Protein 4JDL (pdb70)

Secondary structure (DSSP, 8-state):
--SS-HHHHSTTTS----TTEEEE------SS-HHHHHHHHH--S-STTT-SS-----B----SS--B--B-----B-----SEEETTTTEEE---TT--SS------EEE---EEEEEEES-SSS-STTHHHHHHHHHHHHHHHHHHHTTT-/--SS---SSTHHHH-----SSB------B--SS-HHHHHHHHT--S-GGGT-TT--EE-----TT----EE----B--EEEEE--SSS---EEEE-S-SSS-SS-EEE--B----B--B---B--SSS-SSSHHHHTTHHHHHHHHHHTTTS--/---S--SSHHHHH-----SSEE-------BSS-HHHHHHHTT--------SS-----B---EEETTTTEEE--B-----EE----B---EE--EE--SSS-HHHHTTTSHHHHHHHHHHHHHTT--

CATH classification: 3.30.530.20

Solvent-accessible surface area: 23497 Å² total; per-residue (Å²): 202,69,100,169,32,65,76,13,20,47,143,18,45,87,52,121,76,28,137,40,71,28,28,51,76,23,157,35,121,23,147,17,74,71,50,17,1,16,14,23,1,27,34,8,24,30,10,81,7,24,16,20,67,41,77,114,19,133,84,68,151,56,108,74,48,29,44,15,46,5,90,62,105,98,88,73,32,13,14,15,114,0,69,59,34,50,87,138,121,29,0,7,0,34,30,19,73,60,36,118,49,171,37,50,62,38,78,4,4,4,1,10,51,21,26,14,12,2,25,3,21,19,73,15,77,106,68,42,138,69,8,60,62,54,8,40,60,85,13,123,13,16,10,26,0,0,15,72,12,11,85,17,118,180,218,71,192,63,74,42,103,18,13,66,127,30,46,84,62,86,152,26,141,56,80,17,59,52,74,38,142,24,119,7,134,19,79,36,97,18,6,12,28,36,6,54,25,13,31,17,3,62,22,15,35,34,120,20,125,24,18,68,22,57,68,100,96,27,14,37,3,51,1,60,34,126,85,56,18,19,17,13,92,5,55,48,50,37,68,137,116,16,3,10,1,20,22,17,75,50,49,94,54,144,46,58,58,34,92,1,2,1,4,8,38,51,86,30,3,22,12,11,2,20,5,29,28,17,122,63,83,44,56,126,40,23,33,65,148,16,36,56,64,13,172,34,3,3,126,31,3,22,109,29,27,76,114,157,52,49,108,62,59,108,19,14,42,122,21,33,95,26,126,111,26,147,37,76,15,32,45,28,16,55,37,86,4,95,17,75,48,130,50,0,8,49,82,18,100,192,127,114,101,122,80,60,53,55,144,80,81,118,91,64,85,150,65,77,46,93,31,97,161,173,18,4,17,1,64,14,43,117,132,54,60,5,0,10,4,45,136,28,18,71,1,31,13,8,5,19,8,56,38,94,143,71,62,73,97,70,55,14,20,39,69,27,30,22,69,19,57,7,47,14,18,8,18,24,104,60,18,116,88

Structure (mmCIF, N/CA/C/O backbone):
data_4JDL
#
_entry.id   4JDL
#
_cell.length_a   95.850
_cell.length_b   95.850
_cell.length_c   143.968
_cell.angle_alpha   90.00
_cell.angle_beta   90.00
_cell.angle_gamma   120.00
#
_symmetry.space_group_name_H-M   'P 64'
#
loop_
_entity.id
_entity.type
_entity.pdbx_description
1 polymer 'Abscisic acid receptor PYL5'
2 non-polymer GLYCEROL
3 water water
#
loop_
_atom_site.group_PDB
_atom_site.id
_atom_site.type_symbol
_atom_site.label_atom_id
_atom_site.label_alt_id
_atom_site.label_comp_id
_atom_site.label_asym_id
_atom_site.label_entity_id
_atom_site.label_seq_id
_atom_site.pdbx_PDB_ins_code
_atom_site.Cartn_x
_atom_site.Cartn_y
_atom_site.Cartn_z
_atom_site.occupancy
_atom_site.B_iso_or_equiv
_atom_site.auth_seq_id
_atom_site.auth_comp_id
_atom_site.auth_asym_id
_atom_site.auth_atom_id
_atom_site.pdbx_PDB_model_num
ATOM 1 N N . ARG A 1 57 ? 19.659 -27.669 28.865 1.00 62.12 37 ARG A N 1
ATOM 2 C CA . ARG A 1 57 ? 20.656 -28.782 28.957 1.00 62.50 37 ARG A CA 1
ATOM 3 C C . ARG A 1 57 ? 20.977 -29.092 30.411 1.00 64.02 37 ARG A C 1
ATOM 4 O O . ARG A 1 57 ? 21.002 -28.199 31.258 1.00 67.68 37 ARG A O 1
ATOM 12 N N . GLY A 1 58 ? 21.198 -30.366 30.704 1.00 70.75 38 GLY A N 1
ATOM 13 C CA . GLY A 1 58 ? 21.526 -30.795 32.059 1.00 71.75 38 GLY A CA 1
ATOM 14 C C . GLY A 1 58 ? 20.303 -31.233 32.837 1.00 70.45 38 GLY A C 1
ATOM 15 O O . GLY A 1 58 ? 19.374 -31.818 32.265 1.00 70.61 38 GLY A O 1
ATOM 16 N N . MET A 1 59 ? 20.307 -30.930 34.139 1.00 69.44 39 MET A N 1
ATOM 17 C CA . MET A 1 59 ? 19.376 -31.533 35.101 1.00 67.25 39 MET A CA 1
ATOM 18 C C . MET A 1 59 ? 18.682 -30.563 36.066 1.00 63.54 39 MET A C 1
ATOM 19 O O . MET A 1 59 ? 17.888 -30.999 36.904 1.00 56.50 39 MET A O 1
ATOM 21 N N . HIS A 1 60 ? 18.978 -29.266 35.954 1.00 65.35 40 HIS A N 1
ATOM 22 C CA . HIS A 1 60 ? 18.231 -28.218 36.671 1.00 69.29 40 HIS A CA 1
ATOM 23 C C . HIS A 1 60 ? 17.202 -27.605 35.717 1.00 67.24 40 HIS A C 1
ATOM 24 O O . HIS A 1 60 ? 16.773 -26.467 35.880 1.00 76.71 40 HIS A O 1
ATOM 31 N N . VAL A 1 61 ? 16.781 -28.397 34.739 1.00 64.88 41 VAL A N 1
ATOM 32 C CA . VAL A 1 61 ? 16.071 -27.908 33.562 1.00 62.24 41 VAL A CA 1
ATOM 33 C C . VAL A 1 61 ? 14.523 -28.011 33.533 1.00 61.33 41 VAL A C 1
ATOM 34 O O . VAL A 1 61 ? 13.901 -27.486 32.617 1.00 65.35 41 VAL A O 1
ATOM 38 N N . PRO A 1 62 ? 13.897 -28.693 34.508 1.00 59.02 42 PRO A N 1
ATOM 39 C CA . PRO A 1 62 ? 12.422 -28.722 34.569 1.00 57.96 42 PRO A CA 1
ATOM 40 C C . PRO A 1 62 ? 11.644 -27.406 34.840 1.00 53.83 42 PRO A C 1
ATOM 41 O O . PRO A 1 62 ? 10.421 -27.389 34.715 1.00 47.56 42 PRO A O 1
ATOM 45 N N . GLU A 1 63 ? 12.322 -26.326 35.197 1.00 56.74 43 GLU A N 1
ATOM 46 C CA . GLU A 1 63 ? 11.635 -25.083 35.577 1.00 58.39 43 GLU A CA 1
ATOM 47 C C . GLU A 1 63 ? 10.271 -24.904 34.875 1.00 60.88 43 GLU A C 1
ATOM 48 O O . GLU A 1 63 ? 9.250 -24.693 35.525 1.00 64.48 43 GLU A O 1
ATOM 54 N N . HIS A 1 64 ? 10.248 -25.020 33.558 1.00 61.17 44 HIS A N 1
ATOM 55 C CA . HIS A 1 64 ? 8.985 -25.121 32.818 1.00 62.43 44 HIS A CA 1
ATOM 56 C C . HIS A 1 64 ? 8.976 -26.381 31.935 1.00 56.19 44 HIS A C 1
ATOM 57 O O . HIS A 1 64 ? 8.020 -26.618 31.204 1.00 53.32 44 HIS A O 1
ATOM 64 N N . VAL A 1 65 ? 10.034 -27.189 32.035 1.00 56.43 45 VAL A N 1
ATOM 65 C CA . VAL A 1 65 ? 10.124 -28.483 31.341 1.00 58.10 45 VAL A CA 1
ATOM 66 C C . VAL A 1 65 ? 9.666 -29.640 32.232 1.00 60.04 45 VAL A C 1
ATOM 67 O O . VAL A 1 65 ? 10.091 -30.776 32.049 1.00 57.29 45 VAL A O 1
ATOM 69 N N . ALA A 1 66 ? 8.793 -29.344 33.194 1.00 61.45 46 ALA A N 1
ATOM 70 C CA . ALA A 1 66 ? 8.108 -30.374 33.942 1.00 60.95 46 ALA A CA 1
ATOM 71 C C . ALA A 1 66 ? 6.627 -30.363 33.558 1.00 62.99 46 ALA A C 1
ATOM 72 O O . ALA A 1 66 ? 6.149 -31.291 32.910 1.00 61.00 46 ALA A O 1
ATOM 74 N N . MET A 1 67 ? 5.927 -29.287 33.923 1.00 66.51 47 MET A N 1
ATOM 75 C CA . MET A 1 67 ? 4.467 -29.168 33.742 1.00 63.93 47 MET A CA 1
ATOM 76 C C . MET A 1 67 ? 4.006 -29.253 32.285 1.00 64.28 47 MET A C 1
ATOM 77 O O . MET A 1 67 ? 2.804 -29.330 32.012 1.00 64.69 47 MET A O 1
ATOM 82 N N . HIS A 1 68 ? 4.960 -29.197 31.359 1.00 63.01 48 HIS A N 1
ATOM 83 C CA . HIS A 1 68 ? 4.682 -29.392 29.944 1.00 60.38 48 HIS A CA 1
ATOM 84 C C . HIS A 1 68 ? 5.119 -30.783 29.496 1.00 61.45 48 HIS A C 1
ATOM 85 O O . HIS A 1 68 ? 4.281 -31.685 29.381 1.00 65.24 48 HIS A O 1
ATOM 92 N N . HIS A 1 69 ? 6.429 -30.956 29.289 1.00 57.19 49 HIS A N 1
ATOM 93 C CA . HIS A 1 69 ? 6.991 -32.171 28.684 1.00 57.06 49 HIS A CA 1
ATOM 94 C C . HIS A 1 69 ? 6.515 -33.449 29.338 1.00 58.67 49 HIS A C 1
ATOM 95 O O . HIS A 1 69 ? 6.213 -34.413 28.632 1.00 60.45 49 HIS A O 1
ATOM 102 N N . THR A 1 70 ? 6.456 -33.466 30.670 1.00 57.81 50 THR A N 1
ATOM 103 C CA . THR A 1 70 ? 5.906 -34.618 31.376 1.00 58.17 50 THR A CA 1
ATOM 104 C C . THR A 1 70 ? 4.481 -34.736 30.890 1.00 57.56 50 THR A C 1
ATOM 105 O O . THR A 1 70 ? 3.598 -34.053 31.394 1.00 60.39 50 THR A O 1
ATOM 107 N N . HIS A 1 71 ? 4.281 -35.591 29.885 1.00 57.92 51 HIS A N 1
ATOM 108 C CA . HIS A 1 71 ? 3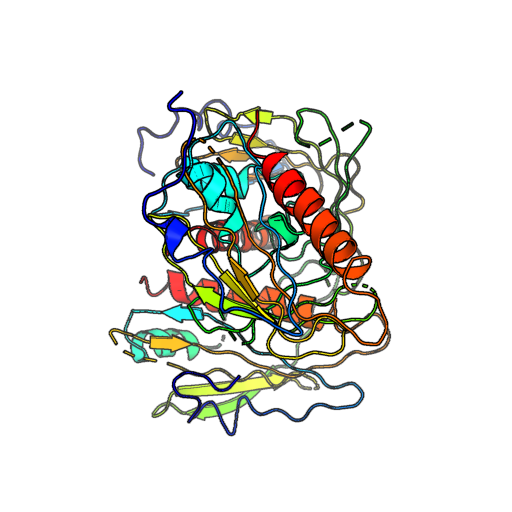.069 -35.558 29.063 1.00 57.84 51 HIS A CA 1
ATOM 109 C C . HIS A 1 71 ? 2.647 -36.947 28.566 1.00 59.12 51 HIS A C 1
ATOM 110 O O . HIS A 1 71 ? 3.433 -37.901 28.577 1.00 55.74 51 HIS A O 1
ATOM 117 N N . ASP A 1 72 ? 1.406 -37.058 28.118 1.00 59.48 52 ASP A N 1
ATOM 118 C CA . ASP A 1 72 ? 0.819 -38.378 27.944 1.00 59.71 52 ASP A CA 1
ATOM 119 C C . ASP A 1 72 ? 1.196 -39.023 26.645 1.00 64.17 52 ASP A C 1
ATOM 120 O O . ASP A 1 72 ? 0.509 -38.878 25.626 1.00 65.69 52 ASP A O 1
ATOM 125 N N . VAL A 1 73 ? 2.314 -39.735 26.703 1.00 66.56 53 VAL A N 1
ATOM 126 C CA . VAL A 1 73 ? 2.648 -40.707 25.686 1.00 67.21 53 VAL A CA 1
ATOM 127 C C . VAL A 1 73 ? 1.693 -41.883 25.884 1.00 67.71 53 VAL A C 1
ATOM 128 O O . VAL A 1 73 ? 1.982 -42.804 26.648 1.00 67.91 53 VAL A O 1
ATOM 130 N N . GLY A 1 74 ? 0.534 -41.810 25.237 1.00 64.00 54 GLY A N 1
ATOM 131 C CA . GLY A 1 74 ? -0.445 -42.892 25.275 1.00 65.84 54 GLY A CA 1
ATOM 132 C C . GLY A 1 74 ? -0.074 -43.984 24.286 1.00 64.38 54 GLY A C 1
ATOM 133 O O . GLY A 1 74 ? 1.044 -43.991 23.791 1.00 60.73 54 GLY A O 1
ATOM 134 N N . PRO A 1 75 ? -1.024 -44.888 23.956 1.00 67.03 55 PRO A N 1
ATOM 135 C CA . PRO A 1 75 ? -0.703 -46.056 23.131 1.00 70.20 55 PRO A CA 1
ATOM 136 C C . PRO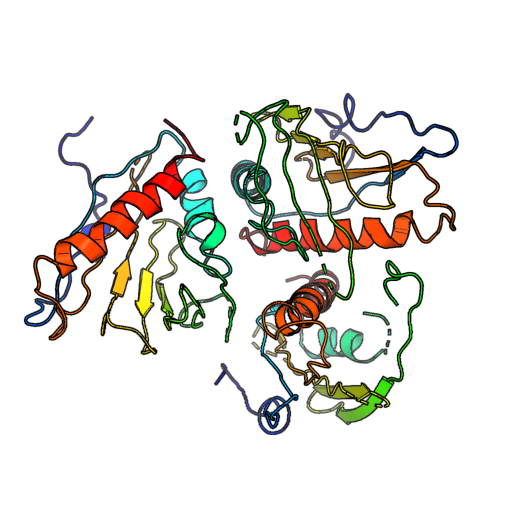 A 1 75 ? -0.200 -45.719 21.719 1.00 75.62 55 PRO A C 1
ATOM 137 O O . PRO A 1 75 ? 0.923 -46.087 21.365 1.00 80.61 55 PRO A O 1
ATOM 141 N N . ASP A 1 76 ? -1.022 -45.028 20.932 1.00 80.00 56 ASP A N 1
ATOM 142 C CA . ASP A 1 76 ? -0.650 -44.598 19.583 1.00 79.16 56 ASP A CA 1
ATOM 143 C C . ASP A 1 76 ? -0.489 -43.082 19.563 1.00 78.21 56 ASP A C 1
ATOM 144 O O . ASP A 1 76 ? -1.093 -42.395 18.735 1.00 83.61 56 ASP A O 1
ATOM 146 N N . GLN A 1 77 ? 0.314 -42.564 20.490 1.00 75.82 57 GLN A N 1
ATOM 147 C CA . GLN A 1 77 ? 0.581 -41.122 20.593 1.00 71.32 57 GLN A CA 1
ATOM 148 C C . GLN A 1 77 ? 2.053 -40.910 20.945 1.00 63.68 57 GLN A C 1
ATOM 149 O O . GLN A 1 77 ? 2.429 -41.005 22.115 1.00 61.26 57 GLN A O 1
ATOM 155 N N . CYS A 1 78 ? 2.882 -40.649 19.932 1.00 59.32 58 CYS A N 1
ATOM 156 C CA . CYS A 1 78 ? 4.341 -40.547 20.121 1.00 52.34 58 CYS A CA 1
ATOM 157 C C . CYS A 1 78 ? 4.822 -39.096 20.142 1.00 47.47 58 CYS A C 1
ATOM 158 O O . CYS A 1 78 ? 4.152 -38.198 19.655 1.00 44.86 58 CYS A O 1
ATOM 161 N N . CYS A 1 79 ? 6.009 -38.906 20.700 1.00 46.02 59 CYS A N 1
ATOM 162 C CA . CYS A 1 79 ? 6.590 -37.596 20.920 1.00 44.59 59 CYS A CA 1
ATOM 163 C C . CYS A 1 79 ? 8.097 -37.700 20.995 1.00 46.52 59 CYS A C 1
ATOM 164 O O . CYS A 1 79 ? 8.640 -38.797 21.161 1.00 43.82 59 CYS A O 1
ATOM 166 N N . SER A 1 80 ? 8.780 -36.562 20.875 1.00 48.48 60 SER A N 1
ATOM 167 C CA . SER A 1 80 ? 10.251 -36.529 21.052 1.00 47.49 60 SER A CA 1
ATOM 168 C C . SER A 1 80 ? 10.813 -35.105 21.056 1.00 44.37 60 SER A C 1
ATOM 169 O O . SER A 1 80 ? 10.237 -34.205 20.463 1.00 44.59 60 SER A O 1
ATOM 172 N N . SER A 1 81 ? 11.973 -34.966 21.694 1.00 45.12 61 SER A N 1
ATOM 173 C CA . SER A 1 81 ? 12.645 -33.704 22.008 1.00 44.51 61 SER A CA 1
ATOM 174 C C . SER A 1 81 ? 13.471 -33.097 20.842 1.00 45.76 61 SER A C 1
ATOM 175 O O . SER A 1 81 ? 13.133 -33.305 19.679 1.00 44.40 61 SER A O 1
ATOM 178 N N . VAL A 1 82 ? 14.542 -32.339 21.157 1.00 51.30 62 VAL A N 1
ATOM 179 C CA . VAL A 1 82 ? 15.318 -31.583 20.136 1.00 51.25 62 VAL A CA 1
ATOM 180 C C . VAL A 1 82 ? 16.536 -30.768 20.645 1.00 50.99 62 VAL A C 1
ATOM 181 O O . VAL A 1 82 ? 16.407 -29.605 21.016 1.00 49.23 62 VAL A O 1
ATOM 183 N N . VAL A 1 83 ? 17.724 -31.365 20.593 1.00 52.12 63 VAL A N 1
ATOM 184 C CA . VAL A 1 83 ? 18.979 -30.701 21.010 1.00 50.53 63 VAL A CA 1
ATOM 185 C C . VAL A 1 83 ? 19.350 -29.499 20.119 1.00 48.55 63 VAL A C 1
ATOM 186 O O . VAL A 1 83 ? 19.685 -29.674 18.944 1.00 47.74 63 VAL A O 1
ATOM 190 N N . GLN A 1 84 ? 19.314 -28.294 20.702 1.00 46.61 64 GLN A N 1
ATOM 191 C CA . GLN A 1 84 ? 19.615 -27.026 20.004 1.00 42.83 64 GLN A CA 1
ATOM 192 C C . GLN A 1 84 ? 20.149 -25.978 20.986 1.00 43.04 64 GLN A C 1
ATOM 193 O O . GLN A 1 84 ? 19.567 -25.809 22.047 1.00 45.99 64 GLN A O 1
ATOM 199 N N . MET A 1 85 ? 21.201 -25.236 20.630 1.00 41.69 65 MET A N 1
ATOM 200 C CA . MET A 1 85 ? 21.746 -24.215 21.535 1.00 43.25 65 MET A CA 1
ATOM 201 C C . MET A 1 85 ? 22.158 -22.931 20.827 1.00 44.30 65 MET A C 1
ATOM 202 O O . MET A 1 85 ? 22.973 -22.982 19.918 1.00 38.51 65 MET A O 1
ATOM 207 N N . ILE A 1 86 ? 21.624 -21.789 21.311 1.00 49.59 66 ILE A N 1
ATOM 208 C CA . ILE A 1 86 ? 21.755 -20.452 20.686 1.00 49.71 66 ILE A CA 1
ATOM 209 C C . ILE A 1 86 ? 22.414 -19.390 21.599 1.00 49.95 66 ILE A C 1
ATOM 210 O O . ILE A 1 86 ? 21.974 -19.175 22.736 1.00 47.54 66 ILE A O 1
ATOM 215 N N . HIS A 1 87 ? 23.434 -18.707 21.071 1.00 52.01 67 HIS A N 1
ATOM 216 C CA . HIS A 1 87 ? 24.264 -17.735 21.830 1.00 53.66 67 HIS A CA 1
ATOM 217 C C . HIS A 1 87 ? 23.669 -16.315 22.033 1.00 51.53 67 HIS A C 1
ATOM 218 O O . HIS A 1 87 ? 24.314 -15.433 22.620 1.00 49.34 67 HIS A O 1
ATOM 225 N N . ALA A 1 88 ? 22.456 -16.089 21.554 1.00 47.76 68 ALA A N 1
ATOM 226 C CA . ALA A 1 88 ? 21.738 -14.858 21.867 1.00 49.15 68 ALA A CA 1
ATOM 227 C C . ALA A 1 88 ? 20.985 -14.979 23.205 1.00 48.35 68 ALA A C 1
ATOM 228 O O . ALA A 1 88 ? 20.766 -16.084 23.714 1.00 54.41 68 ALA A O 1
ATOM 230 N N . PRO A 1 89 ? 20.583 -13.843 23.787 1.00 42.31 69 PRO A N 1
ATOM 231 C CA . PRO A 1 89 ? 19.781 -13.951 24.995 1.00 42.66 69 PRO A CA 1
ATOM 232 C C . PRO A 1 89 ? 18.453 -14.673 24.732 1.00 43.01 69 PRO A C 1
ATOM 233 O O . PRO A 1 89 ? 17.908 -14.566 23.637 1.00 46.98 69 PRO A O 1
ATOM 237 N N . PRO A 1 90 ? 17.930 -15.408 25.727 1.00 40.93 70 PRO A N 1
ATOM 238 C CA . PRO A 1 90 ? 16.675 -16.134 25.522 1.00 38.92 70 PRO A CA 1
ATOM 239 C C . PRO A 1 90 ? 15.522 -15.179 25.205 1.00 39.91 70 PRO A C 1
ATOM 240 O O . PRO A 1 90 ? 14.531 -15.576 24.562 1.00 38.88 70 PRO A O 1
ATOM 244 N N . GLU A 1 91 ? 15.662 -13.932 25.660 1.00 38.75 71 GLU A N 1
ATOM 245 C CA . GLU A 1 91 ? 14.741 -12.856 25.297 1.00 37.55 71 GLU A CA 1
ATOM 246 C C . GLU A 1 91 ? 14.816 -12.599 23.795 1.00 39.25 71 GLU A C 1
ATOM 247 O O . GLU A 1 91 ? 13.785 -12.659 23.110 1.00 38.50 71 GLU A O 1
ATOM 249 N N . SER A 1 92 ? 16.037 -12.349 23.292 1.00 41.74 72 SER A N 1
ATOM 250 C CA . SER A 1 92 ? 16.292 -12.187 21.837 1.00 42.73 72 SER A CA 1
ATOM 251 C C . SER A 1 92 ? 15.838 -13.416 21.070 1.00 46.98 72 SER A C 1
ATOM 252 O O . SER A 1 92 ? 15.302 -13.314 19.956 1.00 47.20 72 SER A O 1
ATOM 255 N N . VAL A 1 93 ? 16.051 -14.582 21.674 1.00 49.47 73 VAL A N 1
ATOM 256 C CA . VAL A 1 93 ? 15.585 -15.818 21.077 1.00 52.96 73 VAL A CA 1
ATOM 257 C C . VAL A 1 93 ? 14.057 -15.797 21.028 1.00 52.38 73 VAL A C 1
ATOM 258 O O . VAL A 1 93 ? 13.473 -16.055 19.985 1.00 49.01 73 VAL A O 1
ATOM 262 N N . TRP A 1 94 ? 13.428 -15.456 22.153 1.00 53.52 74 TRP A N 1
ATOM 263 C CA . TRP A 1 94 ? 11.967 -15.525 22.285 1.00 55.00 74 TRP A CA 1
ATOM 264 C C . TRP A 1 94 ? 11.209 -14.691 21.252 1.00 55.25 74 TRP A C 1
ATOM 265 O O . TRP A 1 94 ? 10.234 -15.160 20.683 1.00 56.81 74 TRP A O 1
ATOM 276 N N . ALA A 1 95 ? 11.650 -13.460 21.013 1.00 54.19 75 ALA A N 1
ATOM 277 C CA . ALA A 1 95 ? 10.963 -12.569 20.067 1.00 50.64 75 ALA A CA 1
ATOM 278 C C . ALA A 1 95 ? 10.771 -13.218 18.693 1.00 47.68 75 ALA A C 1
ATOM 279 O O . ALA A 1 95 ? 9.659 -13.335 18.205 1.00 46.63 75 ALA A O 1
ATOM 281 N N . LEU A 1 96 ? 11.872 -13.647 18.091 1.00 48.57 76 LEU A N 1
ATOM 282 C CA . LEU A 1 96 ? 11.868 -14.354 16.803 1.00 47.82 76 LEU A CA 1
ATOM 283 C C . LEU A 1 96 ? 10.906 -15.533 16.765 1.00 49.09 76 LEU A C 1
ATOM 284 O O . LEU A 1 96 ? 10.278 -15.813 15.738 1.00 45.24 76 LEU A O 1
ATOM 287 N N . VAL A 1 97 ? 10.830 -16.235 17.889 1.00 53.72 77 VAL A N 1
ATOM 288 C CA . VAL A 1 97 ? 10.075 -17.469 17.982 1.00 56.18 77 VAL A CA 1
ATOM 289 C C . VAL A 1 97 ? 8.637 -17.165 18.373 1.00 55.62 77 VAL A C 1
ATOM 290 O O . VAL A 1 97 ? 7.703 -17.761 17.840 1.00 60.78 77 VAL A O 1
ATOM 294 N N . ARG A 1 98 ? 8.472 -16.214 19.288 1.00 55.99 78 ARG A N 1
ATOM 295 C CA . ARG A 1 98 ? 7.160 -15.813 19.780 1.00 54.26 78 ARG A CA 1
ATOM 296 C C . ARG A 1 98 ? 6.182 -15.616 18.632 1.00 57.05 78 ARG A C 1
ATOM 297 O O . ARG A 1 98 ? 5.045 -16.079 18.702 1.00 55.31 78 ARG A O 1
ATOM 305 N N . ARG A 1 99 ? 6.651 -14.932 17.585 1.00 57.52 79 ARG A N 1
ATOM 306 C CA . ARG A 1 99 ? 5.854 -14.630 16.402 1.00 56.91 79 ARG A CA 1
ATOM 307 C C . ARG A 1 99 ? 5.144 -15.864 15.869 1.00 54.57 79 ARG A C 1
ATOM 308 O O . ARG A 1 99 ? 5.730 -16.681 15.156 1.00 58.20 79 ARG A O 1
ATOM 316 N N . PHE A 1 100 ? 3.882 -15.994 16.256 1.00 53.17 80 PHE A N 1
ATOM 317 C CA . PHE A 1 100 ? 3.002 -17.080 15.818 1.00 52.48 80 PHE A CA 1
ATOM 318 C C . PHE A 1 100 ? 2.123 -16.557 14.682 1.00 50.26 80 PHE A C 1
ATOM 319 O O . PHE A 1 100 ? 1.666 -17.335 13.854 1.00 49.96 80 PHE A O 1
ATOM 327 N N . ASP A 1 101 ? 1.890 -15.243 14.659 1.00 47.40 81 ASP A N 1
ATOM 328 C CA . ASP A 1 101 ? 1.304 -14.555 13.501 1.00 49.10 81 ASP A CA 1
ATOM 329 C C . ASP A 1 101 ? 1.914 -15.076 12.204 1.00 53.14 81 ASP A C 1
ATOM 330 O O . ASP A 1 101 ? 1.334 -15.926 11.513 1.00 61.03 81 ASP A O 1
ATOM 332 N N . ASN A 1 102 ? 3.080 -14.549 11.866 1.00 48.97 82 ASN A N 1
ATOM 333 C CA . ASN A 1 102 ? 3.882 -15.118 10.812 1.00 45.66 82 ASN A CA 1
ATOM 334 C C . ASN A 1 102 ? 4.659 -16.187 11.498 1.00 45.81 82 ASN A C 1
ATOM 335 O O . ASN A 1 102 ? 5.378 -15.878 12.440 1.00 50.44 82 ASN A O 1
ATOM 340 N N . PRO A 1 103 ? 4.483 -17.451 11.087 1.00 46.43 83 PRO A N 1
ATOM 341 C CA . PRO A 1 103 ? 5.421 -18.503 11.430 1.00 43.41 83 PRO A CA 1
ATOM 342 C C . PRO A 1 103 ? 6.606 -18.455 10.504 1.00 44.71 83 PRO A C 1
ATOM 343 O O . PRO A 1 103 ? 7.691 -18.975 10.826 1.00 47.47 83 PRO A O 1
ATOM 347 N N . LYS A 1 104 ? 6.392 -17.823 9.354 1.00 43.36 84 LYS A N 1
ATOM 348 C CA . LYS A 1 104 ? 7.437 -17.618 8.369 1.00 42.03 84 LYS A CA 1
ATOM 349 C C . LYS A 1 104 ? 8.665 -16.941 8.963 1.00 42.26 84 LYS A C 1
ATOM 350 O O . LYS A 1 104 ? 9.782 -17.183 8.529 1.00 43.11 84 LYS A O 1
ATOM 356 N N . VAL A 1 105 ? 8.463 -16.095 9.962 1.00 44.85 85 VAL A N 1
ATOM 357 C CA . VAL A 1 105 ? 9.584 -15.412 10.606 1.00 46.82 85 VAL A CA 1
ATOM 358 C C . VAL A 1 105 ? 10.880 -16.228 10.565 1.00 45.33 85 VAL A C 1
ATOM 359 O O . VAL A 1 105 ? 11.932 -15.663 10.303 1.00 45.92 85 VAL A O 1
ATOM 363 N N . TYR A 1 106 ? 10.777 -17.538 10.828 1.00 44.11 86 TYR A N 1
ATOM 364 C CA . TYR A 1 106 ? 11.910 -18.488 10.795 1.00 42.00 86 TYR A CA 1
ATOM 365 C C . TYR A 1 106 ? 11.517 -19.939 10.373 1.00 43.95 86 TYR A C 1
ATOM 366 O O . TYR A 1 106 ? 12.377 -20.722 10.000 1.00 42.62 86 TYR A O 1
ATOM 375 N N . LYS A 1 107 ? 10.227 -20.289 10.430 1.00 48.26 87 LYS A N 1
ATOM 376 C CA . LYS A 1 107 ? 9.752 -21.665 10.165 1.00 47.54 87 LYS A CA 1
ATOM 377 C C . LYS A 1 107 ? 9.631 -21.988 8.674 1.00 45.38 87 LYS A C 1
ATOM 378 O O . LYS A 1 107 ? 8.950 -21.264 7.953 1.00 44.68 87 LYS A O 1
ATOM 380 N N . ASN A 1 108 ? 10.232 -23.109 8.252 1.00 42.88 88 ASN A N 1
ATOM 381 C CA . ASN A 1 108 ? 10.432 -23.475 6.826 1.00 40.07 88 ASN A CA 1
ATOM 382 C C . ASN A 1 108 ? 9.256 -24.150 6.096 1.00 44.36 88 ASN A C 1
ATOM 383 O O . ASN A 1 108 ? 8.355 -24.732 6.711 1.00 42.15 88 ASN A O 1
ATOM 388 N N . PHE A 1 109 ? 9.318 -24.091 4.761 1.00 48.83 89 PHE A N 1
ATOM 389 C CA . PHE A 1 109 ? 8.364 -24.753 3.862 1.00 50.95 89 PHE A CA 1
ATOM 390 C C . PHE A 1 109 ? 6.909 -24.320 4.062 1.00 53.77 89 PHE A C 1
ATOM 391 O O . PHE A 1 109 ? 5.984 -25.036 3.666 1.00 59.56 89 PHE A O 1
ATOM 399 N N . ILE A 1 110 ? 6.714 -23.136 4.639 1.00 51.84 90 ILE A N 1
ATOM 400 C CA . ILE A 1 110 ? 5.387 -22.652 4.988 1.00 49.95 90 ILE A CA 1
ATOM 401 C C . ILE A 1 110 ? 4.843 -21.981 3.739 1.00 48.26 90 ILE A C 1
ATOM 402 O O . ILE A 1 110 ? 5.546 -21.868 2.747 1.00 52.43 90 ILE A O 1
ATOM 407 N N . ARG A 1 111 ? 3.580 -21.578 3.770 1.00 49.23 91 ARG A N 1
ATOM 408 C CA . ARG A 1 111 ? 3.027 -20.638 2.798 1.00 49.41 91 ARG A CA 1
ATOM 409 C C . ARG A 1 111 ? 2.145 -19.629 3.563 1.00 46.49 91 ARG A C 1
ATOM 410 O O . ARG A 1 111 ? 2.171 -19.585 4.794 1.00 45.64 91 ARG A O 1
ATOM 416 N N . GLN A 1 112 ? 1.374 -18.812 2.864 1.00 46.63 92 GLN A N 1
ATOM 417 C CA . GLN A 1 112 ? 0.644 -17.710 3.522 1.00 47.11 92 GLN A CA 1
ATOM 418 C C . GLN A 1 112 ? -0.244 -18.204 4.681 1.00 46.75 92 GLN A C 1
ATOM 419 O O . GLN A 1 112 ? -0.777 -19.308 4.595 1.00 39.61 92 GLN A O 1
ATOM 425 N N . CYS A 1 113 ? -0.387 -17.390 5.750 1.00 48.45 93 CYS A N 1
ATOM 426 C CA . CYS A 1 113 ? -1.184 -17.776 6.940 1.00 48.08 93 CYS A CA 1
ATOM 427 C C . CYS A 1 113 ? -1.970 -16.651 7.671 1.00 49.51 93 CYS A C 1
ATOM 428 O O . CYS A 1 113 ? -1.399 -15.647 8.097 1.00 46.76 93 CYS A O 1
ATOM 431 N N . ARG A 1 114 ? -3.280 -16.871 7.851 1.00 51.26 94 ARG A N 1
ATOM 432 C CA . ARG A 1 114 ? -4.195 -15.899 8.484 1.00 54.02 94 ARG A CA 1
ATOM 433 C C . ARG A 1 114 ? -4.498 -16.246 9.959 1.00 56.00 94 ARG A C 1
ATOM 434 O O . ARG A 1 114 ? -3.650 -16.843 10.624 1.00 56.48 94 ARG A O 1
ATOM 441 N N . ILE A 1 115 ? -5.675 -15.834 10.464 1.00 58.02 95 ILE A N 1
ATOM 442 C CA . ILE A 1 115 ? -6.152 -16.141 11.839 1.00 57.47 95 ILE A CA 1
ATOM 443 C C . ILE A 1 115 ? -7.693 -16.295 11.893 1.00 54.70 95 ILE A C 1
ATOM 444 O O . ILE A 1 115 ? -8.325 -16.411 10.853 1.00 53.78 95 ILE A O 1
ATOM 449 N N . VAL A 1 116 ? -8.298 -16.325 13.084 1.00 54.97 96 VAL A N 1
ATOM 450 C CA . VAL A 1 116 ? -9.776 -16.239 13.202 1.00 55.00 96 VAL A CA 1
ATOM 451 C C . VAL A 1 116 ? -10.232 -15.296 14.314 1.00 57.54 96 VAL A C 1
ATOM 452 O O . VAL A 1 116 ? -9.640 -15.272 15.392 1.00 59.03 96 VAL A O 1
ATOM 456 N N . GLN A 1 117 ? -11.304 -14.544 14.062 1.00 60.64 97 GLN A N 1
ATOM 457 C CA . GLN A 1 117 ? -11.856 -13.618 15.065 1.00 61.64 97 GLN A CA 1
ATOM 458 C C . GLN A 1 117 ? -12.523 -14.356 16.223 1.00 63.07 97 GLN A C 1
ATOM 459 O O . GLN A 1 117 ? -12.534 -13.874 17.355 1.00 63.69 97 GLN A O 1
ATOM 461 N N . LEU A 1 121 ? -0.003 -13.991 18.861 1.00 48.17 101 LEU A N 1
ATOM 462 C CA . LEU A 1 121 ? -1.223 -13.389 18.350 1.00 46.90 101 LEU A CA 1
ATOM 463 C C . LEU A 1 121 ? -2.272 -13.331 19.465 1.00 45.61 101 LEU A C 1
ATOM 464 O O . LEU A 1 121 ? -2.775 -12.263 19.778 1.00 45.13 101 LEU A O 1
ATOM 469 N N . HIS A 1 122 ? -2.593 -14.484 20.050 1.00 43.66 102 HIS A N 1
ATOM 470 C CA . HIS A 1 122 ? -3.511 -14.584 21.197 1.00 40.87 102 HIS A CA 1
ATOM 471 C C . HIS A 1 122 ? -3.508 -16.031 21.698 1.00 40.03 102 HIS A C 1
ATOM 472 O O . HIS A 1 122 ? -2.783 -16.874 21.170 1.00 35.99 102 HIS A O 1
ATOM 479 N N . VAL A 1 123 ? -4.302 -16.300 22.732 1.00 39.38 103 VAL A N 1
ATOM 480 C CA . VAL A 1 123 ? -4.520 -17.659 23.183 1.00 40.21 103 VAL A CA 1
ATOM 481 C C . VAL A 1 123 ? -5.960 -18.021 22.842 1.00 41.77 103 VAL A C 1
ATOM 482 O O . VAL A 1 123 ? -6.893 -17.446 23.399 1.00 39.45 103 VAL A O 1
ATOM 484 N N . GLY A 1 124 ? -6.128 -18.966 21.912 1.00 44.65 104 GLY A N 1
ATOM 485 C CA . GLY A 1 124 ? -7.460 -19.386 21.419 1.00 44.49 104 GLY A CA 1
ATOM 486 C C . GLY A 1 124 ? -7.833 -18.875 20.024 1.00 45.00 104 GLY A C 1
ATOM 487 O O . GLY A 1 124 ? -8.957 -19.094 19.584 1.00 43.04 104 GLY A O 1
ATOM 488 N N . ASP A 1 125 ? -6.892 -18.209 19.336 1.00 45.03 105 ASP A N 1
ATOM 489 C CA . ASP A 1 125 ? -7.092 -17.677 17.975 1.00 44.74 105 ASP A CA 1
ATOM 490 C C . ASP A 1 125 ? -6.416 -18.574 16.945 1.00 46.81 105 ASP A C 1
ATOM 491 O O . ASP A 1 125 ? -5.198 -18.592 16.855 1.00 47.51 105 ASP A O 1
ATOM 496 N N . LEU A 1 126 ? -7.228 -19.296 16.169 1.00 49.64 106 LEU A N 1
ATOM 497 C CA . LEU A 1 126 ? -6.786 -20.187 15.073 1.00 49.03 106 LEU A CA 1
ATOM 498 C C . LEU A 1 126 ? -5.995 -19.501 13.946 1.00 49.84 106 LEU A C 1
ATOM 499 O O . LEU A 1 126 ? -6.059 -18.285 13.814 1.00 51.32 106 LEU A O 1
ATOM 504 N N . ARG A 1 127 ? -5.261 -20.297 13.149 1.00 50.32 107 ARG A N 1
ATOM 505 C CA . ARG A 1 127 ? -4.481 -19.816 11.980 1.00 49.42 107 ARG A CA 1
ATOM 506 C C . ARG A 1 127 ? -4.614 -20.772 10.775 1.00 51.77 107 ARG A C 1
ATOM 507 O O . ARG A 1 127 ? -5.200 -21.855 10.890 1.00 56.12 107 ARG A O 1
ATOM 515 N N . GLU A 1 128 ? -4.086 -20.370 9.619 1.00 50.49 108 GLU A N 1
ATOM 516 C CA . GLU A 1 128 ? -4.285 -21.130 8.389 1.00 51.47 108 GLU A CA 1
ATOM 517 C C . GLU A 1 128 ? -3.017 -21.304 7.569 1.00 55.63 108 GLU A C 1
ATOM 518 O O . GLU A 1 128 ? -2.979 -20.968 6.383 1.00 55.26 108 GLU A O 1
ATOM 520 N N . VAL A 1 129 ? -1.984 -21.858 8.198 1.00 59.66 109 VAL A N 1
ATOM 521 C CA . VAL A 1 129 ? -0.728 -22.130 7.509 1.00 56.18 109 VAL A CA 1
ATOM 522 C C . VAL A 1 129 ? -0.901 -23.257 6.499 1.00 57.21 109 VAL A C 1
ATOM 523 O O . VAL A 1 129 ? -1.832 -24.057 6.588 1.00 54.51 109 VAL A O 1
ATOM 525 N N . MET A 1 130 ? 0.024 -23.315 5.545 1.00 61.44 110 MET A N 1
ATOM 526 C CA . MET A 1 130 ? -0.049 -24.224 4.393 1.00 56.25 110 MET A CA 1
ATOM 527 C C . MET A 1 130 ? 1.367 -24.426 3.868 1.00 59.05 110 MET A C 1
ATOM 528 O O . MET A 1 130 ? 2.220 -23.547 4.014 1.00 58.94 110 MET A O 1
ATOM 533 N N . VAL A 1 131 ? 1.614 -25.576 3.247 1.00 57.76 111 VAL A N 1
ATOM 534 C CA . VAL A 1 131 ? 2.968 -25.956 2.868 1.00 52.77 111 VAL A CA 1
ATOM 535 C C . VAL A 1 131 ? 3.119 -26.034 1.358 1.00 55.55 111 VAL A C 1
ATOM 536 O O . VAL A 1 131 ? 2.241 -25.605 0.606 1.00 58.93 111 VAL A O 1
ATOM 540 N N . LEU A 1 135 ? 5.657 -29.186 -5.247 1.00 45.62 115 LEU A N 1
ATOM 541 C CA . LEU A 1 135 ? 4.974 -30.183 -4.435 1.00 44.46 115 LEU A CA 1
ATOM 542 C C . LEU A 1 135 ? 3.550 -30.382 -4.977 1.00 45.60 115 LEU A C 1
ATOM 543 O O . LEU A 1 135 ? 3.166 -29.710 -5.940 1.00 45.17 115 LEU A O 1
ATOM 548 N N . PRO A 1 136 ? 2.785 -31.329 -4.397 1.00 47.42 116 PRO A N 1
ATOM 549 C CA . PRO A 1 136 ? 1.349 -31.443 -4.673 1.00 49.87 116 PRO A CA 1
ATOM 550 C C . PRO A 1 136 ? 0.429 -30.649 -3.699 1.00 51.14 116 PRO A C 1
ATOM 551 O O . PRO A 1 136 ? 0.342 -29.421 -3.824 1.00 50.14 116 PRO A O 1
ATOM 555 N N . ALA A 1 137 ? -0.239 -31.336 -2.759 1.00 47.07 117 ALA A N 1
ATOM 556 C CA . ALA A 1 137 ? -1.228 -30.725 -1.887 1.00 44.66 117 ALA A CA 1
ATOM 557 C C . ALA A 1 137 ? -1.066 -31.151 -0.422 1.00 45.00 117 ALA A C 1
ATOM 558 O O . ALA A 1 137 ? -0.562 -32.240 -0.126 1.00 42.13 117 ALA A O 1
ATOM 560 N N . VAL A 1 138 ? -1.464 -30.239 0.469 1.00 46.09 118 VAL A N 1
ATOM 561 C CA . VAL A 1 138 ? -1.630 -30.448 1.931 1.00 46.08 118 VAL A CA 1
ATOM 562 C C . VAL A 1 138 ? -1.569 -29.066 2.609 1.00 46.32 118 VAL A C 1
ATOM 563 O O . VAL A 1 138 ? -0.742 -28.227 2.228 1.00 44.39 118 VAL A O 1
ATOM 567 N N . SER A 1 139 ? -2.454 -28.847 3.591 1.00 46.13 119 SER A N 1
ATOM 568 C CA . SER A 1 139 ? -2.622 -27.541 4.268 1.00 45.77 119 SER A CA 1
ATOM 569 C C . SER A 1 139 ? -2.985 -27.611 5.778 1.00 46.30 119 SER A C 1
ATOM 570 O O . SER A 1 139 ? -3.916 -28.334 6.176 1.00 45.98 119 SER A O 1
ATOM 573 N N . SER A 1 140 ? -2.300 -26.794 6.590 1.00 44.21 120 SER A N 1
ATOM 574 C CA . SER A 1 140 ? -2.271 -26.946 8.055 1.00 42.09 120 SER A CA 1
ATOM 575 C C . SER A 1 140 ? -3.004 -25.853 8.849 1.00 48.71 120 SER A C 1
ATOM 576 O O . SER A 1 140 ? -2.729 -24.647 8.671 1.00 48.88 120 SER A O 1
ATOM 579 N N . THR A 1 141 ? -3.887 -26.258 9.767 1.00 46.52 121 THR A N 1
ATOM 580 C CA . THR A 1 141 ? -4.665 -25.278 10.545 1.00 46.56 121 THR A CA 1
ATOM 581 C C . THR A 1 141 ? -4.536 -25.510 12.055 1.00 45.22 121 THR A C 1
ATOM 582 O O . THR A 1 141 ? -4.956 -26.541 12.574 1.00 47.17 121 THR A O 1
ATOM 584 N N . GLU A 1 142 ? -3.989 -24.518 12.757 1.00 45.43 122 GLU A N 1
ATOM 585 C CA . GLU A 1 142 ? -3.480 -24.695 14.134 1.00 41.63 122 GLU A CA 1
ATOM 586 C C . GLU A 1 142 ? -4.189 -23.820 15.168 1.00 38.87 122 GLU A C 1
ATOM 587 O O . GLU A 1 142 ? -4.998 -22.970 14.808 1.00 38.02 122 GLU A O 1
ATOM 593 N N . ARG A 1 143 ? -3.870 -24.023 16.446 1.00 37.35 123 ARG A N 1
ATOM 594 C CA . ARG A 1 143 ? -4.330 -23.129 17.543 1.00 37.45 123 ARG A CA 1
ATOM 595 C C . ARG A 1 143 ? -3.142 -22.596 18.357 1.00 35.02 123 ARG A C 1
ATOM 596 O O . ARG A 1 143 ? -2.017 -22.810 17.975 1.00 37.20 123 ARG A O 1
ATOM 604 N N . LEU A 1 144 ? -3.382 -21.830 19.414 1.00 35.22 124 LEU A N 1
ATOM 605 C CA . LEU A 1 144 ? -2.298 -21.319 20.271 1.00 35.45 124 LEU A CA 1
ATOM 606 C C . LEU A 1 144 ? -2.743 -21.408 21.738 1.00 36.96 124 LEU A C 1
ATOM 607 O O . LEU A 1 144 ? -2.966 -20.398 22.398 1.00 35.29 124 LEU A O 1
ATOM 612 N N . GLU A 1 145 ? -2.863 -22.644 22.225 1.00 37.50 125 GLU A N 1
ATOM 613 C CA . GLU A 1 145 ? -3.381 -22.903 23.559 1.00 38.69 125 GLU A CA 1
ATOM 614 C C . GLU A 1 145 ? -2.619 -22.091 24.570 1.00 39.84 125 GLU A C 1
ATOM 615 O O . GLU A 1 145 ? -3.223 -21.412 25.403 1.00 43.63 125 GLU A O 1
ATOM 621 N N . ILE A 1 146 ? -1.294 -22.147 24.475 1.00 40.88 126 ILE A N 1
ATOM 622 C CA . ILE A 1 146 ? -0.416 -21.501 25.425 1.00 40.46 126 ILE A CA 1
ATOM 623 C C . ILE A 1 146 ? 0.528 -20.546 24.701 1.00 43.19 126 ILE A C 1
ATOM 624 O O . ILE A 1 146 ? 1.341 -20.964 23.859 1.00 41.28 126 ILE A O 1
ATOM 629 N N . LEU A 1 147 ? 0.406 -19.260 25.025 1.00 42.78 127 LEU A N 1
ATOM 630 C CA . LEU A 1 147 ? 1.420 -18.289 24.642 1.00 44.65 127 LEU A CA 1
ATOM 631 C C . LEU A 1 147 ? 1.933 -17.651 25.920 1.00 45.69 127 LEU A C 1
ATOM 632 O O . LEU A 1 147 ? 1.517 -16.550 26.274 1.00 47.84 127 LEU A O 1
ATOM 637 N N . ASP A 1 148 ? 2.814 -18.364 26.628 1.00 45.84 128 ASP A N 1
ATOM 638 C CA . ASP A 1 148 ? 3.447 -17.829 27.836 1.00 42.36 128 ASP A CA 1
ATOM 639 C C . ASP A 1 148 ? 4.635 -16.973 27.412 1.00 45.90 128 ASP A C 1
ATOM 640 O O . ASP A 1 148 ? 5.576 -17.487 26.784 1.00 42.55 128 ASP A O 1
ATOM 645 N N . GLU A 1 149 ? 4.570 -15.677 27.754 1.00 49.09 129 GLU A N 1
ATOM 646 C CA . GLU A 1 149 ? 5.520 -14.635 27.276 1.00 50.83 129 GLU A CA 1
ATOM 647 C C . GLU A 1 149 ? 6.674 -14.335 28.237 1.00 51.65 129 GLU A C 1
ATOM 648 O O . GLU A 1 149 ? 7.631 -13.649 27.852 1.00 52.42 129 GLU A O 1
ATOM 654 N N . GLU A 1 150 ? 6.572 -14.818 29.477 1.00 52.02 130 GLU A N 1
ATOM 655 C CA . GLU A 1 150 ? 7.587 -14.577 30.507 1.00 48.03 130 GLU A CA 1
ATOM 656 C C . GLU A 1 150 ? 8.500 -15.800 30.526 1.00 53.28 130 GLU A C 1
ATOM 657 O O . GLU A 1 150 ? 9.711 -15.702 30.286 1.00 50.24 130 GLU A O 1
ATOM 663 N N . ARG A 1 151 ? 7.905 -16.960 30.796 1.00 58.83 131 ARG A N 1
ATOM 664 C CA . ARG A 1 151 ? 8.611 -18.219 30.628 1.00 61.96 131 ARG A CA 1
ATOM 665 C C . ARG A 1 151 ? 8.355 -18.573 29.176 1.00 60.30 131 ARG A C 1
ATOM 666 O O . ARG A 1 151 ? 7.257 -19.003 28.816 1.00 61.48 131 ARG A O 1
ATOM 674 N N . HIS A 1 152 ? 9.370 -18.338 28.347 1.00 54.64 132 HIS A N 1
ATOM 675 C CA . HIS A 1 152 ? 9.284 -18.545 26.910 1.00 50.29 132 HIS A CA 1
ATOM 676 C C . HIS A 1 152 ? 8.670 -19.909 26.618 1.00 47.02 132 HIS A C 1
ATOM 677 O O . HIS A 1 152 ? 9.355 -20.917 26.691 1.00 43.79 132 HIS A O 1
ATOM 684 N N . VAL A 1 153 ? 7.372 -19.941 26.331 1.00 47.64 133 VAL A N 1
ATOM 685 C CA . VAL A 1 153 ? 6.710 -21.183 25.944 1.00 45.97 133 VAL A CA 1
ATOM 686 C C . VAL A 1 153 ? 5.572 -20.925 24.978 1.00 45.98 133 VAL A C 1
ATOM 687 O O . VAL A 1 153 ? 4.637 -20.205 25.311 1.00 47.55 133 VAL A O 1
ATOM 691 N N . ILE A 1 154 ? 5.641 -21.534 23.795 1.00 45.57 134 ILE A N 1
ATOM 692 C CA . ILE A 1 154 ? 4.471 -21.637 22.924 1.00 46.88 134 ILE A CA 1
ATOM 693 C C . ILE A 1 154 ? 4.088 -23.100 22.640 1.00 48.07 134 ILE A C 1
ATOM 694 O O . ILE A 1 154 ? 4.938 -23.936 22.346 1.00 52.01 134 ILE A O 1
ATOM 699 N N . SER A 1 155 ? 2.793 -23.394 22.765 1.00 48.13 135 SER A N 1
ATOM 700 C CA . SER A 1 155 ? 2.220 -24.651 22.291 1.00 44.94 135 SER A CA 1
ATOM 701 C C . SER A 1 155 ? 1.043 -24.335 21.398 1.00 45.11 135 SER A C 1
ATOM 702 O O . SER A 1 155 ? 0.418 -23.272 21.513 1.00 49.96 135 SER A O 1
ATOM 705 N N . PHE A 1 156 ? 0.754 -25.244 20.482 1.00 39.67 136 PHE A N 1
ATOM 706 C CA . PHE A 1 156 ? -0.291 -25.003 19.529 1.00 38.48 136 PHE A CA 1
ATOM 707 C C . PHE A 1 156 ? -0.702 -26.302 18.841 1.00 41.55 136 PHE A C 1
ATOM 708 O O . PHE A 1 156 ? 0.150 -27.074 18.394 1.00 42.70 136 PHE A O 1
ATOM 716 N N . SER A 1 157 ? -2.013 -26.545 18.795 1.00 45.15 137 SER A N 1
ATOM 717 C CA . SER A 1 157 ? -2.568 -27.751 18.199 1.00 49.69 137 SER A CA 1
ATOM 718 C C . SER A 1 157 ? -3.029 -27.468 16.785 1.00 50.07 137 SER A C 1
ATOM 719 O O . SER A 1 157 ? -3.363 -26.344 16.457 1.00 54.94 137 SER A O 1
ATOM 722 N N . VAL A 1 158 ? -3.084 -28.500 15.958 1.00 51.62 138 VAL A N 1
ATOM 723 C CA . VAL A 1 158 ? -3.444 -28.323 14.567 1.00 52.21 138 VAL A CA 1
ATOM 724 C C . VAL A 1 158 ? -4.912 -28.673 14.326 1.00 55.30 138 VAL A C 1
ATOM 725 O O . VAL A 1 158 ? -5.257 -29.316 13.331 1.00 56.10 138 VAL A O 1
ATOM 729 N N . VAL A 1 159 ? -5.776 -28.239 15.239 1.00 59.65 139 VAL A N 1
ATOM 730 C CA . VAL A 1 159 ? -7.219 -28.421 15.086 1.00 61.11 139 VAL A CA 1
ATOM 731 C C . VAL A 1 159 ? -7.710 -27.708 13.837 1.00 64.03 139 VAL A C 1
ATOM 732 O O . VAL A 1 159 ? -7.277 -26.590 13.544 1.00 62.00 139 VAL A O 1
ATOM 736 N N . GLY A 1 160 ? -8.614 -28.363 13.111 1.00 64.49 140 GLY A N 1
ATOM 737 C CA . GLY A 1 160 ? -9.165 -27.808 11.883 1.00 64.92 140 GLY A CA 1
ATOM 738 C C . GLY A 1 160 ? -8.216 -27.908 10.710 1.00 66.40 140 GLY A C 1
ATOM 739 O O . GLY A 1 160 ? -8.370 -27.205 9.719 1.00 76.91 140 GLY A O 1
ATOM 740 N N . GLY A 1 161 ? -7.236 -28.792 10.807 1.00 67.90 141 GLY A N 1
ATOM 741 C CA . GLY A 1 161 ? -6.313 -29.024 9.709 1.00 69.18 141 GLY A CA 1
ATOM 742 C C . GLY A 1 161 ? -6.940 -29.801 8.566 1.00 69.85 141 GLY A C 1
ATOM 743 O O . GLY A 1 161 ? -8.004 -30.408 8.718 1.00 74.70 141 GLY A O 1
ATOM 744 N N . ASP A 1 162 ? -6.264 -29.767 7.419 1.00 69.87 142 ASP A N 1
ATOM 745 C CA . ASP A 1 162 ? -6.691 -30.456 6.190 1.00 64.38 142 ASP A CA 1
ATOM 746 C C . ASP A 1 162 ? -5.920 -31.757 5.956 1.00 62.36 142 ASP A C 1
ATOM 747 O O . ASP A 1 162 ? -6.237 -32.532 5.049 1.00 60.13 142 ASP A O 1
ATOM 752 N N . HIS A 1 163 ? -4.924 -32.004 6.799 1.00 59.93 143 HIS A N 1
ATOM 753 C CA . HIS A 1 163 ? -3.801 -32.865 6.431 1.00 55.52 143 HIS A CA 1
ATOM 754 C C . HIS A 1 163 ? -3.893 -34.188 7.153 1.00 56.77 143 HIS A C 1
ATOM 755 O O . HIS A 1 163 ? -4.819 -34.406 7.952 1.00 55.24 143 HIS A O 1
ATOM 762 N N . ARG A 1 164 ? -2.940 -35.072 6.858 1.00 54.01 144 ARG A N 1
ATOM 763 C CA . ARG A 1 164 ? -2.931 -36.404 7.446 1.00 53.53 144 ARG A CA 1
ATOM 764 C C . ARG A 1 164 ? -2.579 -36.377 8.930 1.00 53.67 144 ARG A C 1
ATOM 765 O O . ARG A 1 164 ? -3.357 -36.828 9.773 1.00 53.04 144 ARG A O 1
ATOM 773 N N . LEU A 1 165 ? -1.395 -35.849 9.234 1.00 52.50 145 LEU A N 1
ATOM 774 C CA . LEU A 1 165 ? -0.761 -36.060 10.531 1.00 48.81 145 LEU A CA 1
ATOM 775 C C . LEU A 1 165 ? -1.615 -35.460 11.648 1.00 52.49 145 LEU A C 1
ATOM 776 O O . LEU A 1 165 ? -1.818 -34.245 11.702 1.00 59.86 145 LEU A O 1
ATOM 781 N N . LYS A 1 166 ? -2.095 -36.337 12.532 1.00 50.74 146 LYS A N 1
ATOM 782 C CA . LYS A 1 166 ? -3.243 -36.069 13.398 1.00 53.89 146 LYS A CA 1
ATOM 783 C C . LYS A 1 166 ? -2.956 -35.128 14.577 1.00 53.21 146 LYS A C 1
ATOM 784 O O . LYS A 1 166 ? -2.571 -33.986 14.360 1.00 54.26 146 LYS A O 1
ATOM 786 N N . ASN A 1 167 ? -3.165 -35.599 15.810 1.00 53.96 147 ASN A N 1
ATOM 787 C CA . ASN A 1 167 ? -3.136 -34.734 17.001 1.00 51.42 147 ASN A CA 1
ATOM 788 C C . ASN A 1 167 ? -1.769 -34.089 17.206 1.00 50.34 147 ASN A C 1
ATOM 789 O O . ASN A 1 167 ? -0.756 -34.712 16.940 1.00 53.56 147 ASN A O 1
ATOM 791 N N . TYR A 1 168 ? -1.743 -32.845 17.670 1.00 49.30 148 TYR A N 1
ATOM 792 C CA . TYR A 1 168 ? -0.490 -32.103 17.777 1.00 50.48 148 TYR A CA 1
ATOM 793 C C . TYR A 1 168 ? -0.588 -31.021 18.855 1.00 51.17 148 TYR A C 1
ATOM 794 O O . TYR A 1 168 ? -1.668 -30.474 19.120 1.00 48.29 148 TYR A O 1
ATOM 803 N N . ARG A 1 169 ? 0.556 -30.743 19.474 1.00 48.32 149 ARG A N 1
ATOM 804 C CA . ARG A 1 169 ? 0.683 -29.783 20.546 1.00 45.65 149 ARG A CA 1
ATOM 805 C C . ARG A 1 169 ? 2.183 -29.482 20.645 1.00 49.26 149 ARG A C 1
ATOM 806 O O . ARG A 1 169 ? 2.851 -29.833 21.631 1.00 50.60 149 ARG A O 1
ATOM 814 N N . SER A 1 170 ? 2.707 -28.845 19.595 1.00 50.04 150 SER A N 1
ATOM 815 C CA . SER A 1 170 ? 4.142 -28.574 19.464 1.00 49.50 150 SER A CA 1
ATOM 816 C C . SER A 1 170 ? 4.697 -27.613 20.516 1.00 48.27 150 SER A C 1
ATOM 817 O O . SER A 1 170 ? 4.778 -26.411 20.286 1.00 51.81 150 SER A O 1
ATOM 820 N N . VAL A 1 171 ? 5.118 -28.143 21.655 1.00 50.84 151 VAL A N 1
ATOM 821 C CA . VAL A 1 171 ? 5.610 -27.297 22.750 1.00 51.21 151 VAL A CA 1
ATOM 822 C C . VAL A 1 171 ? 7.002 -26.808 22.454 1.00 52.04 151 VAL A C 1
ATOM 823 O O . VAL A 1 171 ? 7.934 -27.616 22.477 1.00 56.21 151 VAL A O 1
ATOM 825 N N . THR A 1 172 ? 7.133 -25.505 22.174 1.00 48.66 152 THR A N 1
ATOM 826 C CA . THR A 1 172 ? 8.436 -24.852 22.064 1.00 46.64 152 THR A CA 1
ATOM 827 C C . THR A 1 172 ? 8.705 -24.003 23.297 1.00 48.66 152 THR A C 1
ATOM 828 O O . THR A 1 172 ? 8.161 -22.911 23.422 1.00 51.50 152 THR A O 1
ATOM 832 N N . THR A 1 173 ? 9.559 -24.506 24.192 1.00 48.50 153 THR A N 1
ATOM 833 C CA . THR A 1 173 ? 9.937 -23.805 25.417 1.00 45.03 153 THR A CA 1
ATOM 834 C C . THR A 1 173 ? 11.387 -23.379 25.375 1.00 43.97 153 THR A C 1
ATOM 835 O O . THR A 1 173 ? 12.199 -24.015 24.701 1.00 44.49 153 THR A O 1
ATOM 839 N N . LEU A 1 174 ? 11.710 -22.314 26.112 1.00 41.39 154 LEU A N 1
ATOM 840 C CA . LEU A 1 174 ? 13.068 -21.785 26.175 1.00 40.39 154 LEU A CA 1
ATOM 841 C C . LEU A 1 174 ? 13.326 -21.292 27.597 1.00 42.43 154 LEU A C 1
ATOM 842 O O . LEU A 1 174 ? 14.465 -21.192 28.047 1.00 42.12 154 LEU A O 1
ATOM 847 N N . VAL A 1 183 ? 15.975 -23.200 28.899 1.00 67.73 163 VAL A N 1
ATOM 848 C CA . VAL A 1 183 ? 16.239 -24.401 28.115 1.00 68.75 163 VAL A CA 1
ATOM 849 C C . VAL A 1 183 ? 15.406 -24.471 26.830 1.00 71.08 163 VAL A C 1
ATOM 850 O O . VAL A 1 183 ? 14.187 -24.672 26.885 1.00 68.81 163 VAL A O 1
ATOM 854 N N . VAL A 1 184 ? 16.101 -24.354 25.692 1.00 70.20 164 VAL A N 1
ATOM 855 C CA . VAL A 1 184 ? 15.509 -24.295 24.343 1.00 67.98 164 VAL A CA 1
ATOM 856 C C . VAL A 1 184 ? 15.172 -25.688 23.777 1.00 66.49 164 VAL A C 1
ATOM 857 O O . VAL A 1 184 ? 16.060 -26.384 23.280 1.00 70.35 164 VAL A O 1
ATOM 861 N N . VAL A 1 185 ? 13.896 -26.088 23.838 1.00 62.02 165 VAL A N 1
ATOM 862 C CA . VAL A 1 185 ? 13.463 -27.409 23.338 1.00 54.24 165 VAL A CA 1
ATOM 863 C C . VAL A 1 185 ? 12.073 -27.362 22.701 1.00 51.17 165 VAL A C 1
ATOM 864 O O . VAL A 1 185 ? 11.184 -26.655 23.177 1.00 42.70 165 VAL A O 1
ATOM 868 N N . GLU A 1 186 ? 11.901 -28.136 21.627 1.00 49.48 166 GLU A N 1
ATOM 869 C CA . GLU A 1 186 ? 10.609 -28.278 20.960 1.00 48.76 166 GLU A CA 1
ATOM 870 C C . GLU A 1 186 ? 10.083 -29.709 21.097 1.00 48.15 166 GLU A C 1
ATOM 871 O O . GLU A 1 186 ? 10.668 -30.643 20.548 1.00 45.07 166 GLU A O 1
ATOM 877 N N . SER A 1 187 ? 8.985 -29.884 21.838 1.00 49.80 167 SER A N 1
ATOM 878 C CA . SER A 1 187 ? 8.322 -31.198 21.926 1.00 47.27 167 SER A CA 1
ATOM 879 C C . SER A 1 187 ? 7.179 -31.273 20.927 1.00 48.44 167 SER A C 1
ATOM 880 O O . SER A 1 187 ? 6.378 -30.340 20.792 1.00 45.05 167 SER A O 1
ATOM 883 N N . TYR A 1 188 ? 7.133 -32.391 20.214 1.00 48.52 168 TYR A N 1
ATOM 884 C CA . TYR A 1 188 ? 6.114 -32.630 19.219 1.00 47.03 168 TYR A CA 1
ATOM 885 C C . TYR A 1 188 ? 5.302 -33.857 19.664 1.00 47.05 168 TYR A C 1
ATOM 886 O O . TYR A 1 188 ? 5.815 -34.717 20.395 1.00 44.19 168 TYR A O 1
ATOM 895 N N . ILE A 1 189 ? 4.037 -33.910 19.256 1.00 45.06 169 ILE A N 1
ATOM 896 C CA . ILE A 1 189 ? 3.208 -35.095 19.465 1.00 46.02 169 ILE A CA 1
ATOM 897 C C . ILE A 1 189 ? 2.398 -35.373 18.212 1.00 50.34 169 ILE A C 1
ATOM 898 O O . ILE A 1 189 ? 1.870 -34.468 17.578 1.00 50.29 169 ILE A O 1
ATOM 903 N N . VAL A 1 190 ? 2.327 -36.639 17.849 1.00 56.70 170 VAL A N 1
ATOM 904 C CA . VAL A 1 190 ? 1.639 -37.043 16.648 1.00 60.28 170 VAL A CA 1
ATOM 905 C C . VAL A 1 190 ? 0.880 -38.309 16.972 1.00 59.74 170 VAL A C 1
ATOM 906 O O . VAL A 1 190 ? 1.500 -39.309 17.358 1.00 58.36 170 VAL A O 1
ATOM 908 N N . ASP A 1 191 ? -0.450 -38.246 16.855 1.00 56.61 171 ASP A N 1
ATOM 909 C CA . ASP A 1 191 ? -1.275 -39.438 16.917 1.00 53.12 171 ASP A CA 1
ATOM 910 C C . ASP A 1 191 ? -0.538 -40.441 16.070 1.00 53.74 171 ASP A C 1
ATOM 911 O O . ASP A 1 191 ? -0.506 -40.327 14.834 1.00 54.50 171 ASP A O 1
ATOM 913 N N . VAL A 1 192 ? 0.065 -41.410 16.759 1.00 50.80 172 VAL A N 1
ATOM 914 C CA . VAL A 1 192 ? 1.102 -42.271 16.207 1.00 49.62 172 VAL A CA 1
ATOM 915 C C . VAL A 1 192 ? 0.869 -42.727 14.784 1.00 45.80 172 VAL A C 1
ATOM 916 O O . VAL A 1 192 ? 1.829 -42.897 14.052 1.00 42.32 172 VAL A O 1
ATOM 918 N N . PRO A 1 193 ? -0.398 -42.975 14.405 1.00 48.95 173 PRO A N 1
ATOM 919 C CA . PRO A 1 193 ? -0.670 -43.460 13.054 1.00 47.82 173 PRO A CA 1
ATOM 920 C C . PRO A 1 193 ? -1.254 -42.426 12.081 1.00 48.18 173 PRO A C 1
ATOM 921 O O . PRO A 1 193 ? -2.314 -41.840 12.333 1.00 44.66 173 PRO A O 1
ATOM 925 N N . PRO A 1 194 ? -0.535 -42.191 10.979 1.00 49.38 174 PRO A N 1
ATOM 926 C CA . PRO A 1 194 ? -1.047 -41.692 9.725 1.00 50.56 174 PRO A CA 1
ATOM 927 C C . PRO A 1 194 ? -1.517 -42.818 8.814 1.00 51.86 174 PRO A C 1
ATOM 928 O O . PRO A 1 194 ? -1.513 -42.651 7.598 1.00 53.33 174 PRO A O 1
ATOM 932 N N . GLY A 1 195 ? -1.920 -43.949 9.388 1.00 57.66 175 GLY A N 1
ATOM 933 C CA . GLY A 1 195 ? -2.183 -45.160 8.601 1.00 63.04 175 GLY A CA 1
ATOM 934 C C . GLY A 1 195 ? -0.936 -45.523 7.823 1.00 61.74 175 GLY A C 1
ATOM 935 O O . GLY A 1 195 ? -0.953 -45.591 6.595 1.00 61.71 175 GLY A O 1
ATOM 936 N N . ASN A 1 196 ? 0.155 -45.711 8.556 1.00 61.20 176 ASN A N 1
ATOM 937 C CA . ASN A 1 196 ? 1.470 -45.912 7.966 1.00 60.62 176 ASN A CA 1
ATOM 938 C C . ASN A 1 196 ? 2.412 -46.482 9.029 1.00 54.95 176 ASN A C 1
ATOM 939 O O . ASN A 1 196 ? 1.951 -47.145 9.966 1.00 50.63 176 ASN A O 1
ATOM 943 N N . THR A 1 197 ? 3.714 -46.245 8.885 1.00 52.37 177 THR A N 1
ATOM 944 C CA . THR A 1 197 ? 4.709 -46.812 9.804 1.00 52.52 177 THR A CA 1
ATOM 945 C C . THR A 1 197 ? 4.759 -45.986 11.095 1.00 50.30 177 THR A C 1
ATOM 946 O O . THR A 1 197 ? 3.830 -45.235 11.380 1.00 48.40 177 THR A O 1
ATOM 950 N N . GLU A 1 198 ? 5.805 -46.183 11.893 1.00 49.45 178 GLU A N 1
ATOM 951 C CA . GLU A 1 198 ? 6.111 -45.314 13.032 1.00 48.32 178 GLU A CA 1
ATOM 952 C C . GLU A 1 198 ? 7.555 -44.831 13.029 1.00 48.41 178 GLU A C 1
ATOM 953 O O . GLU A 1 198 ? 7.847 -43.816 13.649 1.00 48.11 178 GLU A O 1
ATOM 955 N N . GLU A 1 199 ? 8.447 -45.529 12.317 1.00 46.84 179 GLU A N 1
ATOM 956 C CA . GLU A 1 199 ? 9.872 -45.168 12.274 1.00 46.74 179 GLU A CA 1
ATOM 957 C C . GLU A 1 199 ? 10.082 -44.084 11.213 1.00 48.85 179 GLU A C 1
ATOM 958 O O . GLU A 1 199 ? 11.208 -43.794 10.823 1.00 50.64 179 GLU A O 1
ATOM 964 N N . GLU A 1 200 ? 8.962 -43.527 10.750 1.00 50.59 180 GLU A N 1
ATOM 965 C CA . GLU A 1 200 ? 8.854 -42.625 9.601 1.00 49.49 180 GLU A CA 1
ATOM 966 C C . GLU A 1 200 ? 8.043 -41.400 9.993 1.00 50.18 180 GLU A C 1
ATOM 967 O O . GLU A 1 200 ? 8.385 -40.273 9.649 1.00 52.73 180 GLU A O 1
ATOM 973 N N . THR A 1 201 ? 6.926 -41.648 10.668 1.00 49.43 181 THR A N 1
ATOM 974 C CA . THR A 1 201 ? 6.102 -40.600 11.256 1.00 48.41 181 THR A CA 1
ATOM 975 C C . THR A 1 201 ? 6.941 -39.703 12.174 1.00 51.52 181 THR A C 1
ATOM 976 O O . THR A 1 201 ? 6.840 -38.469 12.127 1.00 56.71 181 THR A O 1
ATOM 980 N N . LEU A 1 202 ? 7.759 -40.326 13.015 1.00 48.70 182 LEU A N 1
ATOM 981 C CA . LEU A 1 202 ? 8.700 -39.585 13.829 1.00 47.88 182 LEU A CA 1
ATOM 982 C C . LEU A 1 202 ? 9.726 -38.887 12.937 1.00 47.38 182 LEU A C 1
ATOM 983 O O . LEU A 1 202 ? 9.937 -37.691 13.073 1.00 50.52 182 LEU A O 1
ATOM 988 N N . SER A 1 203 ? 10.336 -39.626 12.010 1.00 46.07 183 SER A N 1
ATOM 989 C CA . SER A 1 203 ? 11.473 -39.126 11.231 1.00 44.95 183 SER A CA 1
ATOM 990 C C . SER A 1 203 ? 11.067 -38.098 10.177 1.00 46.15 183 SER A C 1
ATOM 991 O O . SER A 1 203 ? 11.839 -37.199 9.860 1.00 42.33 183 SER A O 1
ATOM 994 N N . PHE A 1 204 ? 9.861 -38.248 9.633 1.00 51.17 184 PHE A N 1
ATOM 995 C CA . PHE A 1 204 ? 9.296 -37.267 8.711 1.00 53.86 184 PHE A CA 1
ATOM 996 C C . PHE A 1 204 ? 9.214 -35.903 9.389 1.00 51.11 184 PHE A C 1
ATOM 997 O O . PHE A 1 204 ? 9.761 -34.910 8.883 1.00 49.05 184 PHE A O 1
ATOM 1005 N N . VAL A 1 205 ? 8.537 -35.861 10.535 1.00 48.89 185 VAL A N 1
ATOM 1006 C CA . VAL A 1 205 ? 8.360 -34.600 11.260 1.00 48.05 185 VAL A CA 1
ATOM 1007 C C . VAL A 1 205 ? 9.616 -34.186 12.028 1.00 44.21 185 VAL A C 1
ATOM 1008 O O . VAL A 1 205 ? 10.152 -33.113 11.774 1.00 47.89 185 VAL A O 1
ATOM 1012 N N . ASP A 1 206 ? 10.102 -35.021 12.939 1.00 40.53 186 ASP A N 1
ATOM 1013 C CA . ASP A 1 206 ? 11.293 -34.669 13.734 1.00 38.37 186 ASP A CA 1
ATOM 1014 C C . ASP A 1 206 ? 12.386 -33.982 12.903 1.00 37.66 186 ASP A C 1
ATOM 1015 O O . ASP A 1 206 ? 13.126 -33.151 13.419 1.00 41.60 186 ASP A O 1
ATOM 1020 N N . THR A 1 207 ? 12.485 -34.334 11.625 1.00 37.50 187 THR A N 1
ATOM 1021 C CA . THR A 1 207 ? 13.343 -33.642 10.677 1.00 36.47 187 THR A CA 1
ATOM 1022 C C . THR A 1 207 ? 12.787 -32.273 10.323 1.00 39.08 187 THR A C 1
ATOM 1023 O O . THR A 1 207 ? 13.527 -31.281 10.277 1.00 42.21 187 THR A O 1
ATOM 1027 N N . ILE A 1 208 ? 11.492 -32.224 10.031 1.00 38.38 188 ILE A N 1
ATOM 1028 C CA . ILE A 1 208 ? 10.810 -30.955 9.778 1.00 38.86 188 ILE A CA 1
ATOM 1029 C C . ILE A 1 208 ? 11.073 -30.052 10.971 1.00 40.47 188 ILE A C 1
ATOM 1030 O O . ILE A 1 208 ? 11.614 -28.954 10.814 1.00 41.09 188 ILE A O 1
ATOM 1035 N N . VAL A 1 209 ? 10.732 -30.543 12.162 1.00 38.76 189 VAL A N 1
ATOM 1036 C CA . VAL A 1 209 ? 11.098 -29.886 13.412 1.00 37.45 189 VAL A CA 1
ATOM 1037 C C . VAL A 1 209 ? 12.544 -29.450 13.324 1.00 38.75 189 VAL A C 1
ATOM 1038 O O . VAL A 1 209 ? 12.869 -28.298 13.578 1.00 38.40 189 VAL A O 1
ATOM 1042 N N . ARG A 1 210 ? 13.411 -30.399 12.995 1.00 40.16 190 ARG A N 1
ATOM 1043 C CA . ARG A 1 210 ? 14.841 -30.160 13.035 1.00 44.63 190 ARG A CA 1
ATOM 1044 C C . ARG A 1 210 ? 15.154 -28.902 12.246 1.00 44.84 190 ARG A C 1
ATOM 1045 O O . ARG A 1 210 ? 15.856 -28.016 12.735 1.00 44.56 190 ARG A O 1
ATOM 1053 N N . CYS A 1 211 ? 14.609 -28.819 11.035 1.00 47.13 191 CYS A N 1
ATOM 1054 C CA . CYS A 1 211 ? 14.990 -27.749 10.111 1.00 47.44 191 CYS A CA 1
ATOM 1055 C C . CYS A 1 211 ? 14.629 -26.402 10.682 1.00 46.65 191 CYS A C 1
ATOM 1056 O O . CYS A 1 211 ? 15.397 -25.453 10.552 1.00 54.51 191 CYS A O 1
ATOM 1059 N N . ASN A 1 212 ? 13.452 -26.324 11.299 1.00 45.10 192 ASN A N 1
ATOM 1060 C CA . ASN A 1 212 ? 12.910 -25.059 11.786 1.00 42.40 192 ASN A CA 1
ATOM 1061 C C . ASN A 1 212 ? 13.722 -24.469 12.916 1.00 40.08 192 ASN A C 1
ATOM 1062 O O . ASN A 1 212 ? 14.184 -23.350 12.818 1.00 42.75 192 ASN A O 1
ATOM 1064 N N . LEU A 1 213 ? 13.921 -25.229 13.980 1.00 36.40 193 LEU A N 1
ATOM 1065 C CA . LEU A 1 213 ? 14.654 -24.732 15.130 1.00 32.90 193 LEU A CA 1
ATOM 1066 C C . LEU A 1 213 ? 16.037 -24.397 14.641 1.00 35.04 193 LEU A C 1
ATOM 1067 O O . LEU A 1 213 ? 16.641 -23.448 15.088 1.00 38.44 193 LEU A O 1
ATOM 1072 N N . GLN A 1 214 ? 16.552 -25.180 13.703 1.00 41.83 194 GLN A N 1
ATOM 1073 C CA . GLN A 1 214 ? 17.821 -24.818 13.044 1.00 43.79 194 GLN A CA 1
ATOM 1074 C C . GLN A 1 214 ? 17.685 -23.486 12.284 1.00 42.38 194 GLN A C 1
ATOM 1075 O O . GLN A 1 214 ? 18.609 -22.652 12.284 1.00 41.62 194 GLN A O 1
ATOM 1081 N N . SER A 1 215 ? 16.524 -23.308 11.658 1.00 40.54 195 SER A N 1
ATOM 1082 C CA . SER A 1 215 ? 16.126 -22.013 11.086 1.00 43.03 195 SER A CA 1
ATOM 1083 C C . SER A 1 215 ? 15.841 -20.907 12.135 1.00 41.60 195 SER A C 1
ATOM 1084 O O . SER A 1 215 ? 16.086 -19.729 11.876 1.00 42.06 195 SER A O 1
ATOM 1087 N N . LEU A 1 216 ? 15.327 -21.285 13.303 1.00 40.06 196 LEU A N 1
ATOM 1088 C CA . LEU A 1 216 ? 15.260 -20.372 14.447 1.00 40.69 196 LEU A CA 1
ATOM 1089 C C . LEU A 1 216 ? 16.656 -19.841 14.714 1.00 41.74 196 LEU A C 1
ATOM 1090 O O . LEU A 1 216 ? 16.897 -18.640 14.638 1.00 38.63 196 LEU A O 1
ATOM 1095 N N . ALA A 1 217 ? 17.581 -20.758 14.982 1.00 46.97 197 ALA A N 1
ATOM 1096 C CA . ALA A 1 217 ? 18.947 -20.399 15.346 1.00 45.94 197 ALA A CA 1
ATOM 1097 C C . ALA A 1 217 ? 19.539 -19.401 14.371 1.00 46.38 197 ALA A C 1
ATOM 1098 O O . ALA A 1 217 ? 19.969 -18.339 14.783 1.00 47.40 197 ALA A O 1
ATOM 1100 N N . ARG A 1 218 ? 19.530 -19.716 13.079 1.00 48.62 198 ARG A N 1
ATOM 1101 C CA . ARG A 1 218 ? 20.186 -18.839 12.102 1.00 49.55 198 ARG A CA 1
ATOM 1102 C C . ARG A 1 218 ? 19.806 -17.375 12.282 1.00 50.22 198 ARG A C 1
ATOM 1103 O O . ARG A 1 218 ? 20.682 -16.520 12.429 1.00 53.02 198 ARG A O 1
ATOM 1111 N N . SER A 1 219 ? 18.499 -17.111 12.302 1.00 52.70 199 SER A N 1
ATOM 1112 C CA . SER A 1 219 ? 17.945 -15.759 12.151 1.00 52.81 199 SER A CA 1
ATOM 1113 C C . SER A 1 219 ? 18.235 -14.850 13.341 1.00 55.93 199 SER A C 1
ATOM 1114 O O . SER A 1 219 ? 18.082 -13.613 13.248 1.00 60.55 199 SER A O 1
ATOM 1117 N N . THR A 1 220 ? 18.623 -15.461 14.457 1.00 50.49 200 THR A N 1
ATOM 1118 C CA . THR A 1 220 ? 19.172 -14.722 15.574 1.00 49.46 200 THR A CA 1
ATOM 1119 C C . THR A 1 220 ? 20.670 -15.018 15.644 1.00 52.46 200 THR A C 1
ATOM 1120 O O . THR A 1 220 ? 21.125 -16.092 15.216 1.00 53.90 200 THR A O 1
ATOM 1124 N N . ASN A 1 221 ? 21.448 -14.065 16.157 1.00 51.45 201 ASN A N 1
ATOM 1125 C CA . ASN A 1 221 ? 22.912 -14.180 16.108 1.00 51.51 201 ASN A CA 1
ATOM 1126 C C . ASN A 1 221 ? 23.454 -15.138 17.167 1.00 54.94 201 ASN A C 1
ATOM 1127 O O . ASN A 1 221 ? 24.338 -14.793 17.946 1.00 60.16 201 ASN A O 1
ATOM 1132 N N . ARG A 1 222 ? 22.902 -16.350 17.186 1.00 56.44 202 ARG A N 1
ATOM 1133 C CA . ARG A 1 222 ? 23.523 -17.473 17.873 1.00 55.11 202 ARG A CA 1
ATOM 1134 C C . ARG A 1 222 ? 24.803 -17.846 17.146 1.00 52.85 202 ARG A C 1
ATOM 1135 O O . ARG A 1 222 ? 25.819 -18.124 17.772 1.00 56.61 202 ARG A O 1
ATOM 1137 N N . GLN A 1 223 ? 24.732 -17.856 15.817 1.00 51.97 203 GLN A N 1
ATOM 1138 C CA . GLN A 1 223 ? 25.891 -18.107 14.961 1.00 52.15 203 GLN A CA 1
ATOM 1139 C C . GLN A 1 223 ? 25.585 -17.784 13.497 1.00 50.62 203 GLN A C 1
ATOM 1140 O O . GLN A 1 223 ? 25.065 -18.631 12.757 1.00 48.57 203 GLN A O 1
ATOM 1142 N N . THR B 1 56 ? 10.422 12.835 30.290 1.00 46.97 36 THR B N 1
ATOM 1143 C CA . THR B 1 56 ? 11.791 12.521 29.774 1.00 48.25 36 THR B CA 1
ATOM 1144 C C . THR B 1 56 ? 12.466 13.794 29.258 1.00 52.99 36 THR B C 1
ATOM 1145 O O . THR B 1 56 ? 11.849 14.876 29.261 1.00 49.17 36 THR B O 1
ATOM 1149 N N . ARG B 1 57 ? 13.727 13.627 28.816 1.00 54.63 37 ARG B N 1
ATOM 1150 C CA . ARG B 1 57 ? 14.564 14.681 28.231 1.00 54.12 37 ARG B CA 1
ATOM 1151 C C . ARG B 1 57 ? 14.048 15.083 26.856 1.00 55.29 37 ARG B C 1
ATOM 1152 O O . ARG B 1 57 ? 14.468 14.504 25.842 1.00 53.76 37 ARG B O 1
ATOM 1160 N N . GLY B 1 58 ? 13.178 16.098 26.828 1.00 52.67 38 GLY B N 1
ATOM 1161 C CA . GLY B 1 58 ? 12.381 16.437 25.642 1.00 54.42 38 GLY B CA 1
ATOM 1162 C C . GLY B 1 58 ? 12.963 16.038 24.299 1.00 57.33 38 GLY B C 1
ATOM 1163 O O . GLY B 1 58 ? 12.418 15.203 23.582 1.00 52.74 38 GLY B O 1
ATOM 1164 N N . MET B 1 59 ? 14.103 16.625 23.977 1.00 68.84 39 MET B N 1
ATOM 1165 C CA . MET B 1 59 ? 14.688 16.482 22.654 1.00 72.38 39 MET B CA 1
ATOM 1166 C C . MET B 1 59 ? 15.641 15.292 22.672 1.00 73.95 39 MET B C 1
ATOM 1167 O O . MET B 1 59 ? 16.847 15.424 22.929 1.00 69.26 39 MET B O 1
ATOM 1172 N N . HIS B 1 60 ? 15.063 14.120 22.412 1.00 73.98 40 HIS B N 1
ATOM 1173 C CA . HIS B 1 60 ? 15.781 12.852 22.482 1.00 71.41 40 HIS B CA 1
ATOM 1174 C C . HIS B 1 60 ? 16.270 12.413 21.100 1.00 70.15 40 HIS B C 1
ATOM 1175 O O . HIS B 1 60 ? 15.545 12.506 20.095 1.00 67.05 40 HIS B O 1
ATOM 1177 N N . VAL B 1 61 ? 17.508 11.933 21.065 1.00 65.28 41 VAL B N 1
ATOM 1178 C CA . VAL B 1 61 ? 18.115 11.405 19.851 1.00 59.65 41 VAL B CA 1
ATOM 1179 C C . VAL B 1 61 ? 19.519 10.961 20.203 1.00 55.84 41 VAL B C 1
ATOM 1180 O O . VAL B 1 61 ? 20.249 11.725 20.828 1.00 49.78 41 VAL B O 1
ATOM 1182 N N . PRO B 1 62 ? 19.895 9.718 19.834 1.00 55.56 42 PRO B N 1
ATOM 1183 C CA . PRO B 1 62 ? 21.263 9.309 20.077 1.00 52.90 42 PRO B CA 1
ATOM 1184 C C . PRO B 1 62 ? 22.220 10.298 19.433 1.00 51.77 42 PR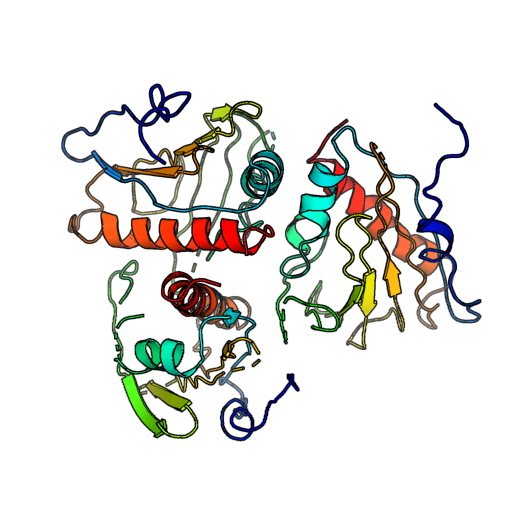O B C 1
ATOM 1185 O O . PRO B 1 62 ? 21.893 10.887 18.398 1.00 44.31 42 PRO B O 1
ATOM 1189 N N . GLU B 1 63 ? 23.383 10.474 20.057 1.00 52.75 43 GLU B N 1
ATOM 1190 C CA . GLU B 1 63 ? 24.496 11.211 19.454 1.00 53.11 43 GLU B CA 1
ATOM 1191 C C . GLU B 1 63 ? 24.985 10.577 18.152 1.00 53.07 43 GLU B C 1
ATOM 1192 O O . GLU B 1 63 ? 25.766 11.199 17.439 1.00 59.99 43 GLU B O 1
ATOM 1194 N N . HIS B 1 64 ? 24.547 9.353 17.850 1.00 51.55 44 HIS B N 1
ATOM 1195 C CA . HIS B 1 64 ? 24.918 8.669 16.600 1.00 56.30 44 HIS B CA 1
ATOM 1196 C C . HIS B 1 64 ? 24.064 9.130 15.444 1.00 59.05 44 HIS B C 1
ATOM 1197 O O . HIS B 1 64 ? 24.577 9.625 14.444 1.00 62.05 44 HIS B O 1
ATOM 1199 N N . VAL B 1 65 ? 22.751 8.974 15.609 1.00 60.26 45 VAL B N 1
ATOM 1200 C CA . VAL B 1 65 ? 21.754 9.216 14.568 1.00 56.58 45 VAL B CA 1
ATOM 1201 C C . VAL B 1 65 ? 21.894 10.537 13.820 1.00 57.23 45 VAL B C 1
ATOM 1202 O O . VAL B 1 65 ? 21.199 10.765 12.827 1.00 59.27 45 VAL B O 1
ATOM 1204 N N . ALA B 1 66 ? 22.756 11.421 14.305 1.00 54.89 46 ALA B N 1
ATOM 1205 C CA . ALA B 1 66 ? 23.139 12.584 13.532 1.00 52.37 46 ALA B CA 1
ATOM 1206 C C . ALA B 1 66 ? 23.552 12.147 12.144 1.00 46.74 46 ALA B C 1
ATOM 1207 O O . ALA B 1 66 ? 22.897 12.504 11.165 1.00 52.11 46 ALA B O 1
ATOM 1209 N N . MET B 1 67 ? 24.610 11.345 12.057 1.00 43.85 47 MET B N 1
ATOM 1210 C CA . MET B 1 67 ? 25.216 11.004 10.745 1.00 42.01 47 MET B CA 1
ATOM 1211 C C . MET B 1 67 ? 24.586 9.833 9.968 1.00 41.04 47 MET B C 1
ATOM 1212 O O . MET B 1 67 ? 25.074 9.446 8.904 1.00 38.57 47 MET B O 1
ATOM 1217 N N . HIS B 1 68 ? 23.523 9.243 10.494 1.00 43.37 48 HIS B N 1
ATOM 1218 C CA . HIS B 1 68 ? 22.798 8.224 9.738 1.00 45.47 48 HIS B CA 1
ATOM 1219 C C . HIS B 1 68 ? 21.519 8.801 9.097 1.00 46.28 48 HIS B C 1
ATOM 1220 O O . HIS B 1 68 ? 20.803 8.102 8.376 1.00 45.90 48 HIS B O 1
ATOM 1227 N N . HIS B 1 69 ? 21.226 10.067 9.378 1.00 47.12 49 HIS B N 1
ATOM 1228 C CA . HIS B 1 69 ? 20.016 10.718 8.881 1.00 49.22 49 HIS B CA 1
ATOM 1229 C C . HIS B 1 69 ? 20.372 11.906 7.997 1.00 50.53 49 HIS B C 1
ATOM 1230 O O . HIS B 1 69 ? 19.714 12.127 6.971 1.00 51.20 49 HIS B O 1
ATOM 1237 N N . THR B 1 70 ? 21.402 12.665 8.385 1.00 48.99 50 THR B N 1
ATOM 1238 C CA . THR B 1 70 ? 22.067 13.553 7.445 1.00 47.75 50 THR B CA 1
ATOM 1239 C C . THR B 1 70 ? 22.168 12.794 6.132 1.00 48.83 50 THR B C 1
ATOM 1240 O O . THR B 1 70 ? 22.693 11.685 6.093 1.00 46.05 50 THR B O 1
ATOM 1242 N N . HIS B 1 71 ? 21.591 13.376 5.086 1.00 53.53 51 HIS B N 1
ATOM 1243 C CA . HIS B 1 71 ? 21.664 12.853 3.734 1.00 56.84 51 HIS B CA 1
ATOM 1244 C C . HIS B 1 71 ? 22.197 13.938 2.815 1.00 62.78 51 HIS B C 1
ATOM 1245 O O . HIS B 1 71 ? 22.123 15.143 3.132 1.00 61.67 51 HIS B O 1
ATOM 1247 N N . ASP B 1 72 ? 22.732 13.506 1.672 1.00 63.97 52 ASP B N 1
ATOM 1248 C CA . ASP B 1 72 ? 23.355 14.432 0.731 1.00 61.86 52 ASP B CA 1
ATOM 1249 C C . ASP B 1 72 ? 22.268 15.309 0.167 1.00 60.56 52 ASP B C 1
ATOM 1250 O O . ASP B 1 72 ? 21.220 14.806 -0.226 1.00 63.74 52 ASP B O 1
ATOM 1252 N N . VAL B 1 73 ? 22.495 16.619 0.169 1.00 60.10 53 VAL B N 1
ATOM 1253 C CA . VAL B 1 73 ? 21.526 17.528 -0.410 1.00 58.51 53 VAL B CA 1
ATOM 1254 C C . VAL B 1 73 ? 21.192 16.908 -1.757 1.00 57.74 53 VAL B C 1
ATOM 1255 O O . VAL B 1 73 ? 22.101 16.494 -2.496 1.00 58.90 53 VAL B O 1
ATOM 1259 N N . GLY B 1 74 ? 19.888 16.795 -2.030 1.00 53.22 54 GLY B N 1
ATOM 1260 C CA . GLY B 1 74 ? 19.364 15.999 -3.134 1.00 50.84 54 GLY B CA 1
ATOM 1261 C C . GLY B 1 74 ? 18.355 16.746 -4.001 1.00 50.92 54 GLY B C 1
ATOM 1262 O O . GLY B 1 74 ? 17.172 16.830 -3.652 1.00 44.63 54 GLY B O 1
ATOM 1263 N N . PRO B 1 75 ? 18.817 17.285 -5.151 1.00 52.40 55 PRO B N 1
ATOM 1264 C CA . PRO B 1 75 ? 17.989 18.050 -6.101 1.00 50.35 55 PRO B CA 1
ATOM 1265 C C . PRO B 1 75 ? 16.776 17.291 -6.654 1.00 50.78 55 PRO B C 1
ATOM 1266 O O . PRO B 1 75 ? 15.633 17.732 -6.471 1.00 47.35 55 PRO B O 1
ATOM 1270 N N . ASP B 1 76 ? 17.040 16.164 -7.322 1.00 49.47 56 ASP B N 1
ATOM 1271 C CA . ASP B 1 76 ? 15.994 15.284 -7.849 1.00 45.66 56 ASP B CA 1
ATOM 1272 C C . ASP B 1 76 ? 15.545 14.260 -6.803 1.00 41.13 56 ASP B C 1
ATOM 1273 O O . ASP B 1 76 ? 14.796 13.353 -7.136 1.00 39.62 56 ASP B O 1
ATOM 1275 N N . GLN B 1 77 ? 15.995 14.436 -5.557 1.00 37.32 57 GLN B N 1
ATOM 1276 C CA . GLN B 1 77 ? 15.819 13.482 -4.464 1.00 38.89 57 GLN B CA 1
ATOM 1277 C C . GLN B 1 77 ? 14.893 13.959 -3.321 1.00 39.64 57 GLN B C 1
ATOM 1278 O O . GLN B 1 77 ? 14.961 15.114 -2.886 1.00 41.14 57 GLN B O 1
ATOM 1284 N N . CYS B 1 78 ? 14.058 13.052 -2.818 1.00 39.33 58 CYS B N 1
ATOM 1285 C CA . CYS B 1 78 ? 13.127 13.366 -1.735 1.00 40.51 58 CYS B CA 1
ATOM 1286 C C . CYS B 1 78 ? 13.706 12.942 -0.396 1.00 41.32 58 CYS B C 1
ATOM 1287 O O . CYS B 1 78 ? 14.878 12.590 -0.332 1.00 43.56 58 CYS B O 1
ATOM 1290 N N . CYS B 1 79 ? 12.907 13.022 0.670 1.00 44.44 59 CYS B N 1
ATOM 1291 C CA . CYS B 1 79 ? 13.334 12.603 2.027 1.00 46.41 59 CYS B CA 1
ATOM 1292 C C . CYS B 1 79 ? 12.309 12.982 3.102 1.00 44.07 59 CYS B C 1
ATOM 1293 O O . CYS B 1 79 ? 11.633 14.008 2.995 1.00 42.42 59 CYS B O 1
ATOM 1296 N N . SER B 1 80 ? 12.196 12.140 4.128 1.00 46.19 60 SER B N 1
ATOM 1297 C CA . SER B 1 80 ? 11.333 12.423 5.303 1.00 45.40 60 SER B CA 1
ATOM 1298 C C . SER B 1 80 ? 11.435 11.377 6.423 1.00 44.99 60 SER B C 1
ATOM 1299 O O . SER B 1 80 ? 11.102 10.206 6.215 1.00 42.96 60 SER B O 1
ATOM 1302 N N . SER B 1 81 ? 11.825 11.838 7.614 1.00 44.11 61 SER B N 1
ATOM 1303 C CA . SER B 1 81 ? 12.045 10.976 8.792 1.00 46.13 61 SER B CA 1
ATOM 1304 C C . SER B 1 81 ? 10.724 10.509 9.474 1.00 46.14 61 SER B C 1
ATOM 1305 O O . SER B 1 81 ? 9.677 10.561 8.847 1.00 44.76 61 SER B O 1
ATOM 1308 N N . VAL B 1 82 ? 10.792 10.030 10.729 1.00 48.96 62 VAL B N 1
ATOM 1309 C CA . VAL B 1 82 ? 9.619 9.516 11.488 1.00 48.15 62 VAL B CA 1
ATOM 1310 C C . VAL B 1 82 ? 9.833 9.500 13.014 1.00 46.60 62 VAL B C 1
ATOM 1311 O O . VAL B 1 82 ? 10.949 9.547 13.498 1.00 45.20 62 VAL B O 1
ATOM 1315 N N . VAL B 1 83 ? 8.740 9.459 13.766 1.00 48.86 63 VAL B N 1
ATOM 1316 C CA . VAL B 1 83 ? 8.781 9.486 15.222 1.00 48.82 63 VAL B CA 1
ATOM 1317 C C . VAL B 1 83 ? 7.927 8.348 15.780 1.00 49.99 63 VAL B C 1
ATOM 1318 O O . VAL B 1 83 ? 6.996 8.578 16.561 1.00 54.29 63 VAL B O 1
ATOM 1322 N N . GLN B 1 84 ? 8.253 7.120 15.377 1.00 50.85 64 GLN B N 1
ATOM 1323 C CA . GLN B 1 84 ? 7.547 5.916 15.845 1.00 49.75 64 GLN B CA 1
ATOM 1324 C C . GLN B 1 84 ? 8.232 5.294 17.054 1.00 50.02 64 GLN B C 1
ATOM 1325 O O . GLN B 1 84 ? 9.454 5.354 17.156 1.00 50.27 64 GLN B O 1
ATOM 1327 N N . MET B 1 85 ? 7.442 4.679 17.946 1.00 50.26 65 MET B N 1
ATOM 1328 C CA . MET B 1 85 ? 7.936 4.109 19.208 1.00 47.57 65 MET B CA 1
ATOM 1329 C C . MET B 1 85 ? 7.197 2.843 19.648 1.00 52.91 65 MET B C 1
ATOM 1330 O O . MET B 1 85 ? 6.129 2.507 19.124 1.00 56.27 65 MET B O 1
ATOM 1335 N N . ILE B 1 86 ? 7.776 2.164 20.643 1.00 54.79 66 ILE B N 1
ATOM 1336 C CA . ILE B 1 86 ? 7.231 0.915 21.170 1.00 52.10 66 ILE B CA 1
ATOM 1337 C C . ILE B 1 86 ? 7.736 0.608 22.588 1.00 52.00 66 ILE B C 1
ATOM 1338 O O . ILE B 1 86 ? 8.895 0.873 22.930 1.00 47.95 66 ILE B O 1
ATOM 1340 N N . HIS B 1 87 ? 6.868 0.029 23.407 1.00 48.91 67 HIS B N 1
ATOM 1341 C CA . HIS B 1 87 ? 7.217 -0.272 24.794 1.00 53.68 67 HIS B CA 1
ATOM 1342 C C . HIS B 1 87 ? 7.980 -1.613 24.956 1.00 53.55 67 HIS B C 1
ATOM 1343 O O . HIS B 1 87 ? 7.433 -2.556 25.519 1.00 52.38 67 HIS B O 1
ATOM 1350 N N . ALA B 1 88 ? 9.228 -1.700 24.483 1.00 49.23 68 ALA B N 1
ATOM 1351 C CA . ALA B 1 88 ? 10.068 -2.887 24.749 1.00 49.15 68 ALA B CA 1
ATOM 1352 C C . ALA B 1 88 ? 11.567 -2.522 24.821 1.00 51.34 68 ALA B C 1
ATOM 1353 O O . ALA B 1 88 ? 11.949 -1.393 24.489 1.00 55.47 68 ALA B O 1
ATOM 1355 N N . PRO B 1 89 ? 12.425 -3.460 25.268 1.00 47.45 69 PRO B N 1
ATOM 1356 C CA . PRO B 1 89 ? 13.837 -3.092 25.293 1.00 45.51 69 PRO B CA 1
ATOM 1357 C C . PRO B 1 89 ? 14.400 -2.985 23.889 1.00 43.41 69 PRO B C 1
ATOM 1358 O O . PRO B 1 89 ? 14.035 -3.787 23.025 1.00 44.10 69 PRO B O 1
ATOM 1362 N N . PRO B 1 90 ? 15.295 -2.010 23.665 1.00 42.44 70 PRO B N 1
ATOM 1363 C CA . PRO B 1 90 ? 15.818 -1.700 22.328 1.00 41.00 70 PRO B CA 1
ATOM 1364 C C . PRO B 1 90 ? 16.369 -2.944 21.644 1.00 44.81 70 PRO B C 1
ATOM 1365 O O . PRO B 1 90 ? 16.032 -3.203 20.493 1.00 46.08 70 PRO B O 1
ATOM 1369 N N . GLU B 1 91 ? 17.186 -3.725 22.357 1.00 44.50 71 GLU B N 1
ATOM 1370 C CA . GLU B 1 91 ? 17.728 -4.970 21.797 1.00 43.49 71 GLU B CA 1
ATOM 1371 C C . GLU B 1 91 ? 16.577 -5.849 21.308 1.00 44.86 71 GLU B C 1
ATOM 1372 O O . GLU B 1 91 ? 16.596 -6.376 20.193 1.00 47.50 71 GLU B O 1
ATOM 1378 N N . SER B 1 92 ? 15.573 -5.991 22.168 1.00 43.99 72 SER B N 1
ATOM 1379 C CA . SER B 1 92 ? 14.412 -6.829 21.901 1.00 43.10 72 SER B CA 1
ATOM 1380 C C . SER B 1 92 ? 13.530 -6.361 20.725 1.00 44.33 72 SER B C 1
ATOM 1381 O O . SER B 1 92 ? 12.805 -7.168 20.147 1.00 40.21 72 SER B O 1
ATOM 1384 N N . VAL B 1 93 ? 13.589 -5.074 20.374 1.00 47.98 73 VAL B N 1
ATOM 1385 C CA . VAL B 1 93 ? 12.861 -4.561 19.197 1.00 49.20 73 VAL B CA 1
ATOM 1386 C C . VAL B 1 93 ? 13.783 -4.641 18.010 1.00 50.71 73 VAL B C 1
ATOM 1387 O O . VAL B 1 93 ? 13.421 -5.169 16.964 1.00 50.93 73 VAL B O 1
ATOM 1391 N N . TRP B 1 94 ? 14.974 -4.092 18.190 1.00 55.06 74 TRP B N 1
ATOM 1392 C CA . TRP B 1 94 ? 16.093 -4.292 17.278 1.00 56.22 74 T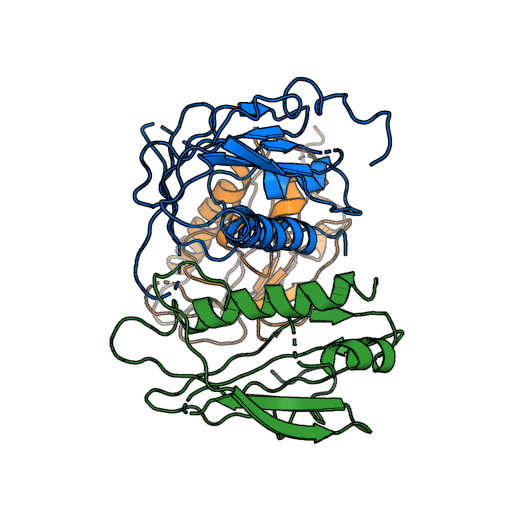RP B CA 1
ATOM 1393 C C . TRP B 1 94 ? 16.132 -5.723 16.722 1.00 55.14 74 TRP B C 1
ATOM 1394 O O . TRP B 1 94 ? 16.468 -5.934 15.567 1.00 57.89 74 TRP B O 1
ATOM 1405 N N . ALA B 1 95 ? 15.785 -6.702 17.549 1.00 57.66 75 ALA B N 1
ATOM 1406 C CA . ALA B 1 95 ? 15.759 -8.107 17.124 1.00 58.59 75 ALA B CA 1
ATOM 1407 C C . ALA B 1 95 ? 15.187 -8.293 15.718 1.00 57.71 75 ALA B C 1
ATOM 1408 O O . ALA B 1 95 ? 15.874 -8.800 14.827 1.00 62.41 75 ALA B O 1
ATOM 1410 N N . LEU B 1 96 ? 13.940 -7.858 15.532 1.00 53.01 76 LEU B N 1
ATOM 1411 C CA . LEU B 1 96 ? 13.161 -8.196 14.333 1.00 50.09 76 LEU B CA 1
ATOM 1412 C C . LEU B 1 96 ? 13.599 -7.447 13.095 1.00 44.00 76 LEU B C 1
ATOM 1413 O O . LEU B 1 96 ? 13.572 -7.997 11.998 1.00 44.77 76 LEU B O 1
ATOM 1415 N N . VAL B 1 97 ? 13.975 -6.190 13.275 1.00 40.18 77 VAL B N 1
ATOM 1416 C CA . VAL B 1 97 ? 14.400 -5.344 12.160 1.00 42.39 77 VAL B CA 1
ATOM 1417 C C . VAL B 1 97 ? 15.634 -5.939 11.444 1.00 40.07 77 VAL B C 1
ATOM 1418 O O . VAL B 1 97 ? 15.739 -5.889 10.221 1.00 37.73 77 VAL B O 1
ATOM 1422 N N . ARG B 1 98 ? 16.534 -6.536 12.218 1.00 38.84 78 ARG B N 1
ATOM 1423 C CA . ARG B 1 98 ? 17.765 -7.140 11.700 1.00 39.65 78 ARG B CA 1
ATOM 1424 C C . ARG B 1 98 ? 17.568 -8.085 10.493 1.00 40.22 78 ARG B C 1
ATOM 1425 O O . ARG B 1 98 ? 18.438 -8.162 9.604 1.00 35.71 78 ARG B O 1
ATOM 1433 N N . ARG B 1 99 ? 16.447 -8.809 10.483 1.00 40.09 79 ARG B N 1
ATOM 1434 C CA . ARG B 1 99 ? 16.103 -9.734 9.396 1.00 42.00 79 ARG B CA 1
ATOM 1435 C C . ARG B 1 99 ? 16.161 -9.088 8.014 1.00 41.95 79 ARG B C 1
ATOM 1436 O O . ARG B 1 99 ? 15.267 -8.357 7.596 1.00 41.79 79 ARG B O 1
ATOM 1444 N N . PHE B 1 100 ? 17.244 -9.383 7.313 1.00 44.75 80 PHE B N 1
ATOM 1445 C CA . PHE B 1 100 ? 17.486 -8.884 5.962 1.00 40.70 80 PHE B CA 1
ATOM 1446 C C . PHE B 1 100 ? 17.088 -9.963 4.967 1.00 40.71 80 PHE B C 1
ATOM 1447 O O . PHE B 1 100 ? 16.697 -9.655 3.825 1.00 38.25 80 PHE B O 1
ATOM 1455 N N . ASP B 1 101 ? 17.207 -11.224 5.415 1.00 40.41 81 ASP B N 1
ATOM 1456 C CA . ASP B 1 101 ? 16.726 -12.404 4.681 1.00 41.09 81 ASP B CA 1
ATOM 1457 C C . ASP B 1 101 ? 15.224 -12.363 4.322 1.00 42.32 81 ASP B C 1
ATOM 1458 O O . ASP B 1 101 ? 14.875 -12.536 3.158 1.00 43.43 81 ASP B O 1
ATOM 1460 N N . ASN B 1 102 ? 14.355 -12.158 5.312 1.00 44.01 82 ASN B N 1
ATOM 1461 C CA . ASN B 1 102 ? 12.905 -11.999 5.064 1.00 49.43 82 ASN B CA 1
ATOM 1462 C C . ASN B 1 102 ? 12.377 -10.732 5.728 1.00 53.05 82 ASN B C 1
ATOM 1463 O O . ASN B 1 102 ? 12.034 -10.741 6.909 1.00 56.57 82 ASN B O 1
ATOM 1468 N N . PRO B 1 103 ? 12.307 -9.624 4.973 1.00 55.51 83 PRO B N 1
ATOM 1469 C CA . PRO B 1 103 ? 11.768 -8.408 5.564 1.00 54.11 83 PRO B CA 1
ATOM 1470 C C . PRO B 1 103 ? 10.278 -8.575 5.871 1.00 53.70 83 PRO B C 1
ATOM 1471 O O . PRO B 1 103 ? 9.716 -7.798 6.636 1.00 56.59 83 PRO B O 1
ATOM 1475 N N . LYS B 1 104 ? 9.659 -9.596 5.281 1.00 48.82 84 LYS B N 1
ATOM 1476 C CA . LYS B 1 104 ? 8.278 -9.944 5.555 1.00 44.46 84 LYS B CA 1
ATOM 1477 C C . LYS B 1 104 ? 8.059 -10.302 7.036 1.00 43.99 84 LYS B C 1
ATOM 1478 O O . LYS B 1 104 ? 6.915 -10.411 7.484 1.00 43.66 84 LYS B O 1
ATOM 1484 N N . VAL B 1 105 ? 9.125 -10.480 7.814 1.00 45.47 85 VAL B N 1
ATOM 1485 C CA . VAL B 1 105 ? 8.928 -10.568 9.270 1.00 49.67 85 VAL B CA 1
ATOM 1486 C C . VAL B 1 105 ? 8.175 -9.316 9.752 1.00 54.21 85 VAL B C 1
ATOM 1487 O O . VAL B 1 105 ? 7.337 -9.407 10.646 1.00 53.10 85 VAL B O 1
ATOM 1491 N N . TYR B 1 106 ? 8.490 -8.154 9.170 1.00 57.84 86 TYR B N 1
ATOM 1492 C CA . TYR B 1 106 ? 7.755 -6.920 9.474 1.00 62.04 86 TYR B CA 1
ATOM 1493 C C . TYR B 1 106 ? 7.366 -6.059 8.262 1.00 62.04 86 TYR B C 1
ATOM 1494 O O . TYR B 1 106 ? 6.377 -5.328 8.336 1.00 65.78 86 TYR B O 1
ATOM 1503 N N . LYS B 1 107 ? 8.121 -6.116 7.168 1.00 59.06 87 LYS B N 1
ATOM 1504 C CA . LYS B 1 107 ? 7.843 -5.229 6.036 1.00 56.74 87 LYS B CA 1
ATOM 1505 C C . LYS B 1 107 ? 6.588 -5.634 5.271 1.00 54.65 87 LYS B C 1
ATOM 1506 O O . LYS B 1 107 ? 6.474 -6.750 4.771 1.00 57.23 87 LYS B O 1
ATOM 1512 N N . ASN B 1 108 ? 5.648 -4.698 5.196 1.00 49.69 88 ASN B N 1
ATOM 1513 C CA . ASN B 1 108 ? 4.441 -4.873 4.409 1.00 47.06 88 ASN B CA 1
ATOM 1514 C C . ASN B 1 108 ? 4.676 -4.975 2.911 1.00 41.86 88 ASN B C 1
ATOM 1515 O O . ASN B 1 108 ? 5.647 -4.429 2.391 1.00 39.43 88 ASN B O 1
ATOM 1520 N N . PHE B 1 109 ? 3.737 -5.655 2.247 1.00 36.08 89 PHE B N 1
ATOM 1521 C CA . PHE B 1 109 ? 3.632 -5.706 0.804 1.00 35.19 89 PHE B CA 1
ATOM 1522 C C . PHE B 1 109 ? 4.766 -6.495 0.129 1.00 38.24 89 PHE B C 1
ATOM 1523 O O . PHE B 1 109 ? 4.923 -6.434 -1.086 1.00 39.14 89 PHE B O 1
ATOM 1531 N N . ILE B 1 110 ? 5.528 -7.263 0.901 1.00 40.12 90 ILE B N 1
ATOM 1532 C CA . ILE B 1 110 ? 6.669 -7.986 0.365 1.00 42.05 90 ILE B CA 1
ATOM 1533 C C . ILE B 1 110 ? 6.271 -9.449 0.084 1.00 46.78 90 ILE B C 1
ATOM 1534 O O . ILE B 1 110 ? 6.015 -10.230 1.010 1.00 48.83 90 ILE B O 1
ATOM 1539 N N . ARG B 1 111 ? 6.233 -9.819 -1.192 1.00 49.16 91 ARG B N 1
ATOM 1540 C CA . ARG B 1 111 ? 5.810 -11.160 -1.580 1.00 52.05 91 ARG B CA 1
ATOM 1541 C C . ARG B 1 111 ? 6.920 -12.192 -1.356 1.00 56.88 91 ARG B C 1
ATOM 1542 O O . ARG B 1 111 ? 6.633 -13.385 -1.184 1.00 57.15 91 ARG B O 1
ATOM 1550 N N . GLN B 1 112 ? 8.176 -11.743 -1.359 1.00 55.38 92 GLN B N 1
ATOM 1551 C CA . GLN B 1 112 ? 9.315 -12.654 -1.239 1.00 57.29 92 GLN B CA 1
ATOM 1552 C C . GLN B 1 112 ? 10.610 -11.915 -0.955 1.00 56.82 92 GLN B C 1
ATOM 1553 O O . GLN B 1 112 ? 10.778 -10.776 -1.381 1.00 62.23 92 GLN B O 1
ATOM 1559 N N . CYS B 1 113 ? 11.535 -12.570 -0.258 1.00 55.49 93 CYS B N 1
ATOM 1560 C CA . CYS B 1 113 ? 12.894 -12.049 -0.139 1.00 54.21 93 CYS B CA 1
ATOM 1561 C C . CYS B 1 113 ? 13.976 -13.111 0.036 1.00 53.69 93 CYS B C 1
ATOM 1562 O O . CYS B 1 113 ? 13.953 -13.924 0.957 1.00 52.16 93 CYS B O 1
ATOM 1565 N N . ARG B 1 114 ? 14.960 -13.033 -0.845 1.00 53.12 94 ARG B N 1
ATOM 1566 C CA . ARG B 1 114 ? 15.837 -14.130 -1.132 1.00 53.33 94 ARG B CA 1
ATOM 1567 C C . ARG B 1 114 ? 17.260 -13.672 -0.795 1.00 56.51 94 ARG B C 1
ATOM 1568 O O . ARG B 1 114 ? 17.446 -12.800 0.065 1.00 60.16 94 ARG B O 1
ATOM 1576 N N . ILE B 1 115 ? 18.261 -14.272 -1.437 1.00 55.61 95 ILE B N 1
ATOM 1577 C CA . ILE B 1 115 ? 19.650 -13.814 -1.312 1.00 55.07 95 ILE B CA 1
ATOM 1578 C C . ILE B 1 115 ? 20.441 -14.140 -2.582 1.00 54.15 95 ILE B C 1
ATOM 1579 O O . ILE B 1 115 ? 20.160 -15.141 -3.265 1.00 58.08 95 ILE B O 1
ATOM 1581 N N . VAL B 1 116 ? 21.405 -13.279 -2.907 1.00 48.22 96 VAL B N 1
ATOM 1582 C CA . VAL B 1 116 ? 22.287 -13.496 -4.052 1.00 45.08 96 VAL B CA 1
ATOM 1583 C C . VAL B 1 116 ? 23.684 -12.969 -3.758 1.00 42.91 96 VAL B C 1
ATOM 1584 O O . VAL B 1 116 ? 23.846 -11.974 -3.054 1.00 40.09 96 VAL B O 1
ATOM 1588 N N . LEU B 1 121 ? 23.896 -13.639 6.229 1.00 42.01 101 LEU B N 1
ATOM 1589 C CA . LEU B 1 121 ? 24.067 -12.545 5.282 1.00 42.88 101 LEU B CA 1
ATOM 1590 C C . LEU B 1 121 ? 24.799 -11.377 5.945 1.00 46.45 101 LEU B C 1
ATOM 1591 O O . LEU B 1 121 ? 24.511 -11.012 7.102 1.00 41.84 101 LEU B O 1
ATOM 1596 N N . HIS B 1 122 ? 25.727 -10.799 5.184 1.00 47.67 102 HIS B N 1
ATOM 1597 C CA . HIS B 1 122 ? 26.665 -9.818 5.670 1.00 47.79 102 HIS B CA 1
ATOM 1598 C C . HIS B 1 122 ? 26.354 -8.469 5.045 1.00 46.79 102 HIS B C 1
ATOM 1599 O O . HIS B 1 122 ? 25.289 -8.275 4.467 1.00 43.16 102 HIS B O 1
ATOM 1606 N N . VAL B 1 123 ? 27.296 -7.532 5.170 1.00 46.79 103 VAL B N 1
ATOM 1607 C CA . VAL B 1 123 ? 27.222 -6.263 4.437 1.00 44.30 103 VAL B CA 1
ATOM 1608 C C . VAL B 1 123 ? 27.472 -6.459 2.951 1.00 40.69 103 VAL B C 1
ATOM 1609 O O . VAL B 1 123 ? 28.223 -7.336 2.560 1.00 41.59 103 VAL B O 1
ATOM 1613 N N . GLY B 1 124 ? 26.818 -5.651 2.127 1.00 38.59 104 GLY B N 1
ATOM 1614 C CA . GLY B 1 124 ? 27.017 -5.703 0.682 1.00 37.87 104 GLY B CA 1
ATOM 1615 C C . GLY B 1 124 ? 26.481 -6.946 0.012 1.00 38.73 104 GLY B C 1
ATOM 1616 O O . GLY B 1 124 ? 26.723 -7.143 -1.174 1.00 37.66 104 GLY B O 1
ATOM 1617 N N . ASP B 1 125 ? 25.740 -7.769 0.765 1.00 42.13 105 ASP B N 1
ATOM 1618 C CA . ASP B 1 125 ? 25.093 -8.986 0.254 1.00 41.80 105 ASP B CA 1
ATOM 1619 C C . ASP B 1 125 ? 23.683 -8.683 -0.223 1.00 40.23 105 ASP B C 1
ATOM 1620 O O . ASP B 1 125 ? 22.741 -8.742 0.555 1.00 42.53 105 ASP B O 1
ATOM 1622 N N . LEU B 1 126 ? 23.541 -8.389 -1.510 1.00 41.10 106 LEU B N 1
ATOM 1623 C CA . LEU B 1 126 ? 22.308 -7.829 -2.050 1.00 42.15 106 LEU B CA 1
ATOM 1624 C C . LEU B 1 126 ? 21.062 -8.579 -1.631 1.00 42.46 106 LEU B C 1
ATOM 1625 O O . LEU B 1 126 ? 21.124 -9.760 -1.296 1.00 43.58 106 LEU B O 1
ATOM 1630 N N . ARG B 1 127 ? 19.930 -7.875 -1.673 1.00 42.11 107 ARG B N 1
ATOM 1631 C CA . ARG B 1 127 ? 18.616 -8.460 -1.407 1.00 38.72 107 ARG B CA 1
ATOM 1632 C C . ARG B 1 127 ? 17.721 -8.492 -2.648 1.00 40.84 107 ARG B C 1
ATOM 1633 O O . ARG B 1 127 ? 17.831 -7.637 -3.546 1.00 36.79 107 ARG B O 1
ATOM 1641 N N . GLU B 1 128 ? 16.817 -9.481 -2.668 1.00 42.09 108 GLU B N 1
ATOM 1642 C CA . GLU B 1 128 ? 15.849 -9.633 -3.745 1.00 41.03 108 GLU B CA 1
ATOM 1643 C C . GLU B 1 128 ? 14.431 -9.568 -3.214 1.00 41.88 108 GLU B C 1
ATOM 1644 O O . GLU B 1 128 ? 14.115 -10.219 -2.207 1.00 40.72 108 GLU B O 1
ATOM 1650 N N . VAL B 1 129 ? 13.573 -8.814 -3.918 1.00 41.95 109 VAL B N 1
ATOM 1651 C CA . VAL B 1 129 ? 12.181 -8.571 -3.486 1.00 40.23 109 VAL B CA 1
ATOM 1652 C C . VAL B 1 129 ? 11.215 -8.228 -4.627 1.00 37.56 109 VAL B C 1
ATOM 1653 O O . VAL B 1 129 ? 11.473 -7.323 -5.410 1.00 36.87 109 VAL B O 1
ATOM 1656 N N . MET B 1 130 ? 10.101 -8.955 -4.706 1.00 35.00 110 MET B N 1
ATOM 1657 C CA . MET B 1 130 ? 9.068 -8.633 -5.634 1.00 35.37 110 MET B CA 1
ATOM 1658 C C . MET B 1 130 ? 7.829 -8.238 -4.868 1.00 39.44 110 MET B C 1
ATOM 1659 O O . MET B 1 130 ? 7.574 -8.751 -3.774 1.00 41.42 110 MET B O 1
ATOM 1664 N N . VAL B 1 131 ? 7.082 -7.298 -5.441 1.00 41.20 111 VAL B N 1
ATOM 1665 C CA . VAL B 1 131 ? 5.983 -6.658 -4.753 1.00 42.74 111 VAL B CA 1
ATOM 1666 C C . VAL B 1 131 ? 5.081 -5.942 -5.752 1.00 46.95 111 VAL B C 1
ATOM 1667 O O . VAL B 1 131 ? 4.422 -4.956 -5.416 1.00 55.71 111 VAL B O 1
ATOM 1669 N N . PRO B 1 136 ? 1.422 -5.322 -7.816 1.00 77.67 116 PRO B N 1
ATOM 1670 C CA . PRO B 1 136 ? 2.346 -6.440 -7.921 1.00 75.54 116 PRO B CA 1
ATOM 1671 C C . PRO B 1 136 ? 3.130 -6.392 -9.218 1.00 73.33 116 PRO B C 1
ATOM 1672 O O . PRO B 1 136 ? 2.977 -5.440 -9.988 1.00 70.39 116 PRO B O 1
ATOM 1676 N N . ALA B 1 137 ? 3.949 -7.422 -9.446 1.00 69.09 117 ALA B N 1
ATOM 1677 C CA . ALA B 1 137 ? 4.764 -7.535 -10.648 1.00 61.56 117 ALA B CA 1
ATOM 1678 C C . ALA B 1 137 ? 5.680 -6.324 -10.742 1.00 65.02 117 ALA B C 1
ATOM 1679 O O . ALA B 1 137 ? 5.554 -5.488 -11.648 1.00 69.82 117 ALA B O 1
ATOM 1681 N N . VAL B 1 138 ? 6.576 -6.224 -9.765 1.00 61.78 118 VAL B N 1
ATOM 1682 C CA . VAL B 1 138 ? 7.555 -5.140 -9.675 1.00 59.50 118 VAL B CA 1
ATOM 1683 C C . VAL B 1 138 ? 8.579 -5.473 -8.586 1.00 62.90 118 VAL B C 1
ATOM 1684 O O . VAL B 1 138 ? 8.262 -5.434 -7.386 1.00 60.09 118 VAL B O 1
ATOM 1688 N N . SER B 1 139 ? 9.802 -5.804 -8.999 1.00 60.57 119 SER B N 1
ATOM 1689 C CA . SER B 1 139 ? 10.820 -6.217 -8.049 1.00 57.94 119 SER B CA 1
ATOM 1690 C C . SER B 1 139 ? 11.865 -5.123 -7.844 1.00 57.85 119 SER B C 1
ATOM 1691 O O . SER B 1 139 ? 12.434 -4.587 -8.814 1.00 56.64 119 SER B O 1
ATOM 1694 N N . SER B 1 140 ? 12.114 -4.806 -6.574 1.00 52.35 120 SER B N 1
ATOM 1695 C CA . SER B 1 140 ? 13.178 -3.888 -6.191 1.00 53.48 120 SER B CA 1
ATOM 1696 C C . SER B 1 140 ? 14.534 -4.518 -6.517 1.00 54.35 120 SER B C 1
ATOM 1697 O O . SER B 1 140 ? 14.603 -5.528 -7.220 1.00 54.05 120 SER B O 1
ATOM 1700 N N . THR B 1 141 ? 15.609 -3.917 -6.018 1.00 55.41 121 THR B N 1
ATOM 1701 C CA . THR B 1 141 ? 16.909 -4.585 -5.966 1.00 56.69 121 THR B CA 1
ATOM 1702 C C . THR B 1 141 ? 17.733 -4.017 -4.810 1.00 56.25 121 THR B C 1
ATOM 1703 O O . THR B 1 141 ? 18.688 -3.281 -5.028 1.00 59.44 121 THR B O 1
ATOM 1705 N N . GLU B 1 142 ? 17.356 -4.356 -3.579 1.00 53.30 122 GLU B N 1
ATOM 1706 C CA . GLU B 1 142 ? 17.993 -3.768 -2.391 1.00 50.55 122 GLU B CA 1
ATOM 1707 C C . GLU B 1 142 ? 19.345 -4.402 -2.095 1.00 49.38 122 GLU B C 1
ATOM 1708 O O . GLU B 1 142 ? 19.691 -5.433 -2.674 1.00 53.13 122 GLU B O 1
ATOM 1714 N N . ARG B 1 143 ? 20.100 -3.780 -1.189 1.00 48.36 123 ARG B N 1
ATOM 1715 C CA . ARG B 1 143 ? 21.437 -4.247 -0.803 1.00 46.35 123 ARG B CA 1
ATOM 1716 C C . ARG B 1 143 ? 21.721 -3.854 0.626 1.00 48.46 123 ARG B C 1
ATOM 1717 O O . ARG B 1 143 ? 21.409 -2.721 1.023 1.00 50.67 123 ARG B O 1
ATOM 1725 N N . LEU B 1 144 ? 22.338 -4.763 1.391 1.00 45.59 124 LEU B N 1
ATOM 1726 C CA . LEU B 1 144 ? 22.683 -4.471 2.796 1.00 45.70 124 LEU B CA 1
ATOM 1727 C C . LEU B 1 144 ? 23.929 -3.583 2.862 1.00 46.31 124 LEU B C 1
ATOM 1728 O O . LEU B 1 144 ? 25.034 -4.031 2.532 1.00 43.80 124 LEU B O 1
ATOM 1733 N N . GLU B 1 145 ? 23.744 -2.329 3.282 1.00 47.53 125 GLU B N 1
ATOM 1734 C CA . GLU B 1 145 ? 24.828 -1.354 3.282 1.00 46.98 125 GLU B CA 1
ATOM 1735 C C . GLU B 1 145 ? 25.329 -0.942 4.666 1.00 48.27 125 GLU B C 1
ATOM 1736 O O . GLU B 1 145 ? 26.411 -0.366 4.747 1.00 53.69 125 GLU B O 1
ATOM 1742 N N . ILE B 1 146 ? 24.564 -1.190 5.736 1.00 47.93 126 ILE B N 1
ATOM 1743 C CA . ILE B 1 146 ? 25.050 -0.949 7.122 1.00 47.04 126 ILE B CA 1
ATOM 1744 C C . ILE B 1 146 ? 24.510 -1.980 8.110 1.00 47.54 126 ILE B C 1
ATOM 1745 O O . ILE B 1 146 ? 23.287 -2.143 8.235 1.00 46.02 126 ILE B O 1
ATOM 1750 N N . LEU B 1 147 ? 25.423 -2.629 8.840 1.00 46.01 127 LEU B N 1
ATOM 1751 C CA . LEU B 1 147 ? 25.061 -3.623 9.848 1.00 45.00 127 LEU B CA 1
ATOM 1752 C C . LEU B 1 147 ? 25.886 -3.489 11.140 1.00 48.42 127 LEU B C 1
ATOM 1753 O O . LEU B 1 147 ? 26.710 -4.343 11.460 1.00 53.42 127 LEU B O 1
ATOM 1758 N N . ASP B 1 148 ? 25.674 -2.394 11.867 1.00 52.17 128 ASP B N 1
ATOM 1759 C CA . ASP B 1 148 ? 26.073 -2.320 13.274 1.00 53.32 128 ASP B CA 1
ATOM 1760 C C . ASP B 1 148 ? 24.974 -2.999 14.083 1.00 49.70 128 ASP B C 1
ATOM 1761 O O . ASP B 1 148 ? 23.832 -3.088 13.631 1.00 47.80 128 ASP B O 1
ATOM 1766 N N . GLU B 1 149 ? 25.341 -3.508 15.255 1.00 48.02 129 GLU B N 1
ATOM 1767 C CA . GLU B 1 149 ? 24.436 -4.323 16.053 1.00 48.28 129 GLU B CA 1
ATOM 1768 C C . GLU B 1 149 ? 24.342 -3.957 17.537 1.00 48.80 129 GLU B C 1
ATOM 1769 O O . GLU B 1 149 ? 23.497 -4.491 18.240 1.00 48.18 129 GLU B O 1
ATOM 1775 N N . GLU B 1 150 ? 25.172 -3.028 17.998 1.00 49.20 130 GLU B N 1
ATOM 1776 C CA . GLU B 1 150 ? 24.996 -2.448 19.317 1.00 49.22 130 GLU B CA 1
ATOM 1777 C C . GLU B 1 150 ? 24.123 -1.187 19.231 1.00 48.02 130 GLU B C 1
ATOM 1778 O O . GLU B 1 150 ? 23.267 -0.967 20.106 1.00 46.93 130 GLU B O 1
ATOM 1784 N N . ARG B 1 151 ? 24.338 -0.374 18.186 1.00 43.15 131 ARG B N 1
ATOM 1785 C CA . ARG B 1 151 ? 23.547 0.854 17.961 1.00 42.40 131 ARG B CA 1
ATOM 1786 C C . ARG B 1 151 ? 22.342 0.584 17.063 1.00 45.53 131 ARG B C 1
ATOM 1787 O O . ARG B 1 151 ? 21.645 1.516 16.613 1.00 47.33 131 ARG B O 1
ATOM 1795 N N . HIS B 1 152 ? 22.093 -0.692 16.787 1.00 45.63 132 HIS B N 1
ATOM 1796 C CA . HIS B 1 152 ? 20.838 -1.099 16.180 1.00 44.59 132 HIS B CA 1
ATOM 1797 C C . HIS B 1 152 ? 20.584 -0.401 14.842 1.00 41.18 132 HIS B C 1
ATOM 1798 O O . HIS B 1 152 ? 19.476 -0.445 14.313 1.00 41.42 132 HIS B O 1
ATOM 1805 N N . VAL B 1 153 ? 21.611 0.230 14.293 1.00 39.92 133 VAL B N 1
ATOM 1806 C CA . VAL B 1 153 ? 21.483 0.928 13.026 1.00 40.37 133 VAL B CA 1
ATOM 1807 C C . VAL B 1 153 ? 21.332 -0.139 11.960 1.00 39.74 133 VAL B C 1
ATOM 1808 O O . VAL B 1 153 ? 21.871 -1.235 12.117 1.00 40.66 133 VAL B O 1
ATOM 1812 N N . ILE B 1 154 ? 20.561 0.187 10.921 1.00 38.75 134 ILE B N 1
ATOM 1813 C CA . ILE B 1 154 ? 20.413 -0.626 9.722 1.00 39.92 134 ILE B CA 1
ATOM 1814 C C . ILE B 1 154 ? 20.099 0.280 8.538 1.00 41.99 134 ILE B C 1
ATOM 1815 O O . ILE B 1 154 ? 19.580 1.365 8.726 1.00 40.75 134 ILE B O 1
ATOM 1820 N N . SER B 1 155 ? 20.395 -0.207 7.330 1.00 45.13 135 SER B N 1
ATOM 1821 C CA . SER B 1 155 ? 20.285 0.575 6.110 1.00 45.29 135 SER B CA 1
ATOM 1822 C C . SER B 1 155 ? 20.384 -0.298 4.856 1.00 45.20 135 SER B C 1
ATOM 1823 O O . SER B 1 155 ? 21.109 -1.292 4.848 1.00 47.34 135 SER B O 1
ATOM 1826 N N . PHE B 1 156 ? 19.663 0.092 3.801 1.00 45.98 136 PHE B N 1
ATOM 1827 C CA . PHE B 1 156 ? 19.743 -0.567 2.484 1.00 45.74 136 PHE B CA 1
ATOM 1828 C C . PHE B 1 156 ? 19.395 0.356 1.322 1.00 46.88 136 PHE B C 1
ATOM 1829 O O . PHE B 1 156 ? 18.464 1.149 1.403 1.00 50.84 136 PHE B O 1
ATOM 1837 N N . SER B 1 157 ? 20.154 0.238 0.239 1.00 47.27 137 SER B N 1
ATOM 1838 C CA . SER B 1 157 ? 19.899 0.972 -0.985 1.00 46.67 137 SER B CA 1
ATOM 1839 C C . SER B 1 157 ? 19.289 0.047 -2.028 1.00 50.29 137 SER B C 1
ATOM 1840 O O . SER B 1 157 ? 19.796 -1.052 -2.247 1.00 54.71 137 SER B O 1
ATOM 1843 N N . VAL B 1 158 ? 18.241 0.503 -2.704 1.00 50.01 138 VAL B N 1
ATOM 1844 C CA . VAL B 1 158 ? 17.815 -0.131 -3.953 1.00 53.97 138 VAL B CA 1
ATOM 1845 C C . VAL B 1 158 ? 18.931 0.049 -4.995 1.00 54.61 138 VAL B C 1
ATOM 1846 O O . VAL B 1 158 ? 19.359 1.166 -5.250 1.00 53.89 138 VAL B O 1
ATOM 1850 N N . VAL B 1 159 ? 19.388 -1.052 -5.596 1.00 57.58 139 VAL B N 1
ATOM 1851 C CA . VAL B 1 159 ? 20.468 -1.023 -6.592 1.00 54.00 139 VAL B CA 1
ATOM 1852 C C . VAL B 1 159 ? 19.933 -1.381 -7.999 1.00 52.34 139 VAL B C 1
ATOM 1853 O O . VAL B 1 159 ? 20.414 -2.284 -8.679 1.00 49.62 139 VAL B O 1
ATOM 1857 N N . GLY B 1 160 ? 18.926 -0.627 -8.427 1.00 54.34 140 GLY B N 1
ATOM 1858 C CA . GLY B 1 160 ? 18.372 -0.734 -9.772 1.00 55.35 140 GLY B CA 1
ATOM 1859 C C . GLY B 1 160 ? 17.398 -1.878 -9.895 1.00 58.51 140 GLY B C 1
ATOM 1860 O O . GLY B 1 160 ? 17.653 -2.988 -9.406 1.00 61.24 140 GLY B O 1
ATOM 1861 N N . GLY B 1 161 ? 16.279 -1.617 -10.557 1.00 58.57 141 GLY B N 1
ATOM 1862 C CA . GLY B 1 161 ? 15.243 -2.626 -10.705 1.00 59.92 141 GLY B CA 1
ATOM 1863 C C . GLY B 1 161 ? 14.206 -2.258 -11.736 1.00 60.64 141 GLY B C 1
ATOM 1864 O O . GLY B 1 161 ? 14.376 -1.306 -12.493 1.00 61.98 141 GLY B O 1
ATOM 1865 N N . ASP B 1 162 ? 13.128 -3.030 -11.771 1.00 59.68 142 ASP B N 1
ATOM 1866 C CA . ASP B 1 162 ? 12.019 -2.746 -12.676 1.00 55.68 142 ASP B CA 1
ATOM 1867 C C . ASP B 1 162 ? 10.889 -2.150 -11.872 1.00 54.18 142 ASP B C 1
ATOM 1868 O O . ASP B 1 162 ? 9.855 -2.787 -11.685 1.00 54.32 142 ASP B O 1
ATOM 1873 N N . HIS B 1 163 ? 11.123 -0.936 -11.375 1.00 51.47 143 HIS B N 1
ATOM 1874 C CA . HIS B 1 163 ? 10.090 -0.119 -10.734 1.00 50.29 143 HIS B CA 1
ATOM 1875 C C . HIS B 1 163 ? 10.514 1.355 -10.690 1.00 51.04 143 HIS B C 1
ATOM 1876 O O . HIS B 1 163 ? 11.660 1.688 -11.017 1.00 46.24 143 HIS B O 1
ATOM 1883 N N . ARG B 1 164 ? 9.584 2.233 -10.315 1.00 50.36 144 ARG B N 1
ATOM 1884 C CA . ARG B 1 164 ? 9.913 3.643 -10.124 1.00 48.77 144 ARG B CA 1
ATOM 1885 C C . ARG B 1 164 ? 10.301 3.911 -8.688 1.00 46.83 144 ARG B C 1
ATOM 1886 O O . ARG B 1 164 ? 9.537 3.671 -7.770 1.00 49.67 144 ARG B O 1
ATOM 1894 N N . LEU B 1 165 ? 11.487 4.456 -8.518 1.00 46.05 145 LEU B N 1
ATOM 1895 C CA . LEU B 1 165 ? 11.954 4.936 -7.218 1.00 47.04 145 LEU B CA 1
ATOM 1896 C C . LEU B 1 165 ? 13.297 5.617 -7.409 1.00 47.58 145 LEU B C 1
ATOM 1897 O O . LEU B 1 165 ? 13.579 6.615 -6.770 1.00 49.51 145 LEU B O 1
ATOM 1901 N N . LYS B 1 166 ? 14.106 5.062 -8.308 1.00 49.08 146 LYS B N 1
ATOM 1902 C CA . LYS B 1 166 ? 15.432 5.566 -8.629 1.00 48.67 146 LYS B CA 1
ATOM 1903 C C . LYS B 1 166 ? 16.342 5.159 -7.487 1.00 46.56 146 LYS B C 1
ATOM 1904 O O . LYS B 1 166 ? 16.331 3.981 -7.101 1.00 52.15 146 LYS B O 1
ATOM 1906 N N . ASN B 1 167 ? 17.112 6.091 -6.935 1.00 41.38 147 ASN B N 1
ATOM 1907 C CA . ASN B 1 167 ? 18.025 5.765 -5.835 1.00 39.71 147 ASN B CA 1
ATOM 1908 C C . ASN B 1 167 ? 17.370 5.832 -4.444 1.00 38.59 147 ASN B C 1
ATOM 1909 O O . ASN B 1 167 ? 17.734 6.681 -3.618 1.00 41.31 147 ASN B O 1
ATOM 1911 N N . TYR B 1 168 ? 16.404 4.961 -4.163 1.00 35.69 148 TYR B N 1
ATOM 1912 C CA . TYR B 1 168 ? 15.866 4.889 -2.809 1.00 33.44 148 TYR B CA 1
ATOM 1913 C C . TYR B 1 168 ? 17.019 4.413 -1.953 1.00 33.67 148 TYR B C 1
ATOM 1914 O O . TYR B 1 168 ? 17.799 3.567 -2.390 1.00 35.68 148 TYR B O 1
ATOM 1923 N N . ARG B 1 169 ? 17.175 4.990 -0.770 1.00 37.65 149 ARG B N 1
ATOM 1924 C CA . ARG B 1 169 ? 18.265 4.596 0.162 1.00 42.29 149 ARG B CA 1
ATOM 1925 C C . ARG B 1 169 ? 17.791 4.657 1.607 1.00 44.24 149 ARG B C 1
ATOM 1926 O O . ARG B 1 169 ? 17.411 5.726 2.083 1.00 47.50 149 ARG B O 1
ATOM 1934 N N . SER B 1 170 ? 17.816 3.515 2.299 1.00 45.56 150 SER B N 1
ATOM 1935 C CA . SER B 1 170 ? 17.149 3.369 3.612 1.00 46.58 150 SER B CA 1
ATOM 1936 C C . SER B 1 170 ? 18.121 3.451 4.795 1.00 45.95 150 SER B C 1
ATOM 1937 O O . SER B 1 170 ? 19.294 3.118 4.665 1.00 43.92 150 SER B O 1
ATOM 1940 N N . VAL B 1 171 ? 17.612 3.923 5.934 1.00 45.84 151 VAL B N 1
ATOM 1941 C CA . VAL B 1 171 ? 18.314 3.856 7.222 1.00 43.17 151 VAL B CA 1
ATOM 1942 C C . VAL B 1 171 ? 17.261 3.892 8.336 1.00 44.49 151 VAL B C 1
ATOM 1943 O O . VAL B 1 171 ? 16.680 4.952 8.601 1.00 44.43 151 VAL B O 1
ATOM 1947 N N . THR B 1 172 ? 17.013 2.752 8.988 1.00 45.22 152 THR B N 1
ATOM 1948 C CA . THR B 1 172 ? 16.013 2.673 10.074 1.00 46.59 152 THR B CA 1
ATOM 1949 C C . THR B 1 172 ? 16.634 2.658 11.475 1.00 47.57 152 THR B C 1
ATOM 1950 O O . THR B 1 172 ? 16.126 1.977 12.355 1.00 48.39 152 THR B O 1
ATOM 1954 N N . THR B 1 173 ? 17.701 3.438 11.684 1.00 48.46 153 THR B N 1
ATOM 1955 C CA . THR B 1 173 ? 18.390 3.525 12.980 1.00 47.08 153 THR B CA 1
ATOM 1956 C C . THR B 1 173 ? 17.456 3.460 14.171 1.00 48.82 153 THR B C 1
ATOM 1957 O O . THR B 1 173 ? 16.522 4.250 14.279 1.00 54.70 153 THR B O 1
ATOM 1961 N N . LEU B 1 174 ? 17.741 2.557 15.092 1.00 48.07 154 LEU B N 1
ATOM 1962 C CA . LEU B 1 174 ? 16.997 2.496 16.332 1.00 46.40 154 LEU B CA 1
ATOM 1963 C C . LEU B 1 174 ? 17.661 3.380 17.395 1.00 47.51 154 LEU B C 1
ATOM 1964 O O . LEU B 1 174 ? 18.862 3.258 17.674 1.00 49.09 154 LEU B O 1
ATOM 1969 N N . HIS B 1 175 ? 16.869 4.299 17.942 1.00 46.79 155 HIS B N 1
ATOM 1970 C CA . HIS B 1 175 ? 17.214 5.056 19.141 1.00 45.74 155 HIS B CA 1
ATOM 1971 C C . HIS B 1 175 ? 16.981 4.038 20.265 1.00 49.75 155 HIS B C 1
ATOM 1972 O O . HIS B 1 175 ? 17.254 2.840 20.045 1.00 49.19 155 HIS B O 1
ATOM 1979 N N . ALA B 1 176 ? 16.456 4.448 21.426 1.00 49.82 156 ALA B N 1
ATOM 1980 C CA . ALA B 1 176 ? 16.548 3.614 22.622 1.00 52.28 156 ALA B CA 1
ATOM 1981 C C . ALA B 1 176 ? 15.328 3.669 23.555 1.00 54.44 156 ALA B C 1
ATOM 1982 O O . ALA B 1 176 ? 14.723 4.733 23.767 1.00 52.45 156 ALA B O 1
ATOM 1984 N N . SER B 1 177 ? 15.002 2.498 24.115 1.00 56.17 157 SER B N 1
ATOM 1985 C CA . SER B 1 177 ? 13.915 2.317 25.087 1.00 58.15 157 SER B CA 1
ATOM 1986 C C . SER B 1 177 ? 12.595 2.913 24.599 1.00 59.53 157 SER B C 1
ATOM 1987 O O . SER B 1 177 ? 12.116 2.581 23.510 1.00 62.44 157 SER B O 1
ATOM 1990 N N . VAL B 1 183 ? 12.004 3.531 20.227 1.00 40.90 163 VAL B N 1
ATOM 1991 C CA . VAL B 1 183 ? 12.047 4.616 19.253 1.00 40.10 163 VAL B CA 1
ATOM 1992 C C . VAL B 1 183 ? 12.608 4.143 17.898 1.00 39.97 163 VAL B C 1
ATOM 1993 O O . VAL B 1 183 ? 13.796 4.234 17.654 1.00 40.56 163 VAL B O 1
ATOM 1997 N N . VAL B 1 184 ? 11.766 3.618 17.012 1.00 43.79 164 VAL B N 1
ATOM 1998 C CA . VAL B 1 184 ? 12.271 3.241 15.684 1.00 45.17 164 VAL B CA 1
ATOM 1999 C C . VAL B 1 184 ? 12.000 4.357 14.706 1.00 46.98 164 VAL B C 1
ATOM 2000 O O . VAL B 1 184 ? 10.856 4.797 14.534 1.00 47.32 164 VAL B O 1
ATOM 2004 N N . VAL B 1 185 ? 13.083 4.788 14.067 1.00 46.29 165 VAL B N 1
ATOM 2005 C CA . VAL B 1 185 ? 13.104 5.991 13.273 1.00 43.79 165 VAL B CA 1
ATOM 2006 C C . VAL B 1 185 ? 13.918 5.709 12.007 1.00 42.40 165 VAL B C 1
ATOM 2007 O O . VAL B 1 185 ? 15.039 5.203 12.074 1.00 39.58 165 VAL B O 1
ATOM 2011 N N . GLU B 1 186 ? 13.304 5.993 10.861 1.00 41.76 166 GLU B N 1
ATOM 2012 C CA . GLU B 1 186 ? 13.925 5.820 9.556 1.00 41.31 166 GLU B CA 1
ATOM 2013 C C . GLU B 1 186 ? 13.664 7.043 8.712 1.00 44.66 166 GLU B C 1
ATOM 2014 O O . GLU B 1 186 ? 12.587 7.645 8.790 1.00 41.36 166 GLU B O 1
ATOM 2020 N N . SER B 1 187 ? 14.647 7.379 7.877 1.00 49.14 167 SER B N 1
ATOM 2021 C CA . SER B 1 187 ? 14.485 8.402 6.847 1.00 49.80 167 SER B CA 1
ATOM 2022 C C . SER B 1 187 ? 14.566 7.704 5.504 1.00 54.69 167 SER B C 1
ATOM 2023 O O . SER B 1 187 ? 15.399 6.809 5.337 1.00 65.57 167 SER B O 1
ATOM 2026 N N . TYR B 1 188 ? 13.726 8.118 4.552 1.00 55.52 168 TYR B N 1
ATOM 2027 C CA . TYR B 1 188 ? 13.539 7.373 3.300 1.00 58.41 168 TYR B CA 1
ATOM 2028 C C . TYR B 1 188 ? 14.355 7.900 2.094 1.00 58.05 168 TYR B C 1
ATOM 2029 O O . TYR B 1 188 ? 15.071 7.144 1.438 1.00 58.88 168 TYR B O 1
ATOM 2037 N N . ILE B 1 189 ? 14.230 9.183 1.795 1.00 57.73 169 ILE B N 1
ATOM 2038 C CA . ILE B 1 189 ? 15.064 9.856 0.788 1.00 56.78 169 ILE B CA 1
ATOM 2039 C C . ILE B 1 189 ? 15.309 9.158 -0.550 1.00 54.86 169 ILE B C 1
ATOM 2040 O O . ILE B 1 189 ? 16.453 8.822 -0.857 1.00 60.60 169 ILE B O 1
ATOM 2042 N N . VAL B 1 190 ? 14.267 8.985 -1.361 1.00 51.05 170 VAL B N 1
ATOM 2043 C CA . VAL B 1 190 ? 14.428 8.429 -2.727 1.00 49.96 170 VAL B CA 1
ATOM 2044 C C . VAL B 1 190 ? 14.648 9.548 -3.768 1.00 49.61 170 VAL B C 1
ATOM 2045 O O . VAL B 1 190 ? 15.267 10.550 -3.444 1.00 51.27 170 VAL B O 1
ATOM 2047 N N . ASP B 1 191 ? 14.159 9.375 -5.000 1.00 50.18 171 ASP B N 1
ATOM 2048 C CA . ASP B 1 191 ? 14.483 10.268 -6.126 1.00 50.35 171 ASP B CA 1
ATOM 2049 C C . ASP B 1 191 ? 13.233 10.611 -6.935 1.00 53.87 171 ASP B C 1
ATOM 2050 O O . ASP B 1 191 ? 12.681 9.753 -7.640 1.00 52.43 171 ASP B O 1
ATOM 2055 N N . VAL B 1 192 ? 12.818 11.877 -6.849 1.00 56.65 172 VAL B N 1
ATOM 2056 C CA . VAL B 1 192 ? 11.545 12.349 -7.408 1.00 60.91 172 VAL B CA 1
ATOM 2057 C C . VAL B 1 192 ? 11.363 12.015 -8.888 1.00 63.14 172 VAL B C 1
ATOM 2058 O O . VAL B 1 192 ? 12.179 12.430 -9.711 1.00 66.31 172 VAL B O 1
ATOM 2060 N N . PRO B 1 193 ? 10.296 11.263 -9.226 1.00 62.08 173 PRO B N 1
ATOM 2061 C CA . PRO B 1 193 ? 10.009 10.849 -10.606 1.00 65.83 173 PRO B CA 1
ATOM 2062 C C . PRO B 1 193 ? 9.481 11.933 -11.567 1.00 66.37 173 PRO B C 1
ATOM 2063 O O . PRO B 1 193 ? 9.035 13.000 -11.134 1.00 67.44 173 PRO B O 1
ATOM 2067 N N . PRO B 1 194 ? 9.593 11.671 -12.878 1.00 66.61 174 PRO B N 1
ATOM 2068 C CA . PRO B 1 194 ? 8.793 12.286 -13.942 1.00 66.68 174 PRO B CA 1
ATOM 2069 C C . PRO B 1 194 ? 7.323 11.871 -13.924 1.00 64.76 174 PRO B C 1
ATOM 2070 O O . PRO B 1 194 ? 6.429 12.718 -14.053 1.00 58.40 174 PRO B O 1
ATOM 2074 N N . GLY B 1 195 ? 7.099 10.563 -13.765 1.00 66.36 175 GLY B N 1
ATOM 2075 C CA . GLY B 1 195 ? 5.765 9.952 -13.842 1.00 61.07 175 GLY B CA 1
ATOM 2076 C C . GLY B 1 195 ? 4.903 10.172 -12.609 1.00 57.15 175 GLY B C 1
ATOM 2077 O O . GLY B 1 195 ? 3.792 9.662 -12.531 1.00 57.37 175 GLY B O 1
ATOM 2078 N N . ASN B 1 196 ? 5.434 10.906 -11.635 1.00 54.34 176 ASN B N 1
ATOM 2079 C CA . ASN B 1 196 ? 4.675 11.390 -10.479 1.00 54.95 176 ASN B CA 1
ATOM 2080 C C . ASN B 1 196 ? 5.168 12.798 -10.095 1.00 51.87 176 ASN B C 1
ATOM 2081 O O . ASN B 1 196 ? 6.103 13.327 -10.704 1.00 50.71 176 ASN B O 1
ATOM 2086 N N . THR B 1 197 ? 4.534 13.406 -9.097 1.00 48.58 177 THR B N 1
ATOM 2087 C CA . THR B 1 197 ? 4.990 14.704 -8.587 1.00 47.44 177 THR B CA 1
ATOM 2088 C C . THR B 1 197 ? 6.184 14.450 -7.683 1.00 46.60 177 THR B C 1
ATOM 2089 O O . THR B 1 197 ? 6.865 13.449 -7.840 1.00 46.97 177 THR B O 1
ATOM 2091 N N . GLU B 1 198 ? 6.438 15.375 -6.760 1.00 48.66 178 GLU B N 1
ATOM 2092 C CA . GLU B 1 198 ? 7.397 15.195 -5.663 1.00 48.00 178 GLU B CA 1
ATOM 2093 C C . GLU B 1 198 ? 6.756 15.363 -4.297 1.00 49.51 178 GLU B C 1
ATOM 2094 O O . GLU B 1 198 ? 7.449 15.286 -3.276 1.00 46.62 178 GLU B O 1
ATOM 2096 N N . GLU B 1 199 ? 5.455 15.670 -4.290 1.00 51.66 179 GLU B N 1
ATOM 2097 C CA . GLU B 1 199 ? 4.642 15.734 -3.071 1.00 51.01 179 GLU B CA 1
ATOM 2098 C C . GLU B 1 199 ? 3.527 14.705 -3.141 1.00 51.21 179 GLU B C 1
ATOM 2099 O O . GLU B 1 199 ? 2.853 14.442 -2.151 1.00 59.67 179 GLU B O 1
ATOM 2105 N N . GLU B 1 200 ? 3.311 14.169 -4.336 1.00 49.50 180 GLU B N 1
ATOM 2106 C CA . GLU B 1 200 ? 2.562 12.951 -4.525 1.00 49.70 180 GLU B CA 1
ATOM 2107 C C . GLU B 1 200 ? 3.417 11.778 -4.075 1.00 52.23 180 GLU B C 1
ATOM 2108 O O . GLU B 1 200 ? 2.918 10.843 -3.453 1.00 58.74 180 GLU B O 1
ATOM 2110 N N . THR B 1 201 ? 4.704 11.842 -4.424 1.00 50.38 181 THR B N 1
ATOM 2111 C CA . THR B 1 201 ? 5.680 10.779 -4.178 1.00 45.84 181 THR B CA 1
ATOM 2112 C C . THR B 1 201 ? 6.139 10.847 -2.712 1.00 47.42 181 THR B C 1
ATOM 2113 O O . THR B 1 201 ? 6.070 9.852 -1.966 1.00 39.98 181 THR B O 1
ATOM 2117 N N . LEU B 1 202 ? 6.593 12.037 -2.306 1.00 48.11 182 LEU B N 1
ATOM 2118 C CA . LEU B 1 202 ? 6.989 12.293 -0.917 1.00 47.73 182 LEU B CA 1
ATOM 2119 C C . LEU B 1 202 ? 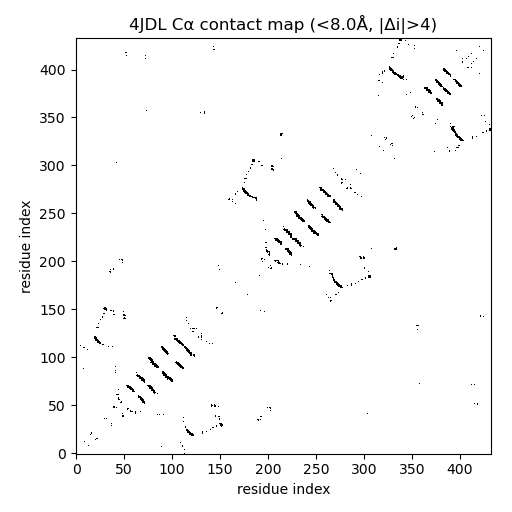5.876 11.960 0.116 1.00 49.80 182 LEU B C 1
ATOM 2120 O O . LEU B 1 202 ? 6.170 11.816 1.309 1.00 46.79 182 LEU B O 1
ATOM 2122 N N . SER B 1 203 ? 4.618 11.839 -0.327 1.00 48.26 183 SER B N 1
ATOM 2123 C CA . SER B 1 203 ? 3.579 11.287 0.542 1.00 47.72 183 SER B CA 1
ATOM 2124 C C . SER B 1 203 ? 3.432 9.781 0.341 1.00 51.00 183 SER B C 1
ATOM 2125 O O . SER B 1 203 ? 3.207 9.048 1.311 1.00 54.31 183 SER B O 1
ATOM 2128 N N . PHE B 1 204 ? 3.537 9.318 -0.907 1.00 50.52 184 PHE B N 1
ATOM 2129 C CA . PHE B 1 204 ? 3.299 7.907 -1.207 1.00 51.54 184 PHE B CA 1
ATOM 2130 C C . PHE B 1 204 ? 4.521 7.037 -0.967 1.00 47.39 184 PHE B C 1
ATOM 2131 O O . PHE B 1 204 ? 4.441 5.830 -1.092 1.00 47.85 184 PHE B O 1
ATOM 2139 N N . VAL B 1 205 ? 5.639 7.651 -0.612 1.00 49.27 185 VAL B N 1
ATOM 2140 C CA . VAL B 1 205 ? 6.821 6.927 -0.140 1.00 45.17 185 VAL B CA 1
ATOM 2141 C C . VAL B 1 205 ? 6.886 6.951 1.385 1.00 44.73 185 VAL B C 1
ATOM 2142 O O . VAL B 1 205 ? 7.804 6.388 1.971 1.00 43.49 185 VAL B O 1
ATOM 2144 N N . ASP B 1 206 ? 5.897 7.573 2.029 1.00 48.28 186 ASP B N 1
ATOM 2145 C CA . ASP B 1 206 ? 5.900 7.737 3.503 1.00 51.86 186 ASP B CA 1
ATOM 2146 C C . ASP B 1 206 ? 4.844 6.926 4.281 1.00 49.43 186 ASP B C 1
ATOM 2147 O O . ASP B 1 206 ? 4.978 6.730 5.491 1.00 49.84 186 ASP B O 1
ATOM 2152 N N . THR B 1 207 ? 3.800 6.468 3.603 1.00 46.52 187 THR B N 1
ATOM 2153 C CA . THR B 1 207 ? 2.736 5.734 4.271 1.00 47.14 187 THR B CA 1
ATOM 2154 C C . THR B 1 207 ? 3.262 4.330 4.460 1.00 49.03 187 THR B C 1
ATOM 2155 O O . THR B 1 207 ? 3.155 3.756 5.532 1.00 50.96 187 THR B O 1
ATOM 2159 N N . ILE B 1 208 ? 3.859 3.791 3.403 1.00 47.64 188 ILE B N 1
ATOM 2160 C CA . ILE B 1 208 ? 4.595 2.542 3.491 1.00 45.79 188 ILE B CA 1
ATOM 2161 C C . ILE B 1 208 ? 5.417 2.509 4.774 1.00 46.32 188 ILE B C 1
ATOM 2162 O O . ILE B 1 208 ? 5.363 1.533 5.514 1.00 52.59 188 ILE B O 1
ATOM 2167 N N . VAL B 1 209 ? 6.182 3.573 5.017 1.00 45.29 189 VAL B N 1
ATOM 2168 C CA . VAL B 1 209 ? 6.972 3.707 6.240 1.00 43.85 189 VAL B CA 1
ATOM 2169 C C . VAL B 1 209 ? 6.065 3.880 7.430 1.00 42.33 189 VAL B C 1
ATOM 2170 O O . VAL B 1 209 ? 6.206 3.170 8.409 1.00 43.73 189 VAL B O 1
ATOM 2172 N N . ARG B 1 210 ? 5.111 4.799 7.341 1.00 43.80 190 ARG B N 1
ATOM 2173 C CA . ARG B 1 210 ? 4.125 4.967 8.425 1.00 47.12 190 ARG B CA 1
ATOM 2174 C C . ARG B 1 210 ? 3.465 3.632 8.772 1.00 46.52 190 ARG B C 1
ATOM 2175 O O . ARG B 1 210 ? 3.119 3.392 9.922 1.00 53.30 190 ARG B O 1
ATOM 2183 N N . CYS B 1 211 ? 3.301 2.780 7.766 1.00 42.87 191 CYS B N 1
ATOM 2184 C CA . CYS B 1 211 ? 2.672 1.486 7.916 1.00 41.70 191 CYS B CA 1
ATOM 2185 C C . CYS B 1 211 ? 3.683 0.358 8.145 1.00 44.15 191 CYS B C 1
ATOM 2186 O O . CYS B 1 211 ? 3.318 -0.727 8.612 1.00 46.14 191 CYS B O 1
ATOM 2189 N N . ASN B 1 212 ? 4.944 0.600 7.801 1.00 43.10 192 ASN B N 1
ATOM 2190 C CA . ASN B 1 212 ? 5.981 -0.418 7.959 1.00 44.14 192 ASN B CA 1
ATOM 2191 C C . ASN B 1 212 ? 6.322 -0.703 9.405 1.00 42.06 192 ASN B C 1
ATOM 2192 O O . ASN B 1 212 ? 6.243 -1.840 9.865 1.00 44.90 192 ASN B O 1
ATOM 2197 N N . LEU B 1 213 ? 6.712 0.349 10.101 1.00 40.48 193 LEU B N 1
ATOM 2198 C CA . LEU B 1 213 ? 7.298 0.239 11.408 1.00 42.94 193 LEU B CA 1
ATOM 2199 C C . LEU B 1 213 ? 6.228 0.264 12.469 1.00 42.79 193 LEU B C 1
ATOM 2200 O O . LEU B 1 213 ? 6.532 0.152 13.663 1.00 43.09 193 LEU B O 1
ATOM 2205 N N . GLN B 1 214 ? 4.989 0.479 12.034 1.00 43.26 194 GLN B N 1
ATOM 2206 C CA . GLN B 1 214 ? 3.816 0.267 12.878 1.00 44.78 194 GLN B CA 1
ATOM 2207 C C . GLN B 1 214 ? 3.440 -1.196 12.881 1.00 43.26 194 GLN B C 1
ATOM 2208 O O . GLN B 1 214 ? 2.948 -1.713 13.884 1.00 38.65 194 GLN B O 1
ATOM 2214 N N . SER B 1 215 ? 3.635 -1.830 11.725 1.00 46.20 195 SER B N 1
ATOM 2215 C CA . SER B 1 215 ? 3.507 -3.274 11.581 1.00 48.66 195 SER B CA 1
ATOM 2216 C C . SER B 1 215 ? 4.670 -3.977 12.274 1.00 46.39 195 SER B C 1
ATOM 2217 O O . SER B 1 215 ? 4.556 -5.154 12.640 1.00 45.11 195 SER B O 1
ATOM 2220 N N . LEU B 1 216 ? 5.786 -3.258 12.416 1.00 44.16 196 LEU B N 1
ATOM 2221 C CA . LEU B 1 216 ? 6.897 -3.681 13.279 1.00 44.42 196 LEU B CA 1
ATOM 2222 C C . LEU B 1 216 ? 6.408 -3.590 14.708 1.00 46.75 196 LEU B C 1
ATOM 2223 O O . LEU B 1 216 ? 6.329 -4.598 15.411 1.00 50.39 196 LEU B O 1
ATOM 2228 N N . ALA B 1 217 ? 6.017 -2.380 15.109 1.00 48.73 197 ALA B N 1
ATOM 2229 C CA . ALA B 1 217 ? 5.709 -2.078 16.506 1.00 48.67 197 ALA B CA 1
ATOM 2230 C C . ALA B 1 217 ? 4.319 -2.524 16.988 1.00 46.79 197 ALA B C 1
ATOM 2231 O O . ALA B 1 217 ? 3.895 -2.146 18.067 1.00 48.88 197 ALA B O 1
ATOM 2233 N N . ARG B 1 218 ? 3.599 -3.305 16.195 1.00 49.94 198 ARG B N 1
ATOM 2234 C CA . ARG B 1 218 ? 2.424 -4.015 16.719 1.00 52.05 198 ARG B CA 1
ATOM 2235 C C . ARG B 1 218 ? 2.952 -5.032 17.697 1.00 55.46 198 ARG B C 1
ATOM 2236 O O . ARG B 1 218 ? 2.530 -5.073 18.855 1.00 58.05 198 ARG B O 1
ATOM 2241 N N . SER B 1 219 ? 3.927 -5.805 17.213 1.00 55.55 199 SER B N 1
ATOM 2242 C CA . SER B 1 219 ? 4.434 -6.978 17.881 1.00 54.28 199 SER B CA 1
ATOM 2243 C C . SER B 1 219 ? 4.932 -6.583 19.247 1.00 53.20 199 SER B C 1
ATOM 2244 O O . SER B 1 219 ? 4.278 -6.842 20.252 1.00 55.64 199 SER B O 1
ATOM 2247 N N . THR B 1 220 ? 6.080 -5.920 19.266 1.00 54.40 200 THR B N 1
ATOM 2248 C CA . THR B 1 220 ? 6.717 -5.515 20.500 1.00 53.95 200 THR B CA 1
ATOM 2249 C C . THR B 1 220 ? 6.156 -4.131 20.858 1.00 56.67 200 THR B C 1
ATOM 2250 O O . THR B 1 220 ? 6.356 -3.132 20.151 1.00 60.88 200 THR B O 1
ATOM 2254 N N . ASN B 1 221 ? 5.504 -4.116 22.012 1.00 55.46 201 ASN B N 1
ATOM 2255 C CA . ASN B 1 221 ? 4.228 -3.428 22.251 1.00 54.13 201 ASN B CA 1
ATOM 2256 C C . ASN B 1 221 ? 4.129 -1.891 22.463 1.00 57.58 201 ASN B C 1
ATOM 2257 O O . ASN B 1 221 ? 4.962 -1.097 21.984 1.00 56.39 201 ASN B O 1
ATOM 2262 N N . ARG B 1 222 ? 3.033 -1.497 23.118 1.00 53.14 202 ARG B N 1
ATOM 2263 C CA . ARG B 1 222 ? 2.982 -0.310 23.945 1.00 50.68 202 ARG B CA 1
ATOM 2264 C C . ARG B 1 222 ? 2.950 -0.791 25.393 1.00 48.42 202 ARG B C 1
ATOM 2265 O O . ARG B 1 222 ? 1.938 -0.672 26.083 1.00 51.28 202 ARG B O 1
ATOM 2267 N N . ARG C 1 57 ? 26.641 -15.013 -7.846 1.00 52.43 37 ARG C N 1
ATOM 2268 C CA . ARG C 1 57 ? 26.427 -13.558 -7.588 1.00 50.52 37 ARG C CA 1
ATOM 2269 C C . ARG C 1 57 ? 27.550 -12.671 -8.105 1.00 51.22 37 ARG C C 1
ATOM 2270 O O . ARG C 1 57 ? 27.292 -11.595 -8.685 1.00 46.00 37 ARG C O 1
ATOM 2278 N N . GLY C 1 58 ? 28.782 -13.136 -7.889 1.00 48.80 38 GLY C N 1
ATOM 2279 C CA . GLY C 1 58 ? 29.969 -12.285 -7.943 1.00 50.63 38 GLY C CA 1
ATOM 2280 C C . GLY C 1 58 ? 30.520 -12.219 -6.527 1.00 51.97 38 GLY C C 1
ATOM 2281 O O . GLY C 1 58 ? 30.708 -11.137 -5.943 1.00 48.77 38 GLY C O 1
ATOM 2282 N N . MET C 1 59 ? 30.787 -13.407 -5.990 1.00 51.83 39 MET C N 1
ATOM 2283 C CA . MET C 1 59 ? 31.041 -13.612 -4.568 1.00 50.58 39 MET C CA 1
ATOM 2284 C C . MET C 1 59 ? 32.353 -12.974 -4.113 1.00 51.48 39 MET C C 1
ATOM 2285 O O . MET C 1 59 ? 32.876 -12.064 -4.766 1.00 49.44 39 MET C O 1
ATOM 2287 N N . HIS C 1 60 ? 32.872 -13.438 -2.980 1.00 49.96 40 HIS C N 1
ATOM 2288 C CA . HIS C 1 60 ? 34.220 -13.076 -2.569 1.00 51.25 40 HIS C CA 1
ATOM 2289 C C . HIS C 1 60 ? 35.236 -13.711 -3.530 1.00 51.90 40 HIS C C 1
ATOM 2290 O O . HIS C 1 60 ? 36.050 -13.007 -4.146 1.00 57.00 40 HIS C O 1
ATOM 2292 N N . VAL C 1 61 ? 35.182 -15.033 -3.671 1.00 47.61 41 VAL C N 1
ATOM 2293 C CA . VAL C 1 61 ? 36.058 -15.742 -4.612 1.00 45.35 41 VAL C CA 1
ATOM 2294 C C . VAL C 1 61 ? 35.301 -16.688 -5.513 1.00 43.92 41 VAL C C 1
ATOM 2295 O O . VAL C 1 61 ? 35.471 -17.889 -5.417 1.00 48.10 41 VAL C O 1
ATOM 2297 N N . PRO C 1 62 ? 34.468 -16.151 -6.404 1.00 43.85 42 PRO C N 1
ATOM 2298 C CA . PRO C 1 62 ? 33.864 -16.970 -7.436 1.00 43.81 42 PRO C CA 1
ATOM 2299 C C . PRO C 1 62 ? 34.891 -17.363 -8.504 1.00 47.48 42 PRO C C 1
ATOM 2300 O O . PRO C 1 62 ? 34.950 -16.738 -9.570 1.00 43.13 42 PRO C O 1
ATOM 2304 N N . GLU C 1 63 ? 35.678 -18.407 -8.222 1.00 52.38 43 GLU C N 1
ATOM 2305 C CA . GLU C 1 63 ? 36.787 -18.813 -9.102 1.00 55.05 43 GLU C CA 1
ATOM 2306 C C . GLU C 1 63 ? 36.686 -20.270 -9.600 1.00 59.35 43 GLU C C 1
ATOM 2307 O O . GLU C 1 63 ? 36.843 -20.535 -10.800 1.00 53.92 43 GLU C O 1
ATOM 2313 N N . HIS C 1 64 ? 36.453 -21.201 -8.674 1.00 62.37 44 HIS C N 1
ATOM 2314 C CA . HIS C 1 64 ? 36.046 -22.570 -9.004 1.00 62.94 44 HIS C CA 1
ATOM 2315 C C . HIS C 1 64 ? 34.514 -22.632 -9.059 1.00 64.58 44 HIS C C 1
ATOM 2316 O O . HIS C 1 64 ? 33.931 -23.577 -9.601 1.00 65.60 44 HIS C O 1
ATOM 2318 N N . VAL C 1 65 ? 33.875 -21.606 -8.495 1.00 62.73 45 VAL C N 1
ATOM 2319 C CA . VAL C 1 65 ? 32.429 -21.449 -8.537 1.00 61.97 45 VAL C CA 1
ATOM 2320 C C . VAL C 1 65 ? 31.976 -20.940 -9.893 1.00 63.20 45 VAL C C 1
ATOM 2321 O O . VAL C 1 65 ? 30.781 -20.954 -10.210 1.00 62.23 45 VAL C O 1
ATOM 2323 N N . ALA C 1 66 ? 32.942 -20.471 -10.679 1.00 61.22 46 ALA C N 1
ATOM 2324 C CA . ALA C 1 66 ? 32.683 -19.835 -11.962 1.00 57.09 46 ALA C CA 1
ATOM 2325 C C . ALA C 1 66 ? 31.988 -20.786 -12.932 1.00 55.22 46 ALA C C 1
ATOM 2326 O O . ALA C 1 66 ? 30.758 -20.804 -13.011 1.00 55.73 46 ALA C O 1
ATOM 2328 N N . MET C 1 67 ? 32.780 -21.579 -13.650 1.00 54.02 47 MET C N 1
ATOM 2329 C CA . MET C 1 67 ? 32.271 -22.509 -14.659 1.00 55.87 47 MET C CA 1
ATOM 2330 C C . MET C 1 67 ? 31.135 -23.374 -14.113 1.00 51.78 47 MET C C 1
ATOM 2331 O O . MET C 1 67 ? 30.178 -23.676 -14.819 1.00 57.89 47 MET C O 1
ATOM 2336 N N . HIS C 1 68 ? 31.228 -23.758 -12.854 1.00 48.65 48 HIS C N 1
ATOM 2337 C CA . HIS C 1 68 ? 30.156 -24.537 -12.257 1.00 47.03 48 HIS C CA 1
ATOM 2338 C C . HIS C 1 68 ? 28.882 -23.708 -12.085 1.00 46.37 48 HIS C C 1
ATOM 2339 O O . HIS C 1 68 ? 28.021 -23.740 -12.959 1.00 46.50 48 HIS C O 1
ATOM 2346 N N . HIS C 1 69 ? 28.792 -22.939 -10.997 1.00 45.28 49 HIS C N 1
ATOM 2347 C CA . HIS C 1 69 ? 27.549 -22.252 -10.612 1.00 47.45 49 HIS C CA 1
ATOM 2348 C C . HIS C 1 69 ? 26.939 -21.383 -11.703 1.00 51.60 49 HIS C C 1
ATOM 2349 O O . HIS C 1 69 ? 25.787 -20.956 -11.591 1.00 52.46 49 HIS C O 1
ATOM 2356 N N . THR C 1 70 ? 27.719 -21.128 -12.744 1.00 53.75 50 THR C N 1
ATOM 2357 C CA . THR C 1 70 ? 27.199 -20.647 -14.001 1.00 53.27 50 THR C CA 1
ATOM 2358 C C . THR C 1 70 ? 26.395 -21.757 -14.672 1.00 55.33 50 THR C C 1
ATOM 2359 O O . THR C 1 70 ? 26.957 -22.715 -15.187 1.00 61.67 50 THR C O 1
ATOM 2363 N N . HIS C 1 71 ? 25.073 -21.630 -14.638 1.00 59.23 51 HIS C N 1
ATOM 2364 C CA . HIS C 1 71 ? 24.171 -22.558 -15.310 1.00 59.22 51 HIS C CA 1
ATOM 2365 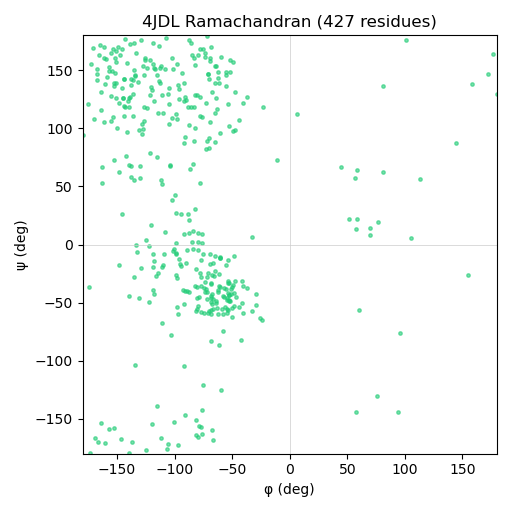C C . HIS C 1 71 ? 23.392 -21.803 -16.373 1.00 59.15 51 HIS C C 1
ATOM 2366 O O . HIS C 1 71 ? 23.138 -20.603 -16.238 1.00 60.17 51 HIS C O 1
ATOM 2373 N N . ASP C 1 72 ? 23.007 -22.521 -17.427 1.00 57.89 52 ASP C N 1
ATOM 2374 C CA . ASP C 1 72 ? 22.215 -21.950 -18.508 1.00 51.35 52 ASP C CA 1
ATOM 2375 C C . ASP C 1 72 ? 20.747 -21.969 -18.066 1.00 50.17 52 ASP C C 1
ATOM 2376 O O . ASP C 1 72 ? 20.239 -23.007 -17.631 1.00 49.30 52 ASP C O 1
ATOM 2381 N N . VAL C 1 73 ? 20.073 -20.820 -18.160 1.00 47.55 53 VAL C N 1
ATOM 2382 C CA . VAL C 1 73 ? 18.629 -20.758 -17.910 1.00 46.52 53 VAL C CA 1
ATOM 2383 C C . VAL C 1 73 ? 17.937 -21.432 -19.096 1.00 44.02 53 VAL C C 1
ATOM 2384 O O . VAL C 1 73 ? 18.599 -21.950 -19.984 1.00 38.61 53 VAL C O 1
ATOM 2388 N N . GLY C 1 74 ? 16.614 -21.503 -19.069 1.00 47.00 54 GLY C N 1
ATOM 2389 C CA . GLY C 1 74 ? 15.845 -21.863 -20.255 1.00 50.04 54 GLY C CA 1
ATOM 2390 C C . GLY C 1 74 ? 14.388 -21.446 -20.168 1.00 49.87 54 GLY C C 1
ATOM 2391 O O . GLY C 1 74 ? 14.007 -20.709 -19.263 1.00 48.27 54 GLY C O 1
ATOM 2392 N N . PRO C 1 75 ? 13.567 -21.912 -21.123 1.00 54.03 55 PRO C N 1
ATOM 2393 C CA . PRO C 1 75 ? 12.114 -21.735 -21.097 1.00 57.10 55 PRO C CA 1
ATOM 2394 C C . PRO C 1 75 ? 11.402 -22.511 -19.985 1.00 57.84 55 PRO C C 1
ATOM 2395 O O . PRO C 1 75 ? 10.374 -22.039 -19.479 1.00 61.55 55 PRO C O 1
ATOM 2399 N N . ASP C 1 76 ? 11.911 -23.696 -19.636 1.00 53.81 56 ASP C N 1
ATOM 2400 C CA . ASP C 1 76 ? 11.433 -24.417 -18.451 1.00 51.83 56 ASP C CA 1
ATOM 2401 C C . ASP C 1 76 ? 12.525 -24.652 -17.384 1.00 53.10 56 ASP C C 1
ATOM 2402 O O . ASP C 1 76 ? 12.222 -25.091 -16.265 1.00 56.01 56 ASP C O 1
ATOM 2404 N N . GLN C 1 77 ? 13.779 -24.340 -17.724 1.00 53.85 57 GLN C N 1
ATOM 2405 C CA . GLN C 1 77 ? 14.944 -24.616 -16.861 1.00 52.95 57 GLN C CA 1
ATOM 2406 C C . GLN C 1 77 ? 15.289 -23.422 -15.936 1.00 52.41 57 GLN C C 1
ATOM 2407 O O . GLN C 1 77 ? 15.229 -22.268 -16.362 1.00 53.18 57 GLN C O 1
ATOM 2413 N N . CYS C 1 78 ? 15.640 -23.705 -14.679 1.00 51.83 58 CYS C N 1
ATOM 2414 C CA . CYS C 1 78 ? 15.864 -22.661 -13.655 1.00 51.56 58 CYS C CA 1
ATOM 2415 C C . CYS C 1 78 ? 17.073 -22.951 -12.748 1.00 49.01 58 CYS C C 1
ATOM 2416 O O . CYS C 1 78 ? 17.733 -23.951 -12.916 1.00 45.73 58 CYS C O 1
ATOM 2419 N N . CYS C 1 79 ? 17.356 -22.070 -11.788 1.00 51.92 59 CYS C N 1
ATOM 2420 C CA . CYS C 1 79 ? 18.536 -22.199 -10.901 1.00 51.73 59 CYS C CA 1
ATOM 2421 C C . CYS C 1 79 ? 18.685 -20.994 -9.938 1.00 51.59 59 CYS C C 1
ATOM 2422 O O . CYS C 1 79 ? 18.060 -19.948 -10.157 1.00 47.49 59 CYS C O 1
ATOM 2425 N N . SER C 1 80 ? 19.504 -21.147 -8.883 1.00 53.35 60 SER C N 1
ATOM 2426 C CA . SER C 1 80 ? 19.688 -20.082 -7.859 1.00 56.39 60 SER C CA 1
ATOM 2427 C C . SER C 1 80 ? 20.919 -20.257 -6.934 1.00 58.22 60 SER C C 1
ATOM 2428 O O . SER C 1 80 ? 21.577 -21.292 -6.959 1.00 62.09 60 SER C O 1
ATOM 2431 N N . SER C 1 81 ? 21.219 -19.238 -6.122 1.00 60.33 61 SER C N 1
ATOM 2432 C CA . SER C 1 81 ? 22.428 -19.213 -5.268 1.00 59.49 61 SER C CA 1
ATOM 2433 C C . SER C 1 81 ? 22.116 -19.463 -3.768 1.00 63.65 61 SER C C 1
ATOM 2434 O O . SER C 1 81 ? 20.982 -19.820 -3.431 1.00 62.25 61 SER C O 1
ATOM 2437 N N . VAL C 1 82 ? 23.120 -19.291 -2.887 1.00 65.96 62 VAL C N 1
ATOM 2438 C CA . VAL C 1 82 ? 22.973 -19.499 -1.409 1.00 60.73 62 VAL C CA 1
ATOM 2439 C C . VAL C 1 82 ? 24.068 -18.822 -0.554 1.00 55.81 62 VAL C C 1
ATOM 2440 O O . VAL C 1 82 ? 25.147 -18.483 -1.059 1.00 50.94 62 VAL C O 1
ATOM 2442 N N . VAL C 1 83 ? 23.773 -18.622 0.735 1.00 52.75 63 VAL C N 1
ATOM 2443 C CA . VAL C 1 83 ? 24.751 -18.094 1.722 1.00 54.32 63 VAL C CA 1
ATOM 2444 C C . VAL C 1 83 ? 24.846 -19.011 2.959 1.00 52.82 63 VAL C C 1
ATOM 2445 O O . VAL C 1 83 ? 23.997 -18.939 3.862 1.00 51.96 63 VAL C O 1
ATOM 2449 N N . GLN C 1 84 ? 25.873 -19.865 2.991 1.00 47.47 64 GLN C N 1
ATOM 2450 C CA . GLN C 1 84 ? 26.180 -20.681 4.180 1.00 45.85 64 GLN C CA 1
ATOM 2451 C C . GLN C 1 84 ? 27.652 -21.081 4.305 1.00 43.35 64 GLN C C 1
ATOM 2452 O O . GLN C 1 84 ? 28.128 -21.956 3.575 1.00 36.88 64 GLN C O 1
ATOM 2458 N N . MET C 1 85 ? 28.316 -20.482 5.294 1.00 41.89 65 MET C N 1
ATOM 2459 C CA . MET C 1 85 ? 29.755 -20.595 5.481 1.00 45.24 65 MET C CA 1
ATOM 2460 C C . MET C 1 85 ? 30.063 -21.226 6.824 1.00 46.17 65 MET C C 1
ATOM 2461 O O . MET C 1 85 ? 29.272 -21.112 7.781 1.00 43.11 65 MET C O 1
ATOM 2466 N N . ILE C 1 86 ? 31.245 -21.837 6.902 1.00 44.55 66 ILE C N 1
ATOM 2467 C CA . ILE C 1 86 ? 31.691 -22.527 8.114 1.00 44.48 66 ILE C CA 1
ATOM 2468 C C . ILE C 1 86 ? 33.144 -22.159 8.452 1.00 47.50 66 ILE C C 1
ATOM 2469 O O . ILE C 1 86 ? 33.963 -21.933 7.561 1.00 46.56 66 ILE C O 1
ATOM 2474 N N . HIS C 1 87 ? 33.446 -22.083 9.744 1.00 52.39 67 HIS C N 1
ATOM 2475 C CA . HIS C 1 87 ? 34.753 -21.608 10.229 1.00 55.91 67 HIS C CA 1
ATOM 2476 C C . HIS C 1 87 ? 35.735 -22.744 10.516 1.00 57.05 67 HIS C C 1
ATOM 2477 O O . HIS C 1 87 ? 36.944 -22.510 10.659 1.00 63.20 67 HIS C O 1
ATOM 2484 N N . ALA C 1 88 ? 35.237 -23.967 10.632 1.00 54.35 68 ALA C N 1
ATOM 2485 C CA . ALA C 1 88 ? 36.142 -25.109 10.667 1.00 54.10 68 ALA C CA 1
ATOM 2486 C C . ALA C 1 88 ? 36.858 -25.160 9.305 1.00 51.98 68 ALA C C 1
ATOM 2487 O O . ALA C 1 88 ? 36.331 -24.660 8.301 1.00 53.87 68 ALA C O 1
ATOM 2489 N N . PRO C 1 89 ? 38.064 -25.734 9.263 1.00 47.09 69 PRO C N 1
ATOM 2490 C CA . PRO C 1 89 ? 38.773 -25.770 7.990 1.00 46.46 69 PRO C CA 1
ATOM 2491 C C . PRO C 1 89 ? 37.931 -26.353 6.852 1.00 44.49 69 PRO C C 1
ATOM 2492 O O . PRO C 1 89 ? 36.982 -27.078 7.110 1.00 43.35 69 PRO C O 1
ATOM 2496 N N . PRO C 1 90 ? 38.284 -26.038 5.594 1.00 45.15 70 PRO C N 1
ATOM 2497 C CA . PRO C 1 90 ? 37.486 -26.413 4.423 1.00 45.24 70 PRO C CA 1
ATOM 2498 C C . PRO C 1 90 ? 37.538 -27.892 4.117 1.00 45.21 70 PRO C C 1
ATOM 2499 O O . PRO C 1 90 ? 36.525 -28.494 3.786 1.00 45.68 70 PRO C O 1
ATOM 2503 N N . GLU C 1 91 ? 38.724 -28.463 4.251 1.00 45.77 71 GLU C N 1
ATOM 2504 C CA . GLU C 1 91 ? 38.952 -29.879 4.011 1.00 45.64 71 GLU C CA 1
ATOM 2505 C C . GLU C 1 91 ? 38.242 -30.729 5.063 1.00 39.66 71 GLU C C 1
ATOM 2506 O O . GLU C 1 91 ? 37.902 -31.876 4.829 1.00 40.69 71 GLU C O 1
ATOM 2512 N N . SER C 1 92 ? 38.031 -30.148 6.234 1.00 39.29 72 SER C N 1
ATOM 2513 C CA . SER C 1 92 ? 37.228 -30.765 7.284 1.00 37.89 72 SER C CA 1
ATOM 2514 C C . SER C 1 92 ? 35.746 -30.729 6.905 1.00 37.73 72 SER C C 1
ATOM 2515 O O . SER C 1 92 ? 34.979 -31.591 7.337 1.00 37.65 72 SER C O 1
ATOM 2518 N N . VAL C 1 93 ? 35.352 -29.733 6.108 1.00 36.99 73 VAL C N 1
ATOM 2519 C CA . VAL C 1 93 ? 33.977 -29.640 5.597 1.00 38.44 73 VAL C CA 1
ATOM 2520 C C . VAL C 1 93 ? 33.787 -30.550 4.396 1.00 39.22 73 VAL C C 1
ATOM 2521 O O . VAL C 1 93 ? 32.768 -31.232 4.281 1.00 36.83 73 VAL C O 1
ATOM 2525 N N . TRP C 1 94 ? 34.749 -30.502 3.477 1.00 42.60 74 TRP C N 1
ATOM 2526 C CA . TRP C 1 94 ? 34.737 -31.348 2.289 1.00 45.91 74 TRP C CA 1
ATOM 2527 C C . TRP C 1 94 ? 34.557 -32.797 2.711 1.00 50.09 74 TRP C C 1
ATOM 2528 O O . TRP C 1 94 ? 33.764 -33.536 2.120 1.00 48.90 74 TRP C O 1
ATOM 2539 N N . ALA C 1 95 ? 35.287 -33.173 3.760 1.00 53.77 75 ALA C N 1
ATOM 2540 C CA . ALA C 1 95 ? 35.136 -34.460 4.414 1.00 56.71 75 ALA C CA 1
ATOM 2541 C C . ALA C 1 95 ? 33.701 -34.946 4.373 1.00 54.87 75 ALA C C 1
ATOM 2542 O O . ALA C 1 95 ? 33.432 -36.021 3.861 1.00 61.76 75 ALA C O 1
ATOM 2544 N N . LEU C 1 96 ? 32.785 -34.144 4.898 1.00 53.73 76 LEU C N 1
ATOM 2545 C CA . LEU C 1 96 ? 31.362 -34.505 4.928 1.00 52.85 76 LEU C CA 1
ATOM 2546 C C . LEU C 1 96 ? 30.653 -34.324 3.589 1.00 5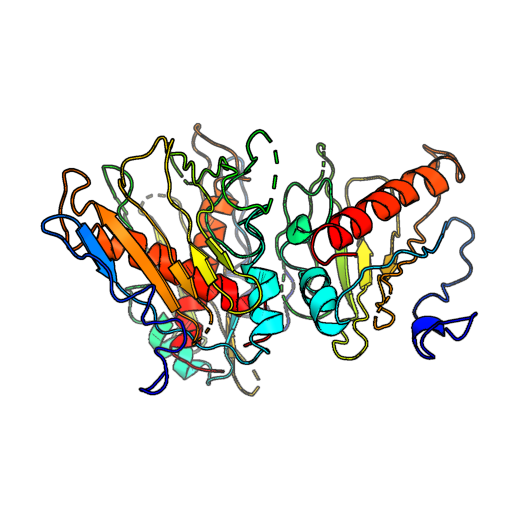3.84 76 LEU C C 1
ATOM 2547 O O . LEU C 1 96 ? 29.674 -35.023 3.310 1.00 60.16 76 LEU C O 1
ATOM 2552 N N . VAL C 1 97 ? 31.125 -33.390 2.765 1.00 51.72 77 VAL C N 1
ATOM 2553 C CA . VAL C 1 97 ? 30.463 -33.119 1.474 1.00 49.48 77 VAL C CA 1
ATOM 2554 C C . VAL C 1 97 ? 31.013 -34.038 0.400 1.00 48.58 77 VAL C C 1
ATOM 2555 O O . VAL C 1 97 ? 30.916 -33.715 -0.777 1.00 45.71 77 VAL C O 1
ATOM 2559 N N . ARG C 1 98 ? 31.611 -35.162 0.817 1.00 53.33 78 ARG C N 1
ATOM 2560 C CA . ARG C 1 98 ? 32.240 -36.150 -0.089 1.00 53.29 78 ARG C CA 1
ATOM 2561 C C . ARG C 1 98 ? 31.587 -37.538 0.001 1.00 53.15 78 ARG C C 1
ATOM 2562 O O . ARG C 1 98 ? 31.742 -38.348 -0.913 1.00 57.45 78 ARG C O 1
ATOM 2570 N N . ARG C 1 99 ? 30.861 -37.807 1.087 1.00 52.26 79 ARG C N 1
ATOM 2571 C CA . ARG C 1 99 ? 30.333 -39.147 1.353 1.00 54.26 79 ARG C CA 1
ATOM 2572 C C . ARG C 1 99 ? 28.836 -39.190 1.038 1.00 51.27 79 ARG C C 1
ATOM 2573 O O . ARG C 1 99 ? 28.008 -39.278 1.934 1.00 48.50 79 ARG C O 1
ATOM 2581 N N . PHE C 1 100 ? 28.514 -39.088 -0.246 1.00 50.53 80 PHE C N 1
ATOM 2582 C CA . PHE C 1 100 ? 27.153 -39.289 -0.772 1.00 52.75 80 PHE C CA 1
ATOM 2583 C C . PHE C 1 100 ? 26.190 -39.878 0.247 1.00 54.04 80 PHE C C 1
ATOM 2584 O O . PHE C 1 100 ? 25.042 -40.188 -0.082 1.00 60.97 80 PHE C O 1
ATOM 2592 N N . LYS C 1 104 ? 24.392 -39.549 2.890 1.00 46.14 84 LYS C N 1
ATOM 2593 C CA . LYS C 1 104 ? 23.168 -38.746 3.053 1.00 45.48 84 LYS C CA 1
ATOM 2594 C C . LYS C 1 104 ? 23.446 -37.258 3.258 1.00 43.93 84 LYS C C 1
ATOM 2595 O O . LYS C 1 104 ? 24.576 -36.847 3.546 1.00 43.72 84 LYS C O 1
ATOM 2597 N N . VAL C 1 105 ? 22.392 -36.468 3.056 1.00 42.57 85 VAL C N 1
ATOM 2598 C CA . VAL C 1 105 ? 22.304 -35.061 3.468 1.00 38.82 85 VAL C CA 1
ATOM 2599 C C . VAL C 1 105 ? 23.245 -34.727 4.626 1.00 39.55 85 VAL C C 1
ATOM 2600 O O . VAL C 1 105 ? 23.010 -33.812 5.422 1.00 36.93 85 VAL C O 1
ATOM 2604 N N . VAL C 1 131 ? 13.493 -40.931 0.533 1.00 50.62 111 VAL C N 1
ATOM 2605 C CA . VAL C 1 131 ? 13.385 -39.507 0.195 1.00 46.98 111 VAL C CA 1
ATOM 2606 C C . VAL C 1 131 ? 13.407 -38.644 1.457 1.00 44.28 111 VAL C C 1
ATOM 2607 O O . VAL C 1 131 ? 14.356 -38.708 2.242 1.00 46.44 111 VAL C O 1
ATOM 2609 N N . VAL C 1 132 ? 12.381 -37.811 1.614 1.00 42.01 112 VAL C N 1
ATOM 2610 C CA . VAL C 1 132 ? 11.982 -37.269 2.907 1.00 38.54 112 VAL C CA 1
ATOM 2611 C C . VAL C 1 132 ? 10.536 -37.686 3.174 1.00 38.55 112 VAL C C 1
ATOM 2612 O O . VAL C 1 132 ? 9.875 -37.121 4.034 1.00 40.87 112 VAL C O 1
ATOM 2614 N N . SER C 1 133 ? 10.060 -38.682 2.425 1.00 40.50 113 SER C N 1
ATOM 2615 C CA . SER C 1 133 ? 8.686 -39.207 2.491 1.00 42.28 113 SER C CA 1
ATOM 2616 C C . SER C 1 133 ? 7.612 -38.120 2.239 1.00 48.09 113 SER C C 1
ATOM 2617 O O . SER C 1 133 ? 7.818 -37.252 1.396 1.00 48.23 113 SER C O 1
ATOM 2620 N N . GLY C 1 134 ? 6.468 -38.190 2.928 1.00 55.86 114 GLY C N 1
ATOM 2621 C CA . GLY C 1 134 ? 5.440 -37.139 2.895 1.00 61.73 114 GLY C CA 1
ATOM 2622 C C . GLY C 1 134 ? 4.331 -37.423 1.899 1.00 70.00 114 GLY C C 1
ATOM 2623 O O . GLY C 1 134 ? 3.217 -37.820 2.273 1.00 73.89 114 GLY C O 1
ATOM 2624 N N . LEU C 1 135 ? 4.642 -37.213 0.623 1.00 74.40 115 LEU C N 1
ATOM 2625 C CA . LEU C 1 135 ? 3.736 -37.564 -0.473 1.00 76.89 115 LEU C CA 1
ATOM 2626 C C . LEU C 1 135 ? 3.656 -39.096 -0.550 1.00 79.50 115 LEU C C 1
ATOM 2627 O O . LEU C 1 135 ? 4.569 -39.775 -0.075 1.00 87.11 115 LEU C O 1
ATOM 2630 N N . PRO C 1 136 ? 2.582 -39.652 -1.149 1.00 79.10 116 PRO C N 1
ATOM 2631 C CA . PRO C 1 136 ? 2.435 -41.122 -1.178 1.00 79.53 116 PRO C CA 1
ATOM 2632 C C . PRO C 1 136 ? 3.640 -41.901 -1.752 1.00 75.89 116 PRO C C 1
ATOM 2633 O O . PRO C 1 136 ? 4.018 -42.947 -1.209 1.00 75.21 116 PRO C O 1
ATOM 2637 N N . ALA C 1 137 ? 4.220 -41.391 -2.838 1.00 73.91 117 ALA C N 1
ATOM 2638 C CA . ALA C 1 137 ? 5.389 -42.006 -3.475 1.00 72.69 117 ALA C CA 1
ATOM 2639 C C . ALA C 1 137 ? 6.603 -41.099 -3.340 1.00 68.66 117 ALA C C 1
ATOM 2640 O O . ALA C 1 137 ? 6.475 -39.957 -2.911 1.00 62.94 117 ALA C O 1
ATOM 2642 N N . VAL C 1 138 ? 7.769 -41.632 -3.712 1.00 67.62 118 VAL C N 1
ATOM 2643 C CA . VAL C 1 138 ? 9.055 -40.942 -3.601 1.00 61.14 118 VAL C CA 1
ATOM 2644 C C . VAL C 1 138 ? 10.114 -41.590 -4.503 1.00 58.85 118 VAL C C 1
ATOM 2645 O O . VAL C 1 138 ? 10.624 -42.654 -4.177 1.00 64.40 118 VAL C O 1
ATOM 2649 N N . SER C 1 139 ? 10.459 -40.943 -5.619 1.00 55.56 119 SER C N 1
ATOM 2650 C CA . SER C 1 139 ? 11.452 -41.474 -6.569 1.00 48.89 119 SER C CA 1
ATOM 2651 C C . SER C 1 139 ? 12.585 -40.480 -6.811 1.00 49.31 119 SER C C 1
ATOM 2652 O O . SER C 1 139 ? 12.371 -39.270 -6.687 1.00 50.89 119 SER C O 1
ATOM 2655 N N . SER C 1 140 ? 13.776 -40.998 -7.144 1.00 47.25 120 SER C N 1
ATOM 2656 C CA . SER C 1 140 ? 14.883 -40.198 -7.689 1.00 47.66 120 SER C CA 1
ATOM 2657 C C . SER C 1 140 ? 15.789 -41.032 -8.599 1.00 48.55 120 SER C C 1
ATOM 2658 O O . SER C 1 140 ? 15.728 -42.263 -8.588 1.00 53.08 120 SER C O 1
ATOM 2661 N N . THR C 1 141 ? 16.647 -40.354 -9.362 1.00 45.10 121 THR C N 1
ATOM 2662 C CA . THR C 1 141 ? 17.532 -41.008 -10.336 1.00 41.54 121 THR C CA 1
ATOM 2663 C C . THR C 1 141 ? 18.846 -40.222 -10.472 1.00 38.61 121 THR C C 1
ATOM 2664 O O . THR C 1 141 ? 19.177 -39.744 -11.539 1.00 36.73 121 THR C O 1
ATOM 2668 N N . GLU C 1 142 ? 19.594 -40.140 -9.373 1.00 39.17 122 GLU C N 1
ATOM 2669 C CA . GLU C 1 142 ? 20.785 -39.287 -9.221 1.00 37.31 122 GLU C CA 1
ATOM 2670 C C . GLU C 1 142 ? 22.005 -39.824 -9.946 1.00 40.22 122 GLU C C 1
ATOM 2671 O O . GLU C 1 142 ? 21.995 -40.966 -10.384 1.00 39.82 122 GLU C O 1
ATOM 2677 N N . ARG C 1 143 ? 23.051 -38.993 -10.066 1.00 44.89 123 ARG C N 1
ATOM 2678 C CA . ARG C 1 143 ? 24.313 -39.355 -10.741 1.00 46.72 123 ARG C CA 1
ATOM 2679 C C . ARG C 1 143 ? 25.432 -38.349 -10.465 1.00 49.10 123 ARG C C 1
ATOM 2680 O O . ARG C 1 143 ? 25.172 -37.146 -10.423 1.00 54.80 123 ARG C O 1
ATOM 2688 N N . LEU C 1 144 ? 26.669 -38.834 -10.284 1.00 53.68 124 LEU C N 1
ATOM 2689 C CA . LEU C 1 144 ? 27.863 -37.953 -10.174 1.00 52.59 124 LEU C CA 1
ATOM 2690 C C . LEU C 1 144 ? 28.523 -37.681 -11.521 1.00 54.48 124 LEU C C 1
ATOM 2691 O O . LEU C 1 144 ? 28.910 -38.613 -12.237 1.00 52.72 124 LEU C O 1
ATOM 2696 N N . GLU C 1 145 ? 28.704 -36.392 -11.817 1.00 55.25 125 GLU C N 1
ATOM 2697 C CA . GLU C 1 145 ? 29.301 -35.942 -13.060 1.00 51.59 125 GLU C CA 1
ATOM 2698 C C . GLU C 1 145 ? 30.645 -35.251 -12.859 1.00 51.59 125 GLU C C 1
ATOM 2699 O O . GLU C 1 145 ? 31.462 -35.235 -13.775 1.00 54.27 125 GLU C O 1
ATOM 2705 N N . ILE C 1 146 ? 30.886 -34.700 -11.672 1.00 52.50 126 ILE C N 1
ATOM 2706 C CA . ILE C 1 146 ? 32.189 -34.106 -11.336 1.00 51.88 126 ILE C CA 1
ATOM 2707 C C . ILE C 1 146 ? 32.652 -34.606 -9.980 1.00 51.83 126 ILE C C 1
ATOM 2708 O O . ILE C 1 146 ? 31.846 -34.707 -9.077 1.00 57.52 126 ILE C O 1
ATOM 2713 N N . LEU C 1 147 ? 33.946 -34.893 -9.833 1.00 53.79 127 LEU C N 1
ATOM 2714 C CA . LEU C 1 147 ? 34.551 -35.167 -8.514 1.00 53.03 127 LEU C CA 1
ATOM 2715 C C . LEU C 1 147 ? 35.975 -34.596 -8.461 1.00 53.96 127 LEU C C 1
ATOM 2716 O O . LEU C 1 147 ? 36.875 -35.098 -9.144 1.00 60.31 127 LEU C O 1
ATOM 2721 N N . ASP C 1 148 ? 36.177 -33.547 -7.667 1.00 49.88 128 ASP C N 1
ATOM 2722 C CA . ASP C 1 148 ? 37.466 -32.842 -7.632 1.00 47.92 128 ASP C CA 1
ATOM 2723 C C . ASP C 1 148 ? 37.950 -32.716 -6.190 1.00 50.01 128 ASP C C 1
ATOM 2724 O O . ASP C 1 148 ? 37.459 -31.872 -5.422 1.00 52.08 128 ASP C O 1
ATOM 2729 N N . GLU C 1 149 ? 38.923 -33.547 -5.827 1.00 47.71 129 GLU C N 1
ATOM 2730 C CA . GLU C 1 149 ? 39.421 -33.579 -4.453 1.00 47.95 129 GLU C CA 1
ATOM 2731 C C . GLU C 1 149 ? 40.356 -32.405 -4.125 1.00 48.16 129 GLU C C 1
ATOM 2732 O O . GLU C 1 149 ? 40.343 -31.874 -3.006 1.00 48.92 129 GLU C O 1
ATOM 2738 N N . GLU C 1 150 ? 41.149 -31.994 -5.109 1.00 48.91 130 GLU C N 1
ATOM 2739 C CA . GLU C 1 150 ? 42.200 -30.990 -4.901 1.00 48.45 130 GLU C CA 1
ATOM 2740 C C . GLU C 1 150 ? 41.632 -29.586 -4.712 1.00 47.31 130 GLU C C 1
ATOM 2741 O O . GLU C 1 150 ? 42.145 -28.800 -3.895 1.00 45.51 130 GLU C O 1
ATOM 2747 N N . ARG C 1 151 ? 40.585 -29.278 -5.476 1.00 46.53 131 ARG C N 1
ATOM 2748 C CA . ARG C 1 151 ? 39.930 -27.968 -5.431 1.00 44.33 131 ARG C CA 1
ATOM 2749 C C . ARG C 1 151 ? 38.536 -27.986 -4.799 1.00 44.10 131 ARG C C 1
ATOM 2750 O O . ARG C 1 151 ? 37.963 -26.921 -4.616 1.00 47.55 131 ARG C O 1
ATOM 2758 N N . HIS C 1 152 ? 37.980 -29.170 -4.514 1.00 43.22 132 HIS C N 1
ATOM 2759 C CA . HIS C 1 152 ? 36.684 -29.323 -3.804 1.00 44.40 132 HIS C CA 1
ATOM 2760 C C . HIS C 1 152 ? 35.376 -29.160 -4.615 1.00 46.11 132 HIS C C 1
ATOM 2761 O O . HIS C 1 152 ? 34.576 -28.292 -4.271 1.00 43.38 132 HIS C O 1
ATOM 2768 N N . VAL C 1 153 ? 35.103 -30.007 -5.618 1.00 46.50 133 VAL C N 1
ATOM 2769 C CA . VAL C 1 153 ? 33.835 -29.886 -6.372 1.00 47.23 133 VAL C CA 1
ATOM 2770 C C . VAL C 1 153 ? 33.122 -31.209 -6.766 1.00 48.67 133 VAL C C 1
ATOM 2771 O O . VAL C 1 153 ? 33.686 -32.072 -7.454 1.00 46.28 133 VAL C O 1
ATOM 2775 N N . ILE C 1 154 ? 31.857 -31.316 -6.338 1.00 48.34 134 ILE C N 1
ATOM 2776 C CA . ILE C 1 154 ? 30.994 -32.500 -6.541 1.00 49.03 134 ILE C CA 1
ATOM 2777 C C . ILE C 1 154 ? 29.654 -32.132 -7.191 1.00 52.82 134 ILE C C 1
ATOM 2778 O O . ILE C 1 154 ? 28.772 -31.574 -6.529 1.00 51.57 134 ILE C O 1
ATOM 2783 N N . SER C 1 155 ? 29.480 -32.464 -8.466 1.00 55.58 135 SER C N 1
ATOM 2784 C CA . SER C 1 155 ? 28.269 -32.070 -9.184 1.00 58.19 135 SER C CA 1
ATOM 2785 C C . SER C 1 155 ? 27.227 -33.194 -9.246 1.00 62.68 135 SER C C 1
ATOM 2786 O O . SER C 1 155 ? 27.409 -34.174 -9.971 1.00 64.65 135 SER C O 1
ATOM 2789 N N . PHE C 1 156 ? 26.141 -33.046 -8.481 1.00 60.52 136 PHE C N 1
ATOM 2790 C CA . PHE C 1 156 ? 25.006 -33.970 -8.565 1.00 57.81 136 PHE C CA 1
ATOM 2791 C C . PHE C 1 156 ? 24.316 -33.780 -9.908 1.00 58.72 136 PHE C C 1
ATOM 2792 O O . PHE C 1 156 ? 24.615 -32.825 -10.630 1.00 60.47 136 PHE C O 1
ATOM 2800 N N . SER C 1 157 ? 23.393 -34.688 -10.224 1.00 58.74 137 SER C N 1
ATOM 2801 C CA . SER C 1 157 ? 22.586 -34.620 -11.450 1.00 59.61 137 SER C CA 1
ATOM 2802 C C . SER C 1 157 ? 21.483 -35.671 -11.395 1.00 62.85 137 SER C C 1
ATOM 2803 O O . SER C 1 157 ? 21.504 -36.547 -10.536 1.00 64.24 137 SER C O 1
ATOM 2806 N N . VAL C 1 158 ? 20.525 -35.597 -12.313 1.00 65.70 138 VAL C N 1
ATOM 2807 C CA . VAL C 1 158 ? 19.421 -36.557 -12.323 1.00 68.73 138 VAL C CA 1
ATOM 2808 C C . VAL C 1 158 ? 19.256 -37.250 -13.678 1.00 70.04 138 VAL C C 1
ATOM 2809 O O . VAL C 1 158 ? 19.776 -36.797 -14.701 1.00 70.19 138 VAL C O 1
ATOM 2813 N N . VAL C 1 159 ? 18.575 -38.391 -13.643 1.00 71.10 139 VAL C N 1
ATOM 2814 C CA . VAL C 1 159 ? 18.227 -39.159 -14.825 1.00 72.96 139 VAL C CA 1
ATOM 2815 C C . VAL C 1 159 ? 16.787 -39.681 -14.714 1.00 72.06 139 VAL C C 1
ATOM 2816 O O . VAL C 1 159 ? 16.007 -39.236 -13.867 1.00 69.31 139 VAL C O 1
ATOM 2820 N N . ASN C 1 167 ? 15.081 -33.166 -14.056 1.00 35.75 147 ASN C N 1
ATOM 2821 C CA . ASN C 1 167 ? 16.389 -32.642 -14.403 1.00 34.64 147 ASN C CA 1
ATOM 2822 C C . ASN C 1 167 ? 16.873 -31.892 -13.177 1.00 36.58 147 ASN C C 1
ATOM 2823 O O . ASN C 1 167 ? 16.180 -31.029 -12.661 1.00 39.29 147 ASN C O 1
ATOM 2828 N N . TYR C 1 168 ? 18.034 -32.276 -12.674 1.00 40.50 148 TYR C N 1
ATOM 2829 C CA . TYR C 1 168 ? 18.734 -31.524 -11.638 1.00 42.30 148 TYR C CA 1
ATOM 2830 C C . TYR C 1 168 ? 20.172 -31.459 -12.139 1.00 39.66 148 TYR C C 1
ATOM 2831 O O . TYR C 1 168 ? 20.536 -32.156 -13.096 1.00 39.12 148 TYR C O 1
ATOM 2840 N N . ARG C 1 169 ? 20.967 -30.584 -11.553 1.00 37.93 149 ARG C N 1
ATOM 2841 C CA . ARG C 1 169 ? 22.387 -30.506 -11.890 1.00 38.77 149 ARG C CA 1
ATOM 2842 C C . ARG C 1 169 ? 23.062 -29.727 -10.771 1.00 38.49 149 ARG C C 1
ATOM 2843 O O . ARG C 1 169 ? 23.752 -28.736 -10.986 1.00 41.48 149 ARG C O 1
ATOM 2851 N N . SER C 1 170 ? 22.825 -30.203 -9.557 1.00 40.03 150 SER C N 1
ATOM 2852 C CA . SER C 1 170 ? 23.373 -29.600 -8.346 1.00 39.86 150 SER C CA 1
ATOM 2853 C C . SER C 1 170 ? 24.894 -29.511 -8.439 1.00 36.78 150 SER C C 1
ATOM 2854 O O . SER C 1 170 ? 25.538 -30.432 -8.899 1.00 39.09 150 SER C O 1
ATOM 2857 N N . VAL C 1 171 ? 25.441 -28.373 -8.043 1.00 36.96 151 VAL C N 1
ATOM 2858 C CA . VAL C 1 171 ? 26.885 -28.177 -7.924 1.00 36.52 151 VAL C CA 1
ATOM 2859 C C . VAL C 1 171 ? 27.166 -27.674 -6.526 1.00 35.27 151 VAL C C 1
ATOM 2860 O O . VAL C 1 171 ? 26.360 -26.913 -5.979 1.00 36.82 151 VAL C O 1
ATOM 2862 N N . THR C 1 172 ? 28.308 -28.070 -5.960 1.00 35.41 152 THR C N 1
ATOM 2863 C CA . THR C 1 172 ? 28.696 -27.632 -4.606 1.00 35.29 152 THR C CA 1
ATOM 2864 C C . THR C 1 172 ? 30.163 -27.206 -4.468 1.00 35.99 152 THR C C 1
ATOM 2865 O O . THR C 1 172 ? 31.082 -27.929 -4.842 1.00 37.61 152 THR C O 1
ATOM 2869 N N . THR C 1 173 ? 30.396 -26.037 -3.894 1.00 38.59 153 THR C N 1
ATOM 2870 C CA . THR C 1 173 ? 31.770 -25.547 -3.784 1.00 38.87 153 THR C CA 1
ATOM 2871 C C . THR C 1 173 ? 32.153 -25.107 -2.369 1.00 40.09 153 THR C C 1
ATOM 2872 O O . THR C 1 173 ? 31.344 -25.155 -1.451 1.00 42.27 153 THR C O 1
ATOM 2876 N N . LEU C 1 174 ? 33.422 -24.742 -2.212 1.00 43.83 154 LEU C N 1
ATOM 2877 C CA . LEU C 1 174 ? 33.977 -24.296 -0.947 1.00 45.09 154 LEU C CA 1
ATOM 2878 C C . LEU C 1 174 ? 34.839 -23.042 -1.155 1.00 45.83 154 LEU C C 1
ATOM 2879 O O . LEU C 1 174 ? 34.592 -22.224 -2.053 1.00 41.08 154 LEU C O 1
ATOM 2884 N N . GLU C 1 180 ? 39.312 -17.371 8.898 1.00 45.58 160 GLU C N 1
ATOM 2885 C CA . GLU C 1 180 ? 40.217 -18.430 9.338 1.00 40.47 160 GLU C CA 1
ATOM 2886 C C . GLU C 1 180 ? 39.734 -19.846 9.028 1.00 40.82 160 GLU C C 1
ATOM 2887 O O . GLU C 1 180 ? 40.374 -20.796 9.455 1.00 42.01 160 GLU C O 1
ATOM 2889 N N . GLY C 1 181 ? 38.632 -19.987 8.284 1.00 43.34 161 GLY C N 1
ATOM 2890 C CA . GLY C 1 181 ? 38.032 -21.296 7.982 1.00 43.91 161 GLY C CA 1
ATOM 2891 C C . GLY C 1 181 ? 37.627 -21.525 6.527 1.00 45.84 161 GLY C C 1
ATOM 2892 O O . GLY C 1 181 ? 38.485 -21.763 5.676 1.00 48.41 161 GLY C O 1
ATOM 2893 N N . THR C 1 182 ? 36.323 -21.451 6.242 1.00 48.26 162 THR C N 1
ATOM 2894 C CA . THR C 1 182 ? 35.754 -21.910 4.959 1.00 47.93 162 THR C CA 1
ATOM 2895 C C . THR C 1 182 ? 34.482 -21.166 4.551 1.00 50.54 162 THR C C 1
ATOM 2896 O O . THR C 1 182 ? 33.832 -20.518 5.371 1.00 53.43 162 THR C O 1
ATOM 2900 N N . VAL C 1 183 ? 34.166 -21.253 3.260 1.00 50.92 163 VAL C N 1
ATOM 2901 C CA . VAL C 1 183 ? 32.942 -20.734 2.669 1.00 50.61 163 VAL C CA 1
ATOM 2902 C C . VAL C 1 183 ? 32.236 -21.936 2.009 1.00 52.38 163 VAL C C 1
ATOM 2903 O O . VAL C 1 183 ? 32.897 -22.940 1.738 1.00 56.27 163 VAL C O 1
ATOM 2907 N N . VAL C 1 184 ? 30.917 -21.845 1.774 1.00 50.18 164 VAL C N 1
ATOM 2908 C CA . VAL C 1 184 ? 30.138 -22.881 1.055 1.00 51.38 164 VAL C CA 1
ATOM 2909 C C . VAL C 1 184 ? 28.930 -22.290 0.286 1.00 52.72 164 VAL C C 1
ATOM 2910 O O . VAL C 1 184 ? 27.857 -22.047 0.860 1.00 53.96 164 VAL C O 1
ATOM 2914 N N . VAL C 1 185 ? 29.095 -22.106 -1.018 1.00 48.22 165 VAL C N 1
ATOM 2915 C CA . VAL C 1 185 ? 28.046 -21.553 -1.870 1.00 47.10 165 VAL C CA 1
ATOM 2916 C C . VAL C 1 185 ? 27.158 -22.719 -2.341 1.00 47.52 165 VAL C C 1
ATOM 2917 O O . VAL C 1 185 ? 27.442 -23.881 -2.029 1.00 44.22 165 VAL C O 1
ATOM 2921 N N . GLU C 1 186 ? 26.078 -22.429 -3.068 1.00 47.73 166 GLU C N 1
ATOM 2922 C CA . GLU C 1 186 ? 25.271 -23.499 -3.682 1.00 50.45 166 GLU C CA 1
ATOM 2923 C C . GLU C 1 186 ? 24.435 -23.078 -4.887 1.00 50.51 166 GLU C C 1
ATOM 2924 O O . GLU C 1 186 ? 23.968 -21.944 -4.975 1.00 57.31 166 GLU C O 1
ATOM 2929 N N . SER C 1 187 ? 24.239 -24.027 -5.800 1.00 49.60 167 SER C N 1
ATOM 2930 C CA . SER C 1 187 ? 23.454 -23.819 -7.011 1.00 46.00 167 SER C CA 1
ATOM 2931 C C . SER C 1 187 ? 23.119 -25.152 -7.681 1.00 45.10 167 SER C C 1
ATOM 2932 O O . SER C 1 187 ? 23.749 -26.188 -7.422 1.00 41.25 167 SER C O 1
ATOM 2935 N N . TYR C 1 188 ? 22.136 -25.096 -8.571 1.00 43.40 168 TYR C N 1
ATOM 2936 C CA . TYR C 1 188 ? 21.511 -26.283 -9.116 1.00 43.45 168 TYR C CA 1
ATOM 2937 C C . TYR C 1 188 ? 20.875 -25.924 -10.459 1.00 45.12 168 TYR C C 1
ATOM 2938 O O . TYR C 1 188 ? 21.290 -24.953 -11.085 1.00 55.10 168 TYR C O 1
ATOM 2947 N N . ILE C 1 189 ? 19.913 -26.712 -10.916 1.00 40.74 169 ILE C N 1
ATOM 2948 C CA . ILE C 1 189 ? 19.148 -26.407 -12.118 1.00 42.96 169 ILE C CA 1
ATOM 2949 C C . ILE C 1 189 ? 17.800 -27.100 -11.945 1.00 44.83 169 ILE C C 1
ATOM 2950 O O . ILE C 1 189 ? 17.657 -27.909 -11.026 1.00 51.19 169 ILE C O 1
ATOM 2954 N N . VAL C 1 190 ? 16.800 -26.818 -12.776 1.00 42.22 170 VAL C N 1
ATOM 2955 C CA . VAL C 1 190 ? 15.523 -27.529 -12.577 1.00 44.76 170 VAL C CA 1
ATOM 2956 C C . VAL C 1 190 ? 14.473 -27.388 -13.678 1.00 42.65 170 VAL C C 1
ATOM 2957 O O . VAL C 1 190 ? 14.772 -26.945 -14.780 1.00 41.14 170 VAL C O 1
ATOM 2959 N N . ASP C 1 191 ? 13.247 -27.801 -13.350 1.00 39.87 171 ASP C N 1
ATOM 2960 C CA . ASP C 1 191 ? 12.159 -27.900 -14.294 1.00 39.35 171 ASP C CA 1
ATOM 2961 C C . ASP C 1 191 ? 10.862 -27.382 -13.654 1.00 41.78 171 ASP C C 1
ATOM 2962 O O . ASP C 1 191 ? 10.603 -27.633 -12.473 1.00 41.50 171 ASP C O 1
ATOM 2967 N N . VAL C 1 192 ? 10.048 -26.694 -14.451 1.00 42.48 172 VAL C N 1
ATOM 2968 C CA . VAL C 1 192 ? 8.715 -26.274 -14.048 1.00 45.90 172 VAL C CA 1
ATOM 2969 C C . VAL C 1 192 ? 7.690 -26.995 -14.921 1.00 49.83 172 VAL C C 1
ATOM 2970 O O . VAL C 1 192 ? 7.115 -26.404 -15.831 1.00 52.78 172 VAL C O 1
ATOM 2974 N N . PRO C 1 193 ? 7.465 -28.289 -14.662 1.00 52.79 173 PRO C N 1
ATOM 2975 C CA . PRO C 1 193 ? 6.513 -29.003 -15.489 1.00 52.40 173 PRO C CA 1
ATOM 2976 C C . PRO C 1 193 ? 5.090 -28.667 -15.066 1.00 57.50 173 PRO C C 1
ATOM 2977 O O . PRO C 1 193 ? 4.766 -28.813 -13.879 1.00 62.87 173 PRO C O 1
ATOM 2981 N N . PRO C 1 194 ? 4.241 -28.229 -16.022 1.00 57.66 174 PRO C N 1
ATOM 2982 C CA . PRO C 1 194 ? 2.874 -27.799 -15.739 1.00 57.04 174 PRO C CA 1
ATOM 2983 C C . PRO C 1 194 ? 2.284 -28.375 -14.449 1.00 57.18 174 PRO C C 1
ATOM 2984 O O . PRO C 1 194 ? 2.160 -29.594 -14.297 1.00 58.25 174 PRO C O 1
ATOM 2988 N N . GLY C 1 195 ? 1.952 -27.483 -13.520 1.00 56.51 175 GLY C N 1
ATOM 2989 C CA . GLY C 1 195 ? 1.571 -27.878 -12.173 1.00 56.08 175 GLY C CA 1
ATOM 2990 C C . GLY C 1 195 ? 1.809 -26.819 -11.104 1.00 57.07 175 GLY C C 1
ATOM 2991 O O . GLY C 1 195 ? 1.116 -26.827 -10.084 1.00 53.18 175 GLY C O 1
ATOM 2992 N N . ASN C 1 196 ? 2.777 -25.919 -11.329 1.00 56.15 176 ASN C N 1
ATOM 2993 C CA . ASN C 1 196 ? 3.134 -24.865 -10.354 1.00 52.54 176 ASN C CA 1
ATOM 2994 C C . ASN C 1 196 ? 3.747 -23.582 -11.006 1.00 52.55 176 ASN C C 1
ATOM 2995 O O . ASN C 1 196 ? 3.477 -23.286 -12.178 1.00 54.26 176 ASN C O 1
ATOM 3000 N N . THR C 1 197 ? 4.497 -22.795 -10.226 1.00 49.89 177 THR C N 1
ATOM 3001 C CA . THR C 1 197 ? 5.234 -21.623 -10.717 1.00 48.14 177 THR C CA 1
ATOM 3002 C C . THR C 1 197 ? 6.601 -21.549 -10.008 1.00 50.31 177 THR C C 1
ATOM 3003 O O . THR C 1 197 ? 6.778 -22.073 -8.901 1.00 49.53 177 THR C O 1
ATOM 3007 N N . GLU C 1 198 ? 7.563 -20.889 -10.647 1.00 51.32 178 GLU C N 1
ATOM 3008 C CA . GLU C 1 198 ? 8.939 -20.783 -10.112 1.00 50.08 178 GLU C CA 1
ATOM 3009 C C . GLU C 1 198 ? 9.021 -20.250 -8.668 1.00 51.90 178 GLU C C 1
ATOM 3010 O O . GLU C 1 198 ? 9.908 -20.661 -7.913 1.00 47.18 178 GLU C O 1
ATOM 3016 N N . GLU C 1 199 ? 8.096 -19.349 -8.295 1.00 52.34 179 GLU C N 1
ATOM 3017 C CA . GLU C 1 199 ? 7.996 -18.808 -6.922 1.00 49.74 179 GLU C CA 1
ATOM 3018 C C . GLU C 1 199 ? 7.223 -19.742 -5.971 1.00 48.03 179 GLU C C 1
ATOM 3019 O O . GLU C 1 199 ? 6.548 -19.302 -5.047 1.00 45.40 179 GLU C O 1
ATOM 3025 N N . GLU C 1 200 ? 7.312 -21.034 -6.248 1.00 50.44 180 GLU C N 1
ATOM 3026 C CA . GLU C 1 200 ? 6.851 -22.097 -5.366 1.00 48.90 180 GLU C CA 1
ATOM 3027 C C . GLU C 1 200 ? 7.877 -23.223 -5.406 1.00 51.01 180 GLU C C 1
ATOM 3028 O O . GLU C 1 200 ? 8.207 -23.778 -4.364 1.00 55.05 180 GLU C O 1
ATOM 3034 N N . THR C 1 201 ? 8.331 -23.556 -6.626 1.00 49.78 181 THR C N 1
ATOM 3035 C CA . THR C 1 201 ? 9.325 -24.600 -6.918 1.00 47.44 181 THR C CA 1
ATOM 3036 C C . THR C 1 201 ? 10.746 -24.216 -6.552 1.00 48.43 181 THR C C 1
ATOM 3037 O O . THR C 1 201 ? 11.409 -24.898 -5.783 1.00 50.57 181 THR C O 1
ATOM 3041 N N . LEU C 1 202 ? 11.240 -23.137 -7.143 1.00 52.90 182 LEU C N 1
ATOM 3042 C CA . LEU C 1 202 ? 12.583 -22.677 -6.840 1.00 52.34 182 LEU C CA 1
ATOM 3043 C C . LEU C 1 202 ? 12.594 -22.143 -5.406 1.00 52.75 182 LEU C C 1
ATOM 3044 O O . LEU C 1 202 ? 13.647 -21.806 -4.901 1.00 55.75 182 LEU C O 1
ATOM 3049 N N . SER C 1 203 ? 11.411 -22.035 -4.785 1.00 52.71 183 SER C N 1
ATOM 3050 C CA . SER C 1 203 ? 11.242 -21.784 -3.341 1.00 50.99 183 SER C CA 1
ATOM 3051 C C . SER C 1 203 ? 10.732 -23.055 -2.612 1.00 51.55 183 SER C C 1
ATOM 3052 O O . SER C 1 203 ? 10.302 -23.007 -1.456 1.00 51.31 183 SER C O 1
ATOM 3055 N N . PHE C 1 204 ? 10.751 -24.166 -3.339 1.00 51.86 184 PHE C N 1
ATOM 3056 C CA . PHE C 1 204 ? 10.462 -25.504 -2.838 1.00 53.13 184 PHE C CA 1
ATOM 3057 C C . PHE C 1 204 ? 11.739 -26.335 -2.983 1.00 56.71 184 PHE C C 1
ATOM 3058 O O . PHE C 1 204 ? 11.969 -27.264 -2.216 1.00 62.15 184 PHE C O 1
ATOM 3066 N N . VAL C 1 205 ? 12.577 -25.974 -3.953 1.00 55.73 185 VAL C N 1
ATOM 3067 C CA . VAL C 1 205 ? 13.922 -26.522 -4.083 1.00 57.90 185 VAL C CA 1
ATOM 3068 C C . VAL C 1 205 ? 14.969 -25.560 -3.476 1.00 56.14 185 VAL C C 1
ATOM 3069 O O . VAL C 1 205 ? 16.153 -25.909 -3.351 1.00 51.50 185 VAL C O 1
ATOM 3073 N N . ASP C 1 206 ? 14.522 -24.361 -3.088 1.00 52.45 186 ASP C N 1
ATOM 3074 C CA . ASP C 1 206 ? 15.364 -23.391 -2.385 1.00 48.70 186 ASP C CA 1
ATOM 3075 C C . ASP C 1 206 ? 15.437 -23.767 -0.916 1.00 46.52 186 ASP C C 1
ATOM 3076 O O . ASP C 1 206 ? 16.514 -23.939 -0.371 1.00 51.91 186 ASP C O 1
ATOM 3081 N N . THR C 1 207 ? 14.280 -23.900 -0.275 1.00 43.71 187 THR C N 1
ATOM 3082 C CA . THR C 1 207 ? 14.232 -23.940 1.176 1.00 42.03 187 THR C CA 1
ATOM 3083 C C . THR C 1 207 ? 14.923 -25.163 1.688 1.00 42.33 187 THR C C 1
ATOM 3084 O O . THR C 1 207 ? 15.451 -25.140 2.794 1.00 46.08 187 THR C O 1
ATOM 3088 N N . ILE C 1 208 ? 14.954 -26.219 0.881 1.00 41.47 188 ILE C N 1
ATOM 3089 C CA . ILE C 1 208 ? 15.600 -27.455 1.301 1.00 40.98 188 ILE C CA 1
ATOM 3090 C C . ILE C 1 208 ? 17.115 -27.257 1.409 1.00 41.77 188 ILE C C 1
ATOM 3091 O O . ILE C 1 208 ? 17.708 -27.689 2.403 1.00 39.72 188 ILE C O 1
ATOM 3096 N N . VAL C 1 209 ? 17.740 -26.588 0.427 1.00 42.96 189 VAL C N 1
ATOM 3097 C CA . VAL C 1 209 ? 19.216 -26.451 0.456 1.00 45.86 189 VAL C CA 1
ATOM 3098 C C . VAL C 1 209 ? 19.714 -25.800 1.731 1.00 46.59 189 VAL C C 1
ATOM 3099 O O . VAL C 1 209 ? 20.672 -26.285 2.348 1.00 47.29 189 VAL C O 1
ATOM 3103 N N . ARG C 1 210 ? 19.070 -24.720 2.148 1.00 44.83 190 ARG C N 1
ATOM 3104 C CA . ARG C 1 210 ? 19.444 -24.140 3.423 1.00 43.34 190 ARG C CA 1
ATOM 3105 C C . ARG C 1 210 ? 19.393 -25.229 4.486 1.00 40.84 190 ARG C C 1
ATOM 3106 O O . ARG C 1 210 ? 20.326 -25.349 5.280 1.00 40.62 190 ARG C O 1
ATOM 3114 N N . CYS C 1 211 ? 18.353 -26.060 4.471 1.00 36.84 191 CYS C N 1
ATOM 3115 C CA . CYS C 1 211 ? 18.237 -27.125 5.485 1.00 38.45 191 CYS C CA 1
ATOM 3116 C C . CYS C 1 211 ? 19.185 -28.296 5.194 1.00 39.96 191 CYS C C 1
ATOM 3117 O O . CYS C 1 211 ? 19.077 -29.363 5.806 1.00 42.85 191 CYS C O 1
ATOM 3120 N N . ASN C 1 212 ? 20.070 -28.115 4.222 1.00 36.98 192 ASN C N 1
ATOM 3121 C CA . ASN C 1 212 ? 21.015 -29.127 3.873 1.00 36.47 192 ASN C CA 1
ATOM 3122 C C . ASN C 1 212 ? 22.425 -28.645 4.095 1.00 39.08 192 ASN C C 1
ATOM 3123 O O . ASN C 1 212 ? 23.263 -29.394 4.621 1.00 41.81 192 ASN C O 1
ATOM 3128 N N . LEU C 1 213 ? 22.697 -27.402 3.713 1.00 38.73 193 LEU C N 1
ATOM 3129 C CA . LEU C 1 213 ? 23.950 -26.758 4.112 1.00 38.66 193 LEU C CA 1
ATOM 3130 C C . LEU C 1 213 ? 23.901 -26.222 5.525 1.00 35.68 193 LEU C C 1
ATOM 3131 O O . LEU C 1 213 ? 24.889 -25.702 6.006 1.00 34.75 193 LEU C O 1
ATOM 3136 N N . GLN C 1 214 ? 22.758 -26.307 6.186 1.00 38.94 194 GLN C N 1
ATOM 3137 C CA . GLN C 1 214 ? 22.693 -25.901 7.592 1.00 40.57 194 GLN C CA 1
ATOM 3138 C C . GLN C 1 214 ? 23.056 -27.104 8.446 1.00 39.01 194 GLN C C 1
ATOM 3139 O O . GLN C 1 214 ? 23.797 -26.971 9.413 1.00 40.47 194 GLN C O 1
ATOM 3145 N N . SER C 1 215 ? 22.553 -28.270 8.048 1.00 40.09 195 SER C N 1
ATOM 3146 C CA . SER C 1 215 ? 22.988 -29.583 8.566 1.00 42.34 195 SER C CA 1
ATOM 3147 C C . SER C 1 215 ? 24.522 -29.789 8.617 1.00 47.34 195 SER C C 1
ATOM 3148 O O . SER C 1 215 ? 25.021 -30.528 9.461 1.00 49.34 195 SER C O 1
ATOM 3151 N N . LEU C 1 216 ? 25.239 -29.161 7.676 1.00 49.43 196 LEU C N 1
ATOM 3152 C CA . LEU C 1 216 ? 26.693 -29.300 7.511 1.00 48.27 196 LEU C CA 1
ATOM 3153 C C . LEU C 1 216 ? 27.497 -28.434 8.488 1.00 48.06 196 LEU C C 1
ATOM 3154 O O . LEU C 1 216 ? 28.577 -28.826 8.937 1.00 44.28 196 LEU C O 1
ATOM 3159 N N . ALA C 1 217 ? 26.987 -27.242 8.779 1.00 48.80 197 ALA C N 1
ATOM 3160 C CA . ALA C 1 217 ? 27.628 -26.340 9.743 1.00 49.12 197 ALA C CA 1
ATOM 3161 C C . ALA C 1 217 ? 27.609 -26.885 11.181 1.00 47.89 197 ALA C C 1
ATOM 3162 O O . ALA C 1 217 ? 28.629 -26.876 11.858 1.00 50.54 197 ALA C O 1
ATOM 3164 N N . ARG C 1 218 ? 26.466 -27.375 11.645 1.00 48.58 198 ARG C N 1
ATOM 3165 C CA . ARG C 1 218 ? 26.409 -28.036 12.958 1.00 50.60 198 ARG C CA 1
ATOM 3166 C C . ARG C 1 218 ? 27.518 -29.076 13.133 1.00 52.20 198 ARG C C 1
ATOM 3167 O O . ARG C 1 218 ? 28.142 -29.134 14.201 1.00 56.03 198 ARG C O 1
ATOM 3175 N N . SER C 1 219 ? 27.776 -29.863 12.080 1.00 48.52 199 SER C N 1
ATOM 3176 C CA . SER C 1 219 ? 28.717 -30.980 12.138 1.00 45.37 199 SER C CA 1
ATOM 3177 C C . SER C 1 219 ? 30.150 -30.491 12.120 1.00 49.55 199 SER C C 1
ATOM 3178 O O . SER C 1 219 ? 31.077 -31.275 12.297 1.00 56.66 199 SER C O 1
ATOM 3181 N N . THR C 1 220 ? 30.332 -29.196 11.894 1.00 53.15 200 THR C N 1
ATOM 3182 C CA . THR C 1 220 ? 31.645 -28.558 11.956 1.00 54.77 200 THR C CA 1
ATOM 3183 C C . THR C 1 220 ? 31.491 -27.162 12.574 1.00 59.31 200 THR C C 1
ATOM 3184 O O . THR C 1 220 ? 31.502 -26.139 11.868 1.00 56.88 200 THR C O 1
ATOM 3188 N N . ASN C 1 221 ? 31.327 -27.140 13.897 1.00 62.04 201 ASN C N 1
ATOM 3189 C CA . ASN C 1 221 ? 30.984 -25.918 14.625 1.00 67.60 201 ASN C CA 1
ATOM 3190 C C . ASN C 1 221 ? 31.887 -24.734 14.327 1.00 71.73 201 ASN C C 1
ATOM 3191 O O . ASN C 1 221 ? 33.093 -24.891 14.072 1.00 64.24 201 ASN C O 1
ATOM 3196 N N . ARG C 1 222 ? 31.269 -23.553 14.410 1.00 71.68 202 ARG C N 1
ATOM 3197 C CA . ARG C 1 222 ? 31.880 -22.288 14.037 1.00 70.47 202 ARG C CA 1
ATOM 3198 C C . ARG C 1 222 ? 31.726 -22.087 12.543 1.00 64.27 202 ARG C C 1
ATOM 3199 O O . ARG C 1 222 ? 31.717 -20.958 12.063 1.00 60.96 202 ARG C O 1
#

Organism: Arabidopsis thaliana (NCBI:txid3702)

B-factor: mean 46.91, std 11.55, range [2.0, 87.11]

GO terms:
  GO:0004864 protein phosphatase inhibitor activity (F, IDA)
  GO:0005634 nucleus (C, IDA)
  GO:0005737 cytoplasm (C, IDA)
  GO:0009738 abscisic acid-activated signaling pathway (P, IDA)
  GO:0038023 signaling receptor activity (F, IDA)
  GO:0010427 abscisic acid binding (F, IDA)
  GO:0005515 protein binding (F, IPI)

Nearest PDB structures (foldseek):
  4jdl-assembly1_A  TM=1.007E+00  e=2.025E-31  Arabidopsis thaliana
  4jdl-assembly2_B-2  TM=9.347E-01  e=4.545E-21  Arabidopsis thaliana
  7mld-assembly1_A  TM=9.277E-01  e=4.166E-12  Arabidopsis thaliana
  4y31-assembly1_A  TM=7.181E-01  e=3.218E-04  Lupinus luteus
  6czh-assembly1_A  TM=2.850E-01  e=2.584E+00  synthetic construct

InterPro domains:
  IPR019587 Polyketide cyclase/dehydrase [PF10604] (60-198)
  IPR023393 START-like domain superfamily [G3DSA:3.30.530.20] (30-203)
  IPR050279 Plant defense and hormone signaling protein [PTHR31213] (56-198)

Sequence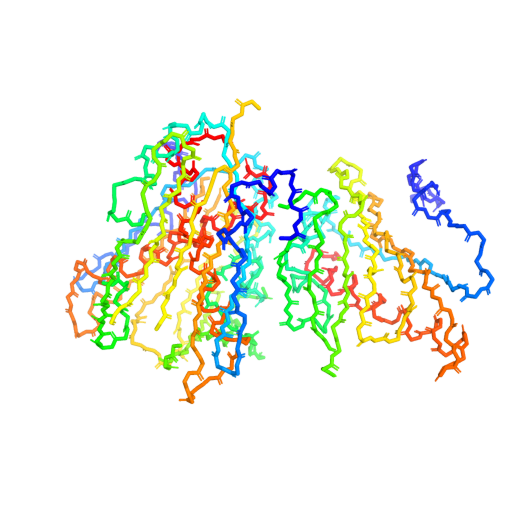 (433 aa):
RGMHVPEHVAMHHTHDVGPDQCCSSVVQMIHAPPESVWALVRRFDNPKVYKNFIRQCRIVQLHVGDLREVMVLPAVSSTERLEILDEERHVISFSVVGGDHRLKNYRSVTTLVVVESYIVDVPPGNTEEETLSFVDTIVRCNLQSLARSTNRQTRGMHVPEHVAMHHTHDVGPDQCCSSVVQMIHAPPESVWALVRRFDNPKVYKNFIRQCRIVLHVGDLREVMVPAVSSTERLEILDEERHVISFSVVGGDHRLKNYRSVTTLHASVVVESYIVDVPPGNTEEETLSFVDTIVRCNLQSLARSTNRRGMHVPEHVAMHHTHDVGPDQCCSSVVQMIHAPPESVWALVRRFKVVVSGLPAVSSTERLEILDEERHVISFSVVNYRSVTTLEGTVVVESYIVDVPPGNTEEETLSFVDTIVRCNLQSLARSTNR

Radius of gyration: 23.1 Å; Cα contacts (8 Å, |Δi|>4): 836; chains: 3; bounding box: 54×65×58 Å

Foldseek 3Di:
DDDVPVPVVPVPVVDDPDDQKDKDKADDDFPDPVLLLLVLPLCPQDNVSQQPQKDDKDWPPVDAFIKMWIAGVPGFTFIKGWNDRDNPFRWTWMWRPPTPHQFDTWTFIATPCGMTMIMTSQDSVDDRVCSCVVVVVSVHRRVVSSRVSGPSD/DPPDDDDPPVVVLQDDDPADQKAKDKDWDDAQDWLLVLLVQCLPPQDLVSFQPQWPHWHWCPDFQTWIWTQGVVWIWIKGWHDDDRPQSKTKIWGPDTRDPFATWIKIQGDGGSTTMMMTMTGHDPVDGRVRVNVVSCVSVVRRCVSSRVVRHD/DPDPDCDVVPVPQDDDADPFKDKDKDWFKALAAPLVLLVVVPPPPLQPDDPPDDDFAKDWDDDDNVQRWTWIQGCHKTKIWHWCHITIMTMMMDGDDPDDDCVCVVVVVVVVVCVSSVVSRVVRDD